Protein AF-0000000073407047 (afdb_homodimer)

Nearest PDB structures (foldseek):
  3fi7-assembly1_A  TM=9.264E-01  e=3.474E-16  Listeria monocytogenes EGD-e
  7qfu-asse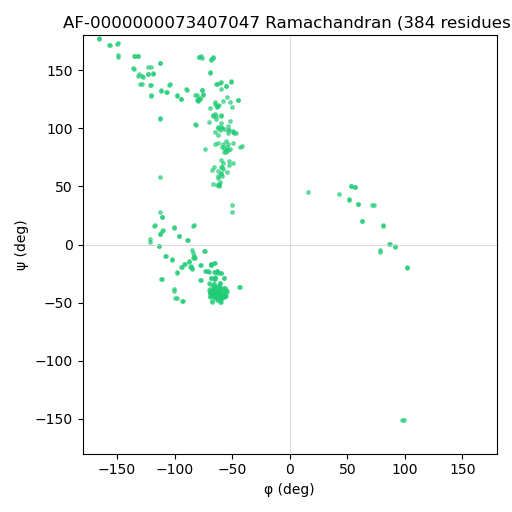mbly1_A  TM=8.166E-01  e=8.270E-16  Enterococcus faecalis
  5t1q-assembly1_A  TM=8.833E-01  e=1.313E-14  Staphylococcus aureus subsp. aureus NCTC 8325
  5t1q-assembly4_D  TM=8.787E-01  e=3.125E-14  Staphylococcus aureus subsp. aureus NCTC 8325
  5t1q-assembly2_B  TM=8.416E-01  e=2.656E-14  Staphylococcus aureus subsp. aureus NCTC 8325

Secondary structure (DSSP, 8-state):
-----------------------------------------HHHHHHHHHHHHHHHHHHHHHHSS--HHHHHHHHHHHHTTTTSTTTSTTT--SS--BS-BTTBEEEEEEEEE-SSS-EEEEEEEEE--SSHHHHHHHHHHHTTSGGGGGGSGGG-SSHHHHHHHHBTTTB--TTHHHHHHHHHHHHTGGGGG-/-----------------------------------------HHHHHHHHHHHHHHHHHHHHHHSS--HHHHHHHHHHHHTTTTSTTTSTTT--SS--BS-BTTBEEEEEEEEE-SSS-EEEEEEEEE--SSHHHHHHHHHHHTTSGGGGGGSGGG-SSHHHHHHHHBTTTB--TTHHHHHHHHHHHHTGGGGG-

Structure (mmCIF, N/CA/C/O backbone):
data_AF-0000000073407047-model_v1
#
loop_
_entity.id
_entity.type
_entity.pdbx_description
1 polymer 'N-acetylmuramoyl-L-alanine amidase, family 4 protein'
#
loop_
_atom_site.group_PDB
_atom_site.id
_atom_site.type_symbol
_atom_site.label_atom_id
_atom_site.label_alt_id
_atom_site.label_comp_id
_atom_site.label_asym_id
_atom_site.label_entity_id
_atom_site.label_seq_id
_atom_site.pdbx_PDB_ins_code
_atom_site.Cartn_x
_atom_site.Cartn_y
_atom_site.Cartn_z
_atom_site.occupancy
_atom_site.B_iso_or_equiv
_atom_site.auth_seq_id
_atom_site.auth_comp_id
_atom_site.auth_asym_id
_atom_site.auth_atom_id
_atom_site.pdbx_PDB_model_num
ATOM 1 N N . MET A 1 1 ? 35.875 -39.969 37.969 1 24.3 1 MET A N 1
ATOM 2 C CA . MET A 1 1 ? 36.219 -38.562 37.844 1 24.3 1 MET A CA 1
ATOM 3 C C . MET A 1 1 ? 36.281 -38.156 36.375 1 24.3 1 MET A C 1
ATOM 5 O O . MET A 1 1 ? 37.125 -37.312 36 1 24.3 1 MET A O 1
ATOM 9 N N . LYS A 1 2 ? 35.375 -38.688 35.469 1 27.47 2 LYS A N 1
ATOM 10 C CA . LYS A 1 2 ? 35.469 -38.656 34 1 27.47 2 LYS A CA 1
ATOM 11 C C . LYS A 1 2 ? 35.281 -37.25 33.469 1 27.47 2 LYS A C 1
ATOM 13 O O . LYS A 1 2 ? 34.312 -36.562 33.844 1 27.47 2 LYS A O 1
ATOM 18 N N . SER A 1 3 ? 36.312 -36.625 32.781 1 27.38 3 SER A N 1
ATOM 19 C CA . SER A 1 3 ? 36.688 -35.281 32.312 1 27.38 3 SER A CA 1
ATOM 20 C C . SER A 1 3 ? 35.844 -34.875 31.109 1 27.38 3 SER A C 1
ATOM 22 O O . SER A 1 3 ? 35.812 -35.562 30.094 1 27.38 3 SER A O 1
ATOM 24 N N . ARG A 1 4 ? 34.562 -34.344 31.25 1 29.38 4 ARG A N 1
ATOM 25 C CA . ARG A 1 4 ? 33.625 -33.844 30.25 1 29.38 4 ARG A CA 1
ATOM 26 C C . ARG A 1 4 ? 34.25 -32.719 29.438 1 29.38 4 ARG A C 1
ATOM 28 O O . ARG A 1 4 ? 34.5 -31.625 29.969 1 29.38 4 ARG A O 1
ATOM 35 N N . LYS A 1 5 ? 35.125 -33 28.406 1 25.81 5 LYS A N 1
ATOM 36 C CA . LYS A 1 5 ? 35.719 -32 27.531 1 25.81 5 LYS A CA 1
ATOM 37 C C . LYS A 1 5 ? 34.688 -31.109 26.891 1 25.81 5 LYS A C 1
ATOM 39 O O . LYS A 1 5 ? 33.75 -31.609 26.219 1 25.81 5 LYS A O 1
ATOM 44 N N . LYS A 1 6 ? 34.438 -29.844 27.328 1 27.92 6 LYS A N 1
ATOM 45 C CA . LYS A 1 6 ? 33.688 -28.656 26.906 1 27.92 6 LYS A CA 1
ATOM 46 C C . LYS A 1 6 ? 34.094 -28.234 25.5 1 27.92 6 LYS A C 1
ATOM 48 O O . LYS A 1 6 ? 35.219 -27.734 25.297 1 27.92 6 LYS A O 1
ATOM 53 N N . ASP A 1 7 ? 33.906 -29.031 24.406 1 24.36 7 ASP A N 1
ATOM 54 C CA . ASP A 1 7 ? 34.344 -28.641 23.078 1 24.36 7 ASP A CA 1
ATOM 55 C C . ASP A 1 7 ? 33.781 -27.281 22.688 1 24.36 7 ASP A C 1
ATOM 57 O O . ASP A 1 7 ? 32.562 -27.109 22.609 1 24.36 7 ASP A O 1
ATOM 61 N N . LYS A 1 8 ? 34.406 -26.125 23.094 1 26.45 8 LYS A N 1
ATOM 62 C CA . LYS A 1 8 ? 34.156 -24.719 22.797 1 26.45 8 LYS A CA 1
ATOM 63 C C . LYS A 1 8 ? 34.094 -24.484 21.297 1 26.45 8 LYS A C 1
ATOM 65 O O . LYS A 1 8 ? 35.094 -24.656 20.594 1 26.45 8 LYS A O 1
ATOM 70 N N . LEU A 1 9 ? 32.969 -24.953 20.547 1 27.11 9 LEU A N 1
ATOM 71 C CA . LEU A 1 9 ? 32.812 -24.703 19.125 1 27.11 9 LEU A CA 1
ATOM 72 C C . LEU A 1 9 ? 33.031 -23.219 18.797 1 27.11 9 LEU A C 1
ATOM 74 O O . LEU A 1 9 ? 32.312 -22.359 19.297 1 27.11 9 LEU A O 1
ATOM 78 N N . VAL A 1 10 ? 34.281 -22.75 18.547 1 25.14 10 VAL A N 1
ATOM 79 C CA . VAL A 1 10 ? 34.812 -21.453 18.156 1 25.14 10 VAL A CA 1
ATOM 80 C C . VAL A 1 10 ? 34.094 -20.969 16.891 1 25.14 10 VAL A C 1
ATOM 82 O O . VAL A 1 10 ? 34.094 -21.656 15.859 1 25.14 10 VAL A O 1
ATOM 85 N N . LEU A 1 11 ? 32.938 -20.281 17.016 1 26 11 LEU A N 1
ATOM 86 C CA . LEU A 1 11 ? 32.156 -19.594 16.031 1 26 11 LEU A CA 1
ATOM 87 C C . LEU A 1 11 ? 33 -18.578 15.258 1 26 11 LEU A C 1
ATOM 89 O O . LEU A 1 11 ? 33.531 -17.641 15.844 1 26 11 LEU A O 1
ATOM 93 N N . ARG A 1 12 ? 33.75 -19.109 14.242 1 22.55 12 ARG A N 1
ATOM 94 C CA . ARG A 1 12 ? 34.656 -18.328 13.367 1 22.55 12 ARG A CA 1
ATOM 95 C C . ARG A 1 12 ? 33.875 -17.172 12.711 1 22.55 12 ARG A C 1
ATOM 97 O O . ARG A 1 12 ? 32.906 -17.391 12 1 22.55 12 ARG A O 1
ATOM 104 N N . LEU A 1 13 ? 33.812 -16.047 13.336 1 26.77 13 LEU A N 1
ATOM 105 C CA . LEU A 1 13 ? 33.281 -14.734 12.938 1 26.77 13 LEU A CA 1
ATOM 106 C C . LEU A 1 13 ? 34 -14.219 11.703 1 26.77 13 LEU A C 1
ATOM 108 O O . LEU A 1 13 ? 35.188 -13.852 11.773 1 26.77 13 LEU A O 1
ATOM 112 N N . THR A 1 14 ? 33.906 -15.008 10.531 1 22.11 14 THR A N 1
ATOM 113 C CA . THR A 1 14 ? 34.719 -14.57 9.398 1 22.11 14 THR A CA 1
ATOM 114 C C . THR A 1 14 ? 34.375 -13.141 9 1 22.11 14 THR A C 1
ATOM 116 O O . THR A 1 14 ? 33.188 -12.82 8.75 1 22.11 14 THR A O 1
ATOM 119 N N . THR A 1 15 ? 34.969 -12.219 9.602 1 23.42 15 THR A N 1
ATOM 120 C CA . THR A 1 15 ? 34.875 -10.773 9.438 1 23.42 15 THR A CA 1
ATOM 121 C C . THR A 1 15 ? 35.281 -10.359 8.039 1 23.42 15 THR A C 1
ATOM 123 O O . THR A 1 15 ? 36.469 -10.461 7.691 1 23.42 15 THR A O 1
ATOM 126 N N . THR A 1 16 ? 34.656 -10.953 6.977 1 21.58 16 THR A N 1
ATOM 127 C CA . THR A 1 16 ? 35.281 -10.625 5.695 1 21.58 16 THR A CA 1
ATOM 128 C C . THR A 1 16 ? 35.281 -9.117 5.465 1 21.58 16 THR A C 1
ATOM 130 O O . THR A 1 16 ? 34.25 -8.461 5.578 1 21.58 16 THR A O 1
ATOM 133 N N . LEU A 1 17 ? 36.344 -8.531 5.707 1 20.89 17 LEU A N 1
ATOM 134 C CA . LEU A 1 17 ? 36.781 -7.141 5.617 1 20.89 17 LEU A CA 1
ATOM 135 C C . LEU A 1 17 ? 36.719 -6.641 4.18 1 20.89 17 LEU A C 1
ATOM 137 O O . LEU A 1 17 ? 37.469 -7.066 3.318 1 20.89 17 LEU A O 1
ATOM 141 N N . LEU A 1 18 ? 35.5 -6.715 3.564 1 20.14 18 LEU A N 1
ATOM 142 C CA . LEU A 1 18 ? 35.5 -6.473 2.127 1 20.14 18 LEU A CA 1
ATOM 143 C C . LEU A 1 18 ? 35.938 -5.047 1.818 1 20.14 18 LEU A C 1
ATOM 145 O O . LEU A 1 18 ? 35.5 -4.098 2.473 1 20.14 18 LEU A O 1
ATOM 149 N N . VAL A 1 19 ? 37.125 -4.922 1.241 1 19.98 19 VAL A N 1
ATOM 150 C CA . VAL A 1 19 ? 37.906 -3.797 0.777 1 19.98 19 VAL A CA 1
ATOM 151 C C . VAL A 1 19 ? 37.188 -3.057 -0.336 1 19.98 19 VAL A C 1
ATOM 153 O O . VAL A 1 19 ? 36.75 -3.67 -1.309 1 19.98 19 VAL A O 1
ATOM 156 N N . PHE A 1 20 ? 36.562 -1.955 -0.025 1 21.55 20 PHE A N 1
ATOM 157 C CA . PHE A 1 20 ? 35.719 -1.015 -0.743 1 21.55 20 PHE A CA 1
ATOM 158 C C . PHE A 1 20 ? 36.5 -0.286 -1.824 1 21.55 20 PHE A C 1
ATOM 160 O O . PHE A 1 20 ? 37.375 0.537 -1.521 1 21.55 20 PHE A O 1
ATOM 167 N N . GLY A 1 21 ? 36.938 -1.065 -2.873 1 20.7 21 GLY A N 1
ATOM 168 C CA . GLY A 1 21 ? 37.688 -0.333 -3.883 1 20.7 21 GLY A CA 1
ATOM 169 C C . GLY A 1 21 ? 36.875 0.702 -4.613 1 20.7 21 GLY A C 1
ATOM 170 O O . GLY A 1 21 ? 35.688 0.478 -4.871 1 20.7 21 GLY A O 1
ATOM 171 N N . LEU A 1 22 ? 37.219 1.962 -4.59 1 24.09 22 LEU A N 1
ATOM 172 C CA . LEU A 1 22 ? 36.781 3.26 -5.078 1 24.09 22 LEU A CA 1
ATOM 173 C C . LEU A 1 22 ? 36.75 3.293 -6.605 1 24.09 22 LEU A C 1
ATOM 175 O O . LEU A 1 22 ? 37.812 3.338 -7.23 1 24.09 22 LEU A O 1
ATOM 179 N N . GLY A 1 23 ? 36.062 2.27 -7.27 1 23.83 23 GLY A N 1
ATOM 180 C CA . GLY A 1 23 ? 36.219 2.355 -8.711 1 23.83 23 GLY A CA 1
ATOM 181 C C . GLY A 1 23 ? 35.719 3.664 -9.297 1 23.83 23 GLY A C 1
ATOM 182 O O . GLY A 1 23 ? 34.812 4.285 -8.75 1 23.83 23 GLY A O 1
ATOM 183 N N . GLY A 1 24 ? 36.5 4.289 -10.172 1 24.61 24 GLY A N 1
ATOM 184 C CA . GLY A 1 24 ? 36.5 5.48 -11 1 24.61 24 GLY A CA 1
ATOM 185 C C . GLY A 1 24 ? 35.375 5.469 -12.039 1 24.61 24 GLY A C 1
ATOM 186 O O . GLY A 1 24 ? 35.188 4.473 -12.742 1 24.61 24 GLY A O 1
ATOM 187 N N . VAL A 1 25 ? 34.312 6.133 -11.836 1 25.11 25 VAL A N 1
ATOM 188 C CA . VAL A 1 25 ? 33.125 6.387 -12.641 1 25.11 25 VAL A CA 1
ATOM 189 C C . VAL A 1 25 ? 33.531 6.977 -13.984 1 25.11 25 VAL A C 1
ATOM 191 O O . VAL A 1 25 ? 34.062 8.086 -14.055 1 25.11 25 VAL A O 1
ATOM 194 N N . TRP A 1 26 ? 33.938 6.094 -14.93 1 28.75 26 TRP A N 1
ATOM 195 C CA . TRP A 1 26 ? 34.188 6.609 -16.266 1 28.75 26 TRP A CA 1
ATOM 196 C C . TRP A 1 26 ? 32.906 7.137 -16.891 1 28.75 26 TRP A C 1
ATOM 198 O O . TRP A 1 26 ? 31.844 6.496 -16.797 1 28.75 26 TRP A O 1
ATOM 208 N N . PHE A 1 27 ? 32.781 8.406 -17.109 1 25.17 27 PHE A N 1
ATOM 209 C CA . PHE A 1 27 ? 31.781 9.227 -17.781 1 25.17 27 PHE A CA 1
ATOM 210 C C . PHE A 1 27 ? 31.625 8.828 -19.234 1 25.17 27 PHE A C 1
ATOM 212 O O . PHE A 1 27 ? 32.562 8.969 -20.031 1 25.17 27 PHE A O 1
ATOM 219 N N . TYR A 1 28 ? 31.016 7.699 -19.594 1 26.75 28 TYR A N 1
ATOM 220 C CA . TYR A 1 28 ? 30.797 7.496 -21.016 1 26.75 28 TYR A CA 1
ATOM 221 C C . TYR A 1 28 ? 29.828 8.531 -21.578 1 26.75 28 TYR A C 1
ATOM 223 O O . TYR A 1 28 ? 28.828 8.852 -20.938 1 26.75 28 TYR A O 1
ATOM 231 N N . ASN A 1 29 ? 30.234 9.25 -22.531 1 27.06 29 ASN A N 1
ATOM 232 C CA . ASN A 1 29 ? 29.609 10.219 -23.438 1 27.06 29 ASN A CA 1
ATOM 233 C C . ASN A 1 29 ? 28.469 9.578 -24.234 1 27.06 29 ASN A C 1
ATOM 235 O O . ASN A 1 29 ? 28.719 8.773 -25.141 1 27.06 29 ASN A O 1
ATOM 239 N N . TYR A 1 30 ? 27.359 9.172 -23.609 1 27.95 30 TYR A N 1
ATOM 240 C CA . TYR A 1 30 ? 26.234 8.641 -24.375 1 27.95 30 TYR A CA 1
ATOM 241 C C . TYR A 1 30 ? 25.641 9.711 -25.297 1 27.95 30 TYR A C 1
ATOM 243 O O . TYR A 1 30 ? 25.344 10.82 -24.844 1 27.95 30 TYR A O 1
ATOM 251 N N . LYS A 1 31 ? 25.875 9.57 -26.562 1 31.86 31 LYS A N 1
ATOM 252 C CA . LYS A 1 31 ? 25.219 10.312 -27.625 1 31.86 31 LYS A CA 1
ATOM 253 C C . LYS A 1 31 ? 23.703 10.25 -27.5 1 31.86 31 LYS A C 1
ATOM 255 O O . LYS A 1 31 ? 23.125 9.172 -27.344 1 31.86 31 LYS A O 1
ATOM 260 N N . ASN A 1 32 ? 22.969 11.391 -27.062 1 29.77 32 ASN A N 1
ATOM 261 C CA . ASN A 1 32 ? 21.578 11.711 -26.781 1 29.77 32 ASN A CA 1
ATOM 262 C C . ASN A 1 32 ? 20.703 11.602 -28.031 1 29.77 32 ASN A C 1
ATOM 264 O O . ASN A 1 32 ? 20.656 12.523 -28.844 1 29.77 32 ASN A O 1
ATOM 268 N N . ASP A 1 33 ? 20.734 10.492 -28.781 1 35.47 33 ASP A N 1
ATOM 269 C CA . ASP A 1 33 ? 19.688 10.508 -29.797 1 35.47 33 ASP A CA 1
ATOM 270 C C . ASP A 1 33 ? 18.328 10.805 -29.156 1 35.47 33 ASP A C 1
ATOM 272 O O . ASP A 1 33 ? 18.031 10.344 -28.047 1 35.47 33 ASP A O 1
ATOM 276 N N . ASN A 1 34 ? 17.625 11.82 -29.562 1 34.31 34 ASN A N 1
ATOM 277 C CA . ASN A 1 34 ? 16.328 12.391 -29.219 1 34.31 34 ASN A CA 1
ATOM 278 C C . ASN A 1 34 ? 15.219 11.336 -29.219 1 34.31 34 ASN A C 1
ATOM 280 O O . ASN A 1 34 ? 14.531 11.156 -30.219 1 34.31 34 ASN A O 1
ATOM 284 N N . VAL A 1 35 ? 15.352 10.094 -28.984 1 34.25 35 VAL A N 1
ATOM 285 C CA . VAL A 1 35 ? 14.164 9.25 -28.828 1 34.25 35 VAL A CA 1
ATOM 286 C C . VAL A 1 35 ? 13.242 9.836 -27.766 1 34.25 35 VAL A C 1
ATOM 288 O O . VAL A 1 35 ? 13.633 9.953 -26.594 1 34.25 35 VAL A O 1
ATOM 291 N N . GLU A 1 36 ? 12.242 10.602 -28.156 1 34.44 36 GLU A N 1
ATOM 292 C CA . GLU A 1 36 ? 11.211 11.016 -27.219 1 34.44 36 GLU A CA 1
ATOM 293 C C . GLU A 1 36 ? 10.664 9.828 -26.438 1 34.44 36 GLU A C 1
ATOM 295 O O . GLU A 1 36 ? 10.195 8.859 -27.031 1 34.44 36 GLU A O 1
ATOM 300 N N . PRO A 1 37 ? 11.023 9.5 -25.297 1 35.75 37 PRO A N 1
ATOM 301 C CA . PRO A 1 37 ? 10.398 8.398 -24.562 1 35.75 37 PRO A CA 1
ATOM 302 C C . PRO A 1 37 ? 8.875 8.469 -24.562 1 35.75 37 PRO A C 1
ATOM 304 O O . PRO A 1 37 ? 8.305 9.508 -24.219 1 35.75 37 PRO A O 1
ATOM 307 N N . THR A 1 38 ? 8.125 7.797 -25.438 1 37.31 38 THR A N 1
ATOM 308 C CA . THR A 1 38 ? 6.676 7.664 -25.344 1 37.31 38 THR A CA 1
ATOM 309 C C . THR A 1 38 ? 6.238 7.41 -23.906 1 37.31 38 THR A C 1
ATOM 311 O O . THR A 1 38 ? 6.555 6.363 -23.344 1 37.31 38 THR A O 1
ATOM 314 N N . VAL A 1 39 ? 6.07 8.375 -23.141 1 40.16 39 VAL A N 1
ATOM 315 C CA . VAL A 1 39 ? 5.516 8.297 -21.797 1 40.16 39 VAL A CA 1
ATOM 316 C C . VAL A 1 39 ? 4.18 7.559 -21.828 1 40.16 39 VAL A C 1
ATOM 318 O O . VAL A 1 39 ? 3.18 8.094 -22.297 1 40.16 39 VAL A O 1
ATOM 321 N N . THR A 1 40 ? 4.09 6.266 -22.094 1 46.72 40 THR A N 1
ATOM 322 C CA . THR A 1 40 ? 2.863 5.496 -21.906 1 46.72 40 THR A CA 1
ATOM 323 C C . THR A 1 40 ? 2.219 5.824 -20.562 1 46.72 40 THR A C 1
ATOM 325 O O . THR A 1 40 ? 2.914 5.996 -19.562 1 46.72 40 THR A O 1
ATOM 328 N N . SER A 1 41 ? 0.945 6.25 -20.516 1 58.03 41 SER A N 1
ATOM 329 C CA . SER A 1 41 ? 0.214 6.617 -19.312 1 58.03 41 SER A CA 1
ATOM 330 C C . SER A 1 41 ? 0.309 5.52 -18.266 1 58.03 41 SER A C 1
ATOM 332 O O . SER A 1 41 ? 0.524 4.352 -18.594 1 58.03 41 SER A O 1
ATOM 334 N N . ALA A 1 42 ? 0.45 5.832 -17.094 1 61 42 ALA A N 1
ATOM 335 C CA . ALA A 1 42 ? 0.489 4.895 -15.969 1 61 42 ALA A CA 1
ATOM 336 C C . ALA A 1 42 ? -0.592 3.826 -16.109 1 61 42 ALA A C 1
ATOM 338 O O . ALA A 1 42 ? -0.365 2.656 -15.789 1 61 42 ALA A O 1
ATOM 339 N N . SER A 1 43 ? -1.713 4.148 -16.594 1 69.75 43 SER A N 1
ATOM 340 C CA . SER A 1 43 ? -2.77 3.172 -16.844 1 69.75 43 SER A CA 1
ATOM 341 C C . SER A 1 43 ? -2.361 2.174 -17.922 1 69.75 43 SER A C 1
ATOM 343 O O . SER A 1 43 ? -2.656 0.982 -17.812 1 69.75 43 SER A O 1
ATOM 345 N N . ASP A 1 44 ? -1.555 2.676 -18.75 1 82.94 44 ASP A N 1
ATOM 346 C CA . ASP A 1 44 ? -1.069 1.796 -19.812 1 82.94 44 ASP A CA 1
ATOM 347 C C . ASP A 1 44 ? 0.011 0.852 -19.281 1 82.94 44 ASP A C 1
ATOM 349 O O . ASP A 1 44 ? 0.038 -0.327 -19.641 1 82.94 44 ASP A O 1
ATOM 353 N N . GLN A 1 45 ? 0.71 1.353 -18.328 1 90.94 45 GLN A N 1
ATOM 354 C CA . GLN A 1 45 ? 1.771 0.537 -17.75 1 90.94 45 GLN A CA 1
ATOM 355 C C . GLN A 1 45 ? 1.195 -0.637 -16.969 1 90.94 45 GLN A C 1
ATOM 357 O O . GLN A 1 45 ? 1.677 -1.766 -17.078 1 90.94 45 GLN A O 1
ATOM 362 N N . THR A 1 46 ? 0.155 -0.375 -16.234 1 95.44 46 THR A N 1
ATOM 363 C CA . THR A 1 46 ? -0.476 -1.426 -15.453 1 95.44 46 THR A CA 1
ATOM 364 C C . THR A 1 46 ? -1.146 -2.457 -16.359 1 95.44 46 THR A C 1
ATOM 366 O O . THR A 1 46 ? -1.031 -3.662 -16.125 1 95.44 46 THR A O 1
ATOM 369 N N . THR A 1 47 ? -1.793 -1.988 -17.359 1 95.88 47 THR A N 1
ATOM 370 C CA . THR A 1 47 ? -2.453 -2.904 -18.281 1 95.88 47 THR A CA 1
ATOM 371 C C . THR A 1 47 ? -1.432 -3.799 -18.969 1 95.88 47 THR A C 1
ATOM 373 O O . THR A 1 47 ? -1.651 -5.004 -19.125 1 95.88 47 THR A O 1
ATOM 376 N N . THR A 1 48 ? -0.292 -3.225 -19.359 1 97 48 THR A N 1
ATOM 377 C CA . THR A 1 48 ? 0.77 -4.012 -19.969 1 97 48 THR A CA 1
ATOM 378 C C . THR A 1 48 ? 1.332 -5.031 -18.984 1 97 48 THR A C 1
ATOM 380 O O . THR A 1 48 ? 1.588 -6.18 -19.344 1 97 48 THR A O 1
ATOM 383 N N . PHE A 1 49 ? 1.506 -4.605 -17.812 1 98.25 49 PHE A N 1
ATOM 384 C CA . PHE A 1 49 ? 1.994 -5.48 -16.75 1 98.25 49 PHE A CA 1
ATOM 385 C C . PHE A 1 49 ? 1.042 -6.652 -16.531 1 98.25 49 PHE A C 1
ATOM 387 O O . PHE A 1 49 ? 1.473 -7.805 -16.469 1 98.25 49 PHE A O 1
ATOM 394 N N . ILE A 1 50 ? -0.271 -6.391 -16.453 1 98.38 50 ILE A N 1
ATOM 395 C CA . ILE A 1 50 ? -1.29 -7.418 -16.281 1 98.38 50 ILE A CA 1
ATOM 396 C C . ILE A 1 50 ? -1.207 -8.43 -17.422 1 98.38 50 ILE A C 1
ATOM 398 O O . ILE A 1 50 ? -1.221 -9.641 -17.188 1 98.38 50 ILE A O 1
ATOM 402 N N . GLN A 1 51 ? -1.081 -7.961 -18.578 1 98 51 GLN A N 1
ATOM 403 C CA . GLN A 1 51 ? -0.993 -8.844 -19.734 1 98 51 GLN A CA 1
ATOM 404 C C . GLN A 1 51 ? 0.233 -9.75 -19.641 1 98 51 GLN A C 1
ATOM 406 O O . GLN A 1 51 ? 0.183 -10.914 -20.047 1 98 51 GLN A O 1
ATOM 411 N N . THR A 1 52 ? 1.238 -9.219 -19.125 1 98.44 52 THR A N 1
ATOM 412 C CA . THR A 1 52 ? 2.496 -9.953 -19.016 1 98.44 52 THR A CA 1
ATOM 413 C C . THR A 1 52 ? 2.383 -11.086 -18 1 98.44 52 THR A C 1
ATOM 415 O O . THR A 1 52 ? 2.871 -12.188 -18.25 1 98.44 52 THR A O 1
ATOM 418 N N . ILE A 1 53 ? 1.683 -10.883 -16.891 1 98.75 53 ILE A N 1
ATOM 419 C CA . ILE A 1 53 ? 1.805 -11.859 -15.812 1 98.75 53 ILE A CA 1
ATOM 420 C C . ILE A 1 53 ? 0.522 -12.68 -15.711 1 98.75 53 ILE A C 1
ATOM 422 O O . ILE A 1 53 ? 0.49 -13.711 -15.031 1 98.75 53 ILE A O 1
ATOM 426 N N . SER A 1 54 ? -0.536 -12.312 -16.406 1 98.69 54 SER A N 1
ATOM 427 C CA . SER A 1 54 ? -1.832 -12.953 -16.219 1 98.69 54 SER A CA 1
ATOM 428 C C . SER A 1 54 ? -1.794 -14.414 -16.656 1 98.69 54 SER A C 1
ATOM 430 O O . SER A 1 54 ? -2.43 -15.273 -16.047 1 98.69 54 SER A O 1
ATOM 432 N N . PRO A 1 55 ? -1.058 -14.797 -17.734 1 98.62 55 PRO A N 1
ATOM 433 C CA . PRO A 1 55 ? -1.039 -16.234 -18.062 1 98.62 55 PRO A CA 1
ATOM 434 C C . PRO A 1 55 ? -0.512 -17.094 -16.922 1 98.62 55 PRO A C 1
ATOM 436 O O . PRO A 1 55 ? -1.104 -18.125 -16.594 1 98.62 55 PRO A O 1
ATOM 439 N N . THR A 1 56 ? 0.527 -16.656 -16.297 1 98.81 56 THR A N 1
ATOM 440 C CA . THR A 1 56 ? 1.077 -17.406 -15.164 1 98.81 56 THR A CA 1
ATOM 441 C C . THR A 1 56 ? 0.109 -17.391 -13.984 1 98.81 56 THR A C 1
ATOM 443 O O . THR A 1 56 ? -0.072 -18.406 -13.312 1 98.81 56 THR A O 1
ATOM 446 N N . ALA A 1 57 ? -0.522 -16.219 -13.75 1 98.88 57 ALA A N 1
ATOM 447 C CA . ALA A 1 57 ? -1.471 -16.109 -12.641 1 98.88 57 ALA A CA 1
ATOM 448 C C . ALA A 1 57 ? -2.645 -17.062 -12.828 1 98.88 57 ALA A C 1
ATOM 450 O O . ALA A 1 57 ? -3.098 -17.688 -11.859 1 98.88 57 ALA A O 1
ATOM 451 N N . ILE A 1 58 ? -3.09 -17.172 -14.031 1 98.56 58 ILE A N 1
ATOM 452 C CA . ILE A 1 58 ? -4.195 -18.078 -14.336 1 98.56 58 ILE A CA 1
ATOM 453 C C . ILE A 1 58 ? -3.764 -19.531 -14.094 1 98.56 58 ILE A C 1
ATOM 455 O O . ILE A 1 58 ? -4.5 -20.312 -13.484 1 98.56 58 ILE A O 1
ATOM 459 N N . GLU A 1 59 ? -2.592 -19.875 -14.539 1 98.25 59 GLU A N 1
ATOM 460 C CA . GLU A 1 59 ? -2.08 -21.219 -14.312 1 98.25 59 GLU A CA 1
ATOM 461 C C . GLU A 1 59 ? -1.981 -21.531 -12.82 1 98.25 59 GLU A C 1
ATOM 463 O O . GLU A 1 59 ? -2.389 -22.609 -12.383 1 98.25 59 GLU A O 1
ATOM 468 N N . ILE A 1 60 ? -1.493 -20.625 -12.078 1 98.5 60 ILE A N 1
ATOM 469 C CA . ILE A 1 60 ? -1.333 -20.797 -10.641 1 98.5 60 ILE A CA 1
ATOM 470 C C . ILE A 1 60 ? -2.701 -20.969 -9.984 1 98.5 60 ILE A C 1
ATOM 472 O O . ILE A 1 60 ? -2.861 -21.812 -9.094 1 98.5 60 ILE A O 1
ATOM 476 N N . SER A 1 61 ? -3.648 -20.172 -10.414 1 97.81 61 SER A N 1
ATOM 477 C CA . SER A 1 61 ? -4.98 -20.25 -9.828 1 97.81 61 SER A CA 1
ATOM 478 C C . SER A 1 61 ? -5.59 -21.641 -10.016 1 97.81 61 SER A C 1
ATOM 480 O O . SER A 1 61 ? -6.414 -22.078 -9.211 1 97.81 61 SER A O 1
ATOM 482 N N . LYS A 1 62 ? -5.156 -22.359 -10.992 1 94.19 62 LYS A N 1
ATOM 483 C CA . LYS A 1 62 ? -5.656 -23.703 -11.281 1 94.19 62 LYS A CA 1
ATOM 484 C C . LYS A 1 62 ? -4.938 -24.75 -10.438 1 94.19 62 LYS A C 1
ATOM 486 O O . LYS A 1 62 ? -5.492 -25.828 -10.164 1 94.19 62 LYS A O 1
ATOM 491 N N . THR A 1 63 ? -3.773 -24.406 -9.93 1 95.25 63 THR A N 1
ATOM 492 C CA . THR A 1 63 ? -2.949 -25.422 -9.273 1 95.25 63 THR A CA 1
ATOM 493 C C . THR A 1 63 ? -2.857 -25.156 -7.773 1 95.25 63 THR A C 1
ATOM 495 O O . THR A 1 63 ? -2.662 -26.078 -6.984 1 95.25 63 THR A O 1
ATOM 498 N N . TYR A 1 64 ? -2.92 -23.875 -7.199 1 95.19 64 TYR A N 1
ATOM 499 C CA . TYR A 1 64 ? -2.703 -23.484 -5.809 1 95.19 64 TYR A CA 1
ATOM 500 C C . TYR A 1 64 ? -3.994 -22.984 -5.172 1 95.19 64 TYR A C 1
ATOM 502 O O . TYR A 1 64 ? -3.965 -22.328 -4.133 1 95.19 64 TYR A O 1
ATOM 510 N N . ASP A 1 65 ? -5.188 -23.328 -5.484 1 96.81 65 ASP A N 1
ATOM 511 C CA . ASP A 1 65 ? -6.473 -22.953 -4.895 1 96.81 65 ASP A CA 1
ATOM 512 C C . ASP A 1 65 ? -6.527 -21.469 -4.57 1 96.81 65 ASP A C 1
ATOM 514 O O . ASP A 1 65 ? -6.93 -21.078 -3.475 1 96.81 65 ASP A O 1
ATOM 518 N N . LEU A 1 66 ? -6.066 -20.578 -5.445 1 98.5 66 LEU A N 1
ATOM 519 C CA . LEU A 1 66 ? -6.02 -19.125 -5.277 1 98.5 66 LEU A CA 1
ATOM 520 C C . LEU A 1 66 ? -6.82 -18.438 -6.371 1 98.5 66 LEU A C 1
ATOM 522 O O . LEU A 1 66 ? -7.027 -19 -7.449 1 98.5 66 LEU A O 1
ATOM 526 N N . TYR A 1 67 ? -7.348 -17.25 -6.094 1 98.75 67 TYR A N 1
ATOM 527 C CA . TYR A 1 67 ? -7.957 -16.422 -7.129 1 98.75 67 TYR A CA 1
ATOM 528 C C . TYR A 1 67 ? -6.891 -15.727 -7.961 1 98.75 67 TYR A C 1
ATOM 530 O O . TYR A 1 67 ? -6.043 -15.008 -7.422 1 98.75 67 TYR A O 1
ATOM 538 N N . ALA A 1 68 ? -6.953 -15.906 -9.281 1 98.88 68 ALA A N 1
ATOM 539 C CA . ALA A 1 68 ? -6.047 -15.172 -10.164 1 98.88 68 ALA A CA 1
ATOM 540 C C . ALA A 1 68 ? -6.18 -13.664 -9.953 1 98.88 68 ALA A C 1
ATOM 542 O O . ALA A 1 68 ? -5.184 -12.938 -9.969 1 98.88 68 ALA A O 1
ATOM 543 N N . SER A 1 69 ? -7.406 -13.219 -9.727 1 98.88 69 SER A N 1
ATOM 544 C CA . SER A 1 69 ? -7.672 -11.797 -9.523 1 98.88 69 SER A CA 1
ATOM 545 C C . SER A 1 69 ? -6.922 -11.273 -8.305 1 98.88 69 SER A C 1
ATOM 547 O O . SER A 1 69 ? -6.305 -10.203 -8.359 1 98.88 69 SER A O 1
ATOM 549 N N . VAL A 1 70 ? -6.945 -12.031 -7.246 1 98.88 70 VAL A N 1
ATOM 550 C CA . VAL A 1 70 ? -6.297 -11.609 -6.012 1 98.88 70 VAL A CA 1
ATOM 551 C C . VAL A 1 70 ? -4.781 -11.617 -6.195 1 98.88 70 VAL A C 1
ATOM 553 O O . VAL A 1 70 ? -4.094 -10.672 -5.801 1 98.88 70 VAL A O 1
ATOM 556 N N . LEU A 1 71 ? -4.262 -12.633 -6.852 1 98.88 71 LEU A N 1
ATOM 557 C CA . LEU A 1 71 ? -2.828 -12.719 -7.117 1 98.88 71 LEU A CA 1
ATOM 558 C C . LEU A 1 71 ? -2.363 -11.547 -7.973 1 98.88 71 LEU A C 1
ATOM 560 O O . LEU A 1 71 ? -1.345 -10.914 -7.672 1 98.88 71 LEU A O 1
ATOM 564 N N . LEU A 1 72 ? -3.094 -11.258 -9.016 1 98.88 72 LEU A N 1
ATOM 565 C CA . LEU A 1 72 ? -2.766 -10.148 -9.898 1 98.88 72 LEU A CA 1
ATOM 566 C C . LEU A 1 72 ? -2.824 -8.82 -9.148 1 98.88 72 LEU A C 1
ATOM 568 O O . LEU A 1 72 ? -1.927 -7.984 -9.281 1 98.88 72 LEU A O 1
ATOM 572 N N . ALA A 1 73 ? -3.863 -8.625 -8.359 1 98.75 73 ALA A N 1
ATOM 573 C CA . ALA A 1 73 ? -4.008 -7.379 -7.602 1 98.75 73 ALA A CA 1
ATOM 574 C C . ALA A 1 73 ? -2.852 -7.191 -6.625 1 98.75 73 ALA A C 1
ATOM 576 O O . ALA A 1 73 ? -2.32 -6.09 -6.484 1 98.75 73 ALA A O 1
ATOM 577 N N . GLN A 1 74 ? -2.48 -8.273 -5.969 1 98.5 74 GLN A N 1
ATOM 578 C CA . GLN A 1 74 ? -1.349 -8.203 -5.051 1 98.5 74 GLN A CA 1
ATOM 579 C C . GLN A 1 74 ? -0.062 -7.844 -5.789 1 98.5 74 GLN A C 1
ATOM 581 O O . GLN A 1 74 ? 0.708 -6.996 -5.332 1 98.5 74 GLN A O 1
ATOM 586 N N . ALA A 1 75 ? 0.171 -8.469 -6.914 1 98.81 75 ALA A N 1
ATOM 587 C CA . ALA A 1 75 ? 1.377 -8.18 -7.688 1 98.81 75 ALA A CA 1
ATOM 588 C C . ALA A 1 75 ? 1.414 -6.719 -8.125 1 98.81 75 ALA A C 1
ATOM 590 O O . ALA A 1 75 ? 2.459 -6.066 -8.055 1 98.81 75 ALA A O 1
ATOM 591 N N . ILE A 1 76 ? 0.282 -6.242 -8.586 1 97.94 76 ILE A N 1
ATOM 592 C CA . ILE A 1 76 ? 0.166 -4.848 -9 1 97.94 76 ILE A CA 1
ATOM 593 C C . ILE A 1 76 ? 0.492 -3.93 -7.828 1 97.94 76 ILE A C 1
ATOM 595 O O . ILE A 1 76 ? 1.33 -3.033 -7.949 1 97.94 76 ILE A O 1
ATOM 599 N N . LEU A 1 77 ? -0.108 -4.172 -6.711 1 97.56 77 LEU A N 1
ATOM 600 C CA . LEU A 1 77 ? 0.052 -3.33 -5.531 1 97.56 77 LEU A CA 1
ATOM 601 C C . LEU A 1 77 ? 1.474 -3.422 -4.984 1 97.56 77 LEU A C 1
ATOM 603 O O . LEU A 1 77 ? 2.146 -2.402 -4.82 1 97.56 77 LEU A O 1
ATOM 607 N N . GLU A 1 78 ? 1.964 -4.621 -4.836 1 96.69 78 GLU A N 1
ATOM 608 C CA . GLU A 1 78 ? 3.211 -4.855 -4.113 1 96.69 78 GLU A CA 1
ATOM 609 C C . GLU A 1 78 ? 4.418 -4.402 -4.93 1 96.69 78 GLU A C 1
ATOM 611 O O . GLU A 1 78 ? 5.457 -4.051 -4.367 1 96.69 78 GLU A O 1
ATOM 616 N N . SER A 1 79 ? 4.305 -4.32 -6.234 1 97.69 79 SER A N 1
ATOM 617 C CA . SER A 1 79 ? 5.453 -4.031 -7.09 1 97.69 79 SER A CA 1
ATOM 618 C C . SER A 1 79 ? 5.305 -2.678 -7.773 1 97.69 79 SER A C 1
ATOM 620 O O . SER A 1 79 ? 6.176 -2.266 -8.539 1 97.69 79 SER A O 1
ATOM 622 N N . SER A 1 80 ? 4.176 -2.02 -7.508 1 96.19 80 SER A N 1
ATOM 623 C CA . SER A 1 80 ? 3.834 -0.854 -8.32 1 96.19 80 SER A CA 1
ATOM 624 C C . SER A 1 80 ? 3.766 -1.212 -9.797 1 96.19 80 SER A C 1
ATOM 626 O O . SER A 1 80 ? 4.43 -0.584 -10.625 1 96.19 80 SER A O 1
ATOM 628 N N . SER A 1 81 ? 3.029 -2.287 -10.086 1 97.31 81 SER A N 1
ATOM 629 C CA . SER A 1 81 ? 2.838 -2.752 -11.453 1 97.31 81 SER A CA 1
ATOM 630 C C . SER A 1 81 ? 4.168 -3.082 -12.117 1 97.31 81 SER A C 1
ATOM 632 O O . SER A 1 81 ? 4.387 -2.752 -13.289 1 97.31 81 SER A O 1
ATOM 634 N N . GLY A 1 82 ? 5.102 -3.596 -11.359 1 97.56 82 GLY A N 1
ATOM 635 C CA . GLY A 1 82 ? 6.383 -4.016 -11.906 1 97.56 82 GLY A CA 1
ATOM 636 C C . GLY A 1 82 ? 7.355 -2.865 -12.094 1 97.56 82 GLY A C 1
ATOM 637 O O . GLY A 1 82 ? 8.398 -3.023 -12.734 1 97.56 82 GLY A O 1
ATOM 638 N N . GLN A 1 83 ? 7.102 -1.758 -11.492 1 95.81 83 GLN A N 1
ATOM 639 C CA . GLN A 1 83 ? 7.918 -0.584 -11.781 1 95.81 83 GLN A CA 1
ATOM 640 C C . GLN A 1 83 ? 8.938 -0.342 -10.672 1 95.81 83 GLN A C 1
ATOM 642 O O . GLN A 1 83 ? 9.875 0.442 -10.852 1 95.81 83 GLN A O 1
ATOM 647 N N . SER A 1 84 ? 8.797 -0.982 -9.57 1 96.56 84 SER A N 1
ATOM 648 C CA . SER A 1 84 ? 9.758 -0.782 -8.5 1 96.56 84 SER A CA 1
ATOM 649 C C . SER A 1 84 ? 11.125 -1.359 -8.867 1 96.56 84 SER A C 1
ATOM 651 O O . SER A 1 84 ? 11.219 -2.266 -9.695 1 96.56 84 SER A O 1
ATOM 653 N N . ASP A 1 85 ? 12.141 -0.869 -8.195 1 95.31 85 ASP A N 1
ATOM 654 C CA . ASP A 1 85 ? 13.492 -1.356 -8.461 1 95.31 85 ASP A CA 1
ATOM 655 C C . ASP A 1 85 ? 13.602 -2.854 -8.188 1 95.31 85 ASP A C 1
ATOM 657 O O . ASP A 1 85 ? 14.258 -3.584 -8.938 1 95.31 85 ASP A O 1
ATOM 661 N N . LEU A 1 86 ? 13.016 -3.295 -7.188 1 97.62 86 LEU A N 1
ATOM 662 C CA . LEU A 1 86 ? 13.094 -4.695 -6.785 1 97.62 86 LEU A CA 1
ATOM 663 C C . LEU A 1 86 ? 12.367 -5.586 -7.785 1 97.62 86 LEU A C 1
ATOM 665 O O . LEU A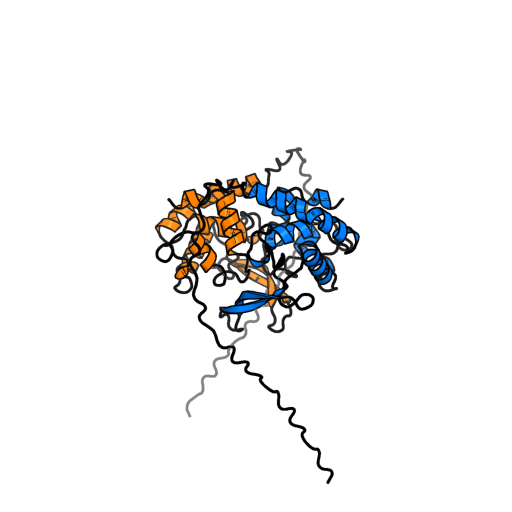 1 86 ? 12.758 -6.734 -8 1 97.62 86 LEU A O 1
ATOM 669 N N . SER A 1 87 ? 11.336 -5.051 -8.453 1 98.44 87 SER A N 1
ATOM 670 C CA . SER A 1 87 ? 10.516 -5.875 -9.336 1 98.44 87 SER A CA 1
ATOM 671 C C . SER A 1 87 ? 11.055 -5.871 -10.766 1 98.44 87 SER A C 1
ATOM 673 O O . SER A 1 87 ? 10.688 -6.723 -11.57 1 98.44 87 SER A O 1
ATOM 675 N N . LYS A 1 88 ? 11.875 -4.977 -11.109 1 98 88 LYS A N 1
ATOM 676 C CA . LYS A 1 88 ? 12.43 -4.879 -12.461 1 98 88 LYS A CA 1
ATOM 677 C C . LYS A 1 88 ? 13.547 -5.895 -12.672 1 98 88 LYS A C 1
ATOM 679 O O . LYS A 1 88 ? 14.102 -6.422 -11.703 1 98 88 LYS A O 1
ATOM 684 N N . ALA A 1 89 ? 13.789 -6.109 -13.93 1 97.88 89 ALA A N 1
ATOM 685 C CA . ALA A 1 89 ? 15 -6.855 -14.273 1 97.88 89 ALA A CA 1
ATOM 686 C C . ALA A 1 89 ? 16.234 -6.203 -13.664 1 97.88 89 ALA A C 1
ATOM 688 O O . ALA A 1 89 ? 16.359 -4.977 -13.648 1 97.88 89 ALA A O 1
ATOM 689 N N . PRO A 1 90 ? 17.109 -7.059 -13.094 1 98.25 90 PRO A N 1
ATOM 690 C CA . PRO A 1 90 ? 17.203 -8.516 -13.156 1 98.25 90 PRO A CA 1
ATOM 691 C C . PRO A 1 90 ? 16.625 -9.195 -11.914 1 98.25 90 PRO A C 1
ATOM 693 O O . PRO A 1 90 ? 16.828 -10.398 -11.703 1 98.25 90 PRO A O 1
ATOM 696 N N . ASN A 1 91 ? 15.867 -8.531 -11.078 1 98.75 91 ASN A N 1
ATOM 697 C CA . ASN A 1 91 ? 15.484 -9.055 -9.773 1 98.75 91 ASN A CA 1
ATOM 698 C C . ASN A 1 91 ? 14.141 -9.773 -9.828 1 98.75 91 ASN A C 1
ATOM 700 O O . ASN A 1 91 ? 13.977 -10.852 -9.242 1 98.75 91 ASN A O 1
ATOM 704 N N . TYR A 1 92 ? 13.117 -9.109 -10.445 1 98.88 92 TYR A N 1
ATOM 705 C CA . TYR A 1 92 ? 11.797 -9.672 -10.727 1 98.88 92 TYR A CA 1
ATOM 706 C C . TYR A 1 92 ? 11.078 -10.047 -9.445 1 98.88 92 TYR A C 1
ATOM 708 O O . TYR A 1 92 ? 10.188 -10.906 -9.445 1 98.88 92 TYR A O 1
ATOM 716 N N . ASN A 1 93 ? 11.461 -9.5 -8.344 1 98.88 93 ASN A N 1
ATOM 717 C CA . ASN A 1 93 ? 10.781 -9.727 -7.07 1 98.88 93 ASN A CA 1
ATOM 718 C C . ASN A 1 93 ? 9.547 -8.844 -6.93 1 98.88 93 ASN A C 1
ATOM 720 O O . ASN A 1 93 ? 9.656 -7.672 -6.559 1 98.88 93 ASN A O 1
ATOM 724 N N . LEU A 1 94 ? 8.43 -9.461 -7.125 1 98.75 94 LEU A N 1
ATOM 725 C CA . LEU A 1 94 ? 7.191 -8.703 -7.215 1 98.75 94 LEU A CA 1
ATOM 726 C C . LEU A 1 94 ? 6.602 -8.461 -5.828 1 98.75 94 LEU A C 1
ATOM 728 O O . LEU A 1 94 ? 5.801 -7.543 -5.641 1 98.75 94 LEU A O 1
ATOM 732 N N . PHE A 1 95 ? 7.027 -9.242 -4.848 1 98.31 95 PHE A N 1
ATOM 733 C CA . PHE A 1 95 ? 6.25 -9.273 -3.613 1 98.31 95 PHE A CA 1
ATOM 734 C C . PHE A 1 95 ? 7.109 -8.859 -2.424 1 98.31 95 PHE A C 1
ATOM 736 O O . PHE A 1 95 ? 6.676 -8.961 -1.274 1 98.31 95 PHE A O 1
ATOM 743 N N . GLY A 1 96 ? 8.352 -8.461 -2.691 1 96.06 96 GLY A N 1
ATOM 744 C CA . GLY A 1 96 ? 9.219 -8 -1.619 1 96.06 96 GLY A CA 1
ATOM 745 C C . GLY A 1 96 ? 9.688 -9.109 -0.703 1 96.06 96 GLY A C 1
ATOM 746 O O . GLY A 1 96 ? 9.836 -8.914 0.505 1 96.06 96 GLY A O 1
ATOM 747 N N . ILE A 1 97 ? 9.883 -10.234 -1.238 1 96.5 97 ILE A N 1
ATOM 748 C CA . ILE A 1 97 ? 10.266 -11.367 -0.405 1 96.5 97 ILE A CA 1
ATOM 749 C C . ILE A 1 97 ? 11.758 -11.297 -0.091 1 96.5 97 ILE A C 1
ATOM 751 O O . ILE A 1 97 ? 12.594 -11.281 -1.001 1 96.5 97 ILE A O 1
ATOM 755 N N . L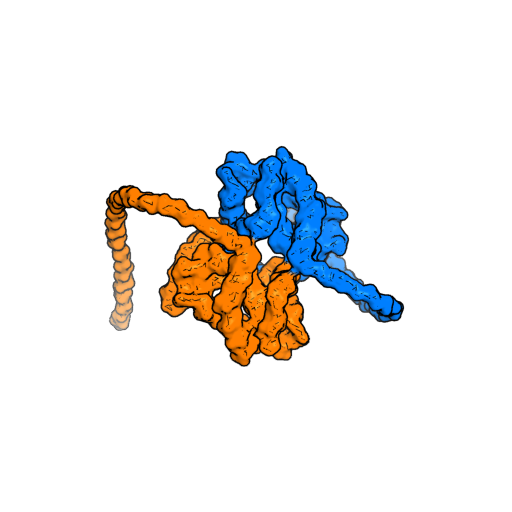YS A 1 98 ? 12.086 -11.289 1.188 1 93.44 98 LYS A N 1
ATOM 756 C CA . LYS A 1 98 ? 13.477 -11.258 1.634 1 93.44 98 LYS A CA 1
ATOM 757 C C . LYS A 1 98 ? 14.133 -12.633 1.484 1 93.44 98 LYS A C 1
ATOM 759 O O . LYS A 1 98 ? 13.445 -13.641 1.333 1 93.44 98 LYS A O 1
ATOM 764 N N . GLY A 1 99 ? 15.477 -12.57 1.485 1 97.44 99 GLY A N 1
ATOM 765 C CA . GLY A 1 99 ? 16.25 -13.797 1.403 1 97.44 99 GLY A CA 1
ATOM 766 C C . GLY A 1 99 ? 16.75 -14.094 0.002 1 97.44 99 GLY A C 1
ATOM 767 O O . GLY A 1 99 ? 17.078 -13.18 -0.754 1 97.44 99 GLY A O 1
ATOM 768 N N . GLU A 1 100 ? 16.875 -15.484 -0.195 1 98.44 100 GLU A N 1
ATOM 769 C CA . GLU A 1 100 ? 17.406 -15.922 -1.482 1 98.44 100 GLU A CA 1
ATOM 770 C C . GLU A 1 100 ? 16.438 -16.875 -2.188 1 98.44 100 GLU A C 1
ATOM 772 O O . GLU A 1 100 ? 15.719 -17.625 -1.536 1 98.44 100 GLU A O 1
ATOM 777 N N . TYR A 1 101 ? 16.438 -16.797 -3.447 1 98.69 101 TYR A N 1
ATOM 778 C CA . TYR A 1 101 ? 15.789 -17.797 -4.297 1 98.69 101 TYR A CA 1
ATOM 779 C C . TYR A 1 101 ? 16.812 -18.578 -5.109 1 98.69 101 TYR A C 1
ATOM 781 O O . TYR A 1 101 ? 17.406 -18.047 -6.051 1 98.69 101 TYR A O 1
ATOM 789 N N . LYS A 1 102 ? 16.953 -19.859 -4.676 1 98.38 102 LYS A N 1
ATOM 790 C CA . LYS A 1 102 ? 17.938 -20.734 -5.316 1 98.38 102 LYS A CA 1
ATOM 791 C C . LYS A 1 102 ? 19.312 -20.062 -5.355 1 98.38 102 LYS A C 1
ATOM 793 O O . LYS A 1 102 ? 19.969 -20.016 -6.402 1 98.38 102 LYS A O 1
ATOM 798 N N . GLY A 1 103 ? 19.609 -19.406 -4.324 1 98.38 103 GLY A N 1
ATOM 799 C CA . GLY A 1 103 ? 20.938 -18.844 -4.129 1 98.38 103 GLY A CA 1
ATOM 800 C C . GLY A 1 103 ? 21.062 -17.422 -4.648 1 98.38 103 GLY A C 1
ATOM 801 O O . GLY A 1 103 ? 22.125 -16.812 -4.531 1 98.38 103 GLY A O 1
ATOM 802 N N . LYS A 1 104 ? 20.047 -16.875 -5.223 1 98.75 104 LYS A N 1
ATOM 803 C CA . LYS A 1 104 ? 20.125 -15.539 -5.812 1 98.75 104 LYS A CA 1
ATOM 804 C C . LYS A 1 104 ? 19.375 -14.516 -4.961 1 98.75 104 LYS A C 1
ATOM 806 O O . LYS A 1 104 ? 18.266 -14.773 -4.5 1 98.75 104 LYS A O 1
ATOM 811 N N . SER A 1 105 ? 20.047 -13.398 -4.688 1 98.69 105 SER A N 1
ATOM 812 C CA . SER A 1 105 ? 19.469 -12.297 -3.922 1 98.69 105 SER A CA 1
ATOM 813 C C . SER A 1 105 ? 20.047 -10.961 -4.359 1 98.69 105 SER A C 1
ATOM 815 O O . SER A 1 105 ? 21.031 -10.914 -5.109 1 98.69 105 SER A O 1
ATOM 817 N N . VAL A 1 106 ? 19.375 -9.906 -4.035 1 98.19 106 VAL A N 1
ATOM 818 C CA . VAL A 1 106 ? 19.859 -8.539 -4.219 1 98.19 106 VAL A CA 1
ATOM 819 C C . VAL A 1 106 ? 19.734 -7.766 -2.908 1 98.19 106 VAL A C 1
ATOM 821 O O . VAL A 1 106 ? 18.766 -7.926 -2.176 1 98.19 106 VAL A O 1
ATOM 824 N N . GLN A 1 107 ? 20.75 -6.977 -2.592 1 96.25 107 GLN A N 1
ATOM 825 C CA . GLN A 1 107 ? 20.703 -6.121 -1.412 1 96.25 107 GLN A CA 1
ATOM 826 C C . GLN A 1 107 ? 19.891 -4.855 -1.685 1 96.25 107 GLN A C 1
ATOM 828 O O . GLN A 1 107 ? 20.141 -4.152 -2.664 1 96.25 107 GLN A O 1
ATOM 833 N N . MET A 1 108 ? 18.891 -4.609 -0.869 1 92.62 108 MET A N 1
ATOM 834 C CA . MET A 1 108 ? 18.078 -3.396 -0.981 1 92.62 108 MET A CA 1
ATOM 835 C C . MET A 1 108 ? 17.938 -2.711 0.373 1 92.62 108 MET A C 1
ATOM 837 O O . MET A 1 108 ? 17.938 -3.373 1.413 1 92.62 108 MET A O 1
ATOM 841 N N . PRO A 1 109 ? 17.875 -1.38 0.333 1 86.69 109 PRO A N 1
ATOM 842 C CA . PRO A 1 109 ? 17.578 -0.693 1.593 1 86.69 109 PRO A CA 1
ATOM 843 C C . PRO A 1 109 ? 16.203 -1.027 2.137 1 86.69 109 PRO A C 1
ATOM 845 O O . PRO A 1 109 ? 15.242 -1.173 1.366 1 86.69 109 PRO A O 1
ATOM 848 N N . THR A 1 110 ? 16.062 -1.242 3.439 1 85.44 110 THR A N 1
ATOM 849 C CA . THR A 1 110 ? 14.789 -1.445 4.137 1 85.44 110 THR A CA 1
ATOM 850 C C . THR A 1 110 ? 14.883 -0.949 5.578 1 85.44 110 THR A C 1
ATOM 852 O O . THR A 1 110 ? 15.906 -0.415 5.992 1 85.44 110 THR A O 1
ATOM 855 N N . LEU A 1 111 ? 13.688 -0.946 6.258 1 79.06 111 LEU A N 1
ATOM 856 C CA . LEU A 1 111 ? 13.641 -0.487 7.641 1 79.06 111 LEU A CA 1
ATOM 857 C C . LEU A 1 111 ? 13.539 -1.667 8.602 1 79.06 111 LEU A C 1
ATOM 859 O O . LEU A 1 111 ? 12.875 -2.66 8.305 1 79.06 111 LEU A O 1
ATOM 863 N N . GLU A 1 112 ? 14.32 -1.464 9.625 1 75.5 112 GLU A N 1
ATOM 864 C CA . GLU A 1 112 ? 14.25 -2.445 10.703 1 75.5 112 GLU A CA 1
ATOM 865 C C . GLU A 1 112 ? 13.844 -1.792 12.023 1 75.5 112 GLU A C 1
ATOM 867 O O . GLU A 1 112 ? 14.273 -0.678 12.328 1 75.5 112 GLU A O 1
ATOM 872 N N . ASP A 1 113 ? 12.828 -2.4 12.641 1 71.12 113 ASP A N 1
ATOM 873 C CA . ASP A 1 113 ? 12.398 -1.95 13.961 1 71.12 113 ASP A CA 1
ATOM 874 C C . ASP A 1 113 ? 13.281 -2.541 15.055 1 71.12 113 ASP A C 1
ATOM 876 O O . ASP A 1 113 ? 13.492 -3.754 15.102 1 71.12 113 ASP A O 1
ATOM 880 N N . ASP A 1 114 ? 13.766 -1.658 15.914 1 66.69 114 ASP A N 1
ATOM 881 C CA . ASP A 1 114 ? 14.656 -2.146 16.969 1 66.69 114 ASP A CA 1
ATOM 882 C C . ASP A 1 114 ? 13.859 -2.682 18.156 1 66.69 114 ASP A C 1
ATOM 884 O O . ASP A 1 114 ? 14.414 -2.916 19.219 1 66.69 114 ASP A O 1
ATOM 888 N N . GLY A 1 115 ? 12.688 -2.906 17.938 1 62.69 115 GLY A N 1
ATOM 889 C CA . GLY A 1 115 ? 11.812 -3.402 19 1 62.69 115 GLY A CA 1
ATOM 890 C C . GLY A 1 115 ? 11.367 -2.32 19.953 1 62.69 115 GLY A C 1
ATOM 891 O O . GLY A 1 115 ? 10.555 -2.572 20.844 1 62.69 115 GLY A O 1
ATOM 892 N N . LYS A 1 116 ? 11.891 -1.122 19.766 1 65.81 116 LYS A N 1
ATOM 893 C CA . LYS A 1 116 ? 11.555 -0.017 20.656 1 65.81 116 LYS A CA 1
ATOM 894 C C . LYS A 1 116 ? 10.859 1.111 19.906 1 65.81 116 LYS A C 1
ATOM 896 O O . LYS A 1 116 ? 10.812 2.246 20.391 1 65.81 116 LYS A O 1
ATOM 901 N N . GLY A 1 117 ? 10.453 0.711 18.797 1 64.56 117 GLY A N 1
ATOM 902 C CA . GLY A 1 117 ? 9.719 1.695 18.016 1 64.56 117 GLY A CA 1
ATOM 903 C C . GLY A 1 117 ? 10.609 2.561 17.156 1 64.56 117 GLY A C 1
ATOM 904 O O . GLY A 1 117 ? 10.125 3.412 16.406 1 64.56 117 GLY A O 1
ATOM 905 N N . ASN A 1 118 ? 11.844 2.242 17.281 1 70.19 118 ASN A N 1
ATOM 906 C CA . ASN A 1 118 ? 12.781 3 16.453 1 70.19 118 ASN A CA 1
ATOM 907 C C . ASN A 1 118 ? 13.086 2.281 15.148 1 70.19 118 ASN A C 1
ATOM 909 O O . ASN A 1 118 ? 13.344 1.076 15.141 1 70.19 118 ASN A O 1
ATOM 913 N N . MET A 1 119 ? 12.852 3.061 14.023 1 71.5 119 MET A N 1
ATOM 914 C CA . MET A 1 119 ? 13.148 2.492 12.711 1 71.5 119 MET A CA 1
ATOM 915 C C . MET A 1 119 ? 14.516 2.949 12.211 1 71.5 119 MET A C 1
ATOM 917 O O . MET A 1 119 ? 14.867 4.121 12.344 1 71.5 119 MET A O 1
ATOM 921 N N . THR A 1 120 ? 15.344 1.922 11.828 1 79.31 120 THR A N 1
ATOM 922 C CA . THR A 1 120 ? 16.641 2.203 11.234 1 79.31 120 THR A CA 1
ATOM 923 C C . THR A 1 120 ? 16.75 1.611 9.828 1 79.31 120 THR A C 1
ATOM 925 O O . THR A 1 120 ? 16.281 0.497 9.586 1 79.31 120 THR A O 1
ATOM 928 N N . GLN A 1 121 ? 17.312 2.389 8.93 1 80.5 121 GLN A N 1
ATOM 929 C CA . GLN A 1 121 ? 17.516 1.896 7.578 1 80.5 121 GLN A CA 1
ATOM 930 C C . GLN A 1 121 ? 18.688 0.919 7.52 1 80.5 121 GLN A C 1
ATOM 932 O O . GLN A 1 121 ? 19.766 1.199 8.055 1 80.5 121 GLN A O 1
ATOM 937 N N . ILE A 1 122 ? 18.438 -0.222 6.945 1 84.12 122 ILE A N 1
ATOM 938 C CA . ILE A 1 122 ? 19.469 -1.229 6.766 1 84.12 122 ILE A CA 1
ATOM 939 C C . ILE A 1 122 ? 19.406 -1.797 5.352 1 84.12 122 ILE A C 1
ATOM 941 O O . ILE A 1 122 ? 18.422 -1.578 4.633 1 84.12 122 ILE A O 1
ATOM 945 N N . GLN A 1 123 ? 20.531 -2.438 4.961 1 90.31 123 GLN A N 1
ATOM 946 C CA . GLN A 1 123 ? 20.516 -3.262 3.76 1 90.31 123 GLN A CA 1
ATOM 947 C C . GLN A 1 123 ? 20.109 -4.699 4.086 1 90.31 123 GLN A C 1
ATOM 949 O O . GLN A 1 123 ? 20.547 -5.254 5.098 1 90.31 123 GLN A O 1
ATOM 954 N N . ALA A 1 124 ? 19.25 -5.227 3.348 1 92 124 ALA A N 1
ATOM 955 C CA . ALA A 1 124 ? 18.844 -6.617 3.533 1 92 124 ALA A CA 1
ATOM 956 C C . ALA A 1 124 ? 18.766 -7.344 2.195 1 92 124 ALA A C 1
ATOM 958 O O . ALA A 1 124 ? 18.531 -6.719 1.156 1 92 124 ALA A O 1
ATOM 959 N N . PRO A 1 125 ? 19 -8.68 2.234 1 96.81 125 PRO A N 1
ATOM 960 C CA . PRO A 1 125 ? 18.828 -9.461 1.005 1 96.81 125 PRO A CA 1
ATOM 961 C C . PRO A 1 125 ? 17.375 -9.711 0.658 1 96.81 125 PRO A C 1
ATOM 963 O O . PRO A 1 125 ? 16.578 -10.094 1.528 1 96.81 125 PRO A O 1
ATOM 966 N N . PHE A 1 126 ? 17.062 -9.469 -0.617 1 97.88 126 PHE A N 1
ATOM 967 C CA . PHE A 1 126 ? 15.773 -9.828 -1.203 1 97.88 126 PHE A CA 1
ATOM 968 C C . PHE A 1 126 ? 15.961 -10.82 -2.34 1 97.88 126 PHE A C 1
ATOM 970 O O . PHE A 1 126 ? 16.953 -10.766 -3.074 1 97.88 126 PHE A O 1
ATOM 977 N N . ARG A 1 127 ? 15.023 -11.648 -2.457 1 98.75 127 ARG A N 1
ATOM 978 C CA . ARG A 1 127 ? 15.125 -12.672 -3.49 1 98.75 127 ARG A CA 1
ATOM 979 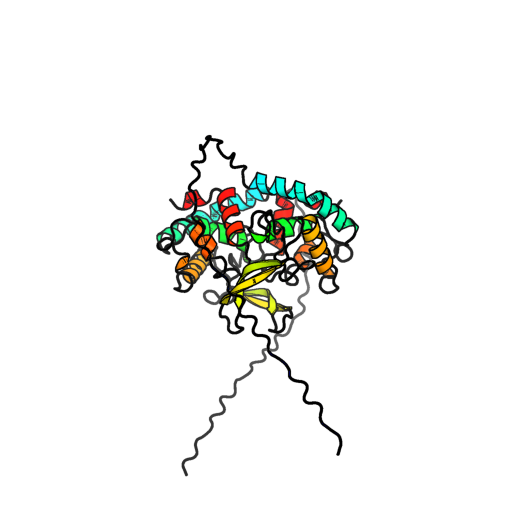C C . ARG A 1 127 ? 15.234 -12.047 -4.875 1 98.75 127 ARG A C 1
ATOM 981 O O . ARG A 1 127 ? 14.562 -11.062 -5.172 1 98.75 127 ARG A O 1
ATOM 988 N N . ALA A 1 128 ? 16.062 -12.609 -5.672 1 98.88 128 ALA A N 1
ATOM 989 C CA . ALA A 1 128 ? 16.094 -12.336 -7.105 1 98.88 128 ALA A CA 1
ATOM 990 C C . ALA A 1 128 ? 15.648 -13.555 -7.906 1 98.88 128 ALA A C 1
ATOM 992 O O . ALA A 1 128 ? 16.094 -14.672 -7.652 1 98.88 128 ALA A O 1
ATOM 993 N N . TYR A 1 129 ? 14.758 -13.359 -8.859 1 98.94 129 TYR A N 1
ATOM 994 C CA . TYR A 1 129 ? 14.188 -14.43 -9.664 1 98.94 129 TYR A CA 1
ATOM 995 C C . TYR A 1 129 ? 14.641 -14.328 -11.109 1 98.94 129 TYR A C 1
ATOM 997 O O . TYR A 1 129 ? 14.969 -13.242 -11.594 1 98.94 129 TYR A O 1
ATOM 1005 N N . PRO A 1 130 ? 14.602 -15.453 -11.789 1 98.88 130 PRO A N 1
ATOM 1006 C CA . PRO A 1 130 ? 14.953 -15.383 -13.211 1 98.88 130 PRO A CA 1
ATOM 1007 C C . PRO A 1 130 ? 13.906 -14.656 -14.047 1 98.88 130 PRO A C 1
ATOM 1009 O O . PRO A 1 130 ? 14.211 -14.164 -15.133 1 98.88 130 PRO A O 1
ATOM 1012 N N . ASN A 1 131 ? 12.648 -14.602 -13.586 1 98.88 131 ASN A N 1
ATOM 1013 C CA . ASN A 1 131 ? 11.531 -13.945 -14.266 1 98.88 131 ASN A CA 1
ATOM 1014 C C . ASN A 1 131 ? 10.336 -13.766 -13.336 1 98.88 131 ASN A C 1
ATOM 1016 O O . ASN A 1 131 ? 10.359 -14.227 -12.195 1 98.88 131 ASN A O 1
ATOM 1020 N N . TYR A 1 132 ? 9.336 -13.156 -13.836 1 98.88 132 TYR A N 1
ATOM 1021 C CA . TYR A 1 132 ? 8.133 -12.891 -13.055 1 98.88 132 TYR A CA 1
ATOM 1022 C C . TYR A 1 132 ? 7.43 -14.188 -12.68 1 98.88 132 TYR A C 1
ATOM 1024 O O . TYR A 1 132 ? 6.895 -14.312 -11.57 1 98.88 132 TYR A O 1
ATOM 1032 N N . SER A 1 133 ? 7.406 -15.109 -13.555 1 98.88 133 SER A N 1
ATOM 1033 C CA . SER A 1 133 ? 6.746 -16.391 -13.289 1 98.88 133 SER A CA 1
ATOM 1034 C C . SER A 1 133 ? 7.301 -17.047 -12.031 1 98.88 133 SER A C 1
ATOM 1036 O O . SER A 1 133 ? 6.543 -17.531 -11.188 1 98.88 133 SER A O 1
ATOM 1038 N N . ALA A 1 134 ? 8.594 -17.031 -11.891 1 98.94 134 ALA A N 1
ATOM 1039 C CA . ALA A 1 134 ? 9.219 -17.625 -10.719 1 98.94 134 ALA A CA 1
ATOM 1040 C C . ALA A 1 134 ? 8.797 -16.891 -9.445 1 98.94 134 ALA A C 1
ATOM 1042 O O . ALA A 1 134 ? 8.562 -17.531 -8.406 1 98.94 134 ALA A O 1
ATOM 1043 N N . SER A 1 135 ? 8.734 -15.586 -9.5 1 98.94 135 SER A N 1
ATOM 1044 C CA . SER A 1 135 ? 8.289 -14.789 -8.359 1 98.94 135 SER A CA 1
ATOM 1045 C C . SER A 1 135 ? 6.848 -15.117 -7.984 1 98.94 135 SER A C 1
ATOM 1047 O O . SER A 1 135 ? 6.535 -15.297 -6.809 1 98.94 135 SER A O 1
ATOM 1049 N N . LEU A 1 136 ? 5.984 -15.266 -8.969 1 98.94 136 LEU A N 1
ATOM 1050 C CA . LEU A 1 136 ? 4.574 -15.57 -8.758 1 98.94 136 LEU A CA 1
ATOM 1051 C C . LEU A 1 136 ? 4.406 -16.953 -8.141 1 98.94 136 LEU A C 1
ATOM 1053 O O . LEU A 1 136 ? 3.645 -17.141 -7.188 1 98.94 136 LEU A O 1
ATOM 1057 N N . TYR A 1 137 ? 5.129 -17.906 -8.641 1 98.88 137 TYR A N 1
ATOM 1058 C CA . TYR A 1 137 ? 5.027 -19.25 -8.117 1 98.88 137 TYR A CA 1
ATOM 1059 C C . TYR A 1 137 ? 5.578 -19.328 -6.695 1 98.88 137 TYR A C 1
ATOM 1061 O O . TYR A 1 137 ? 5.043 -20.062 -5.852 1 98.88 137 TYR A O 1
ATOM 1069 N N . ASP A 1 138 ? 6.676 -18.703 -6.473 1 98.81 138 ASP A N 1
ATOM 1070 C CA . ASP A 1 138 ? 7.234 -18.688 -5.121 1 98.81 138 ASP A CA 1
ATOM 1071 C C . ASP A 1 138 ? 6.238 -18.109 -4.121 1 98.81 138 ASP A C 1
ATOM 1073 O O . ASP A 1 138 ? 6.098 -18.625 -3.01 1 98.81 138 ASP A O 1
ATOM 1077 N N . TYR A 1 139 ? 5.594 -17.078 -4.504 1 98.56 139 TYR A N 1
ATOM 1078 C CA . TYR A 1 139 ? 4.559 -16.484 -3.656 1 98.56 139 TYR A CA 1
ATOM 1079 C C . TYR A 1 139 ? 3.408 -17.469 -3.449 1 98.56 139 TYR A C 1
ATOM 1081 O O . TYR A 1 139 ? 2.896 -17.609 -2.336 1 98.56 139 TYR A O 1
ATOM 1089 N N . ALA A 1 140 ? 2.982 -18.047 -4.527 1 98.62 140 ALA A N 1
ATOM 1090 C CA . ALA A 1 140 ? 1.906 -19.031 -4.418 1 98.62 140 ALA A CA 1
ATOM 1091 C C . ALA A 1 140 ? 2.268 -20.141 -3.43 1 98.62 140 ALA A C 1
ATOM 1093 O O . ALA A 1 140 ? 1.422 -20.578 -2.652 1 98.62 140 ALA A O 1
ATOM 1094 N N . GLU A 1 141 ? 3.514 -20.531 -3.469 1 98.06 141 GLU A N 1
ATOM 1095 C CA . GLU A 1 141 ? 3.979 -21.531 -2.518 1 98.06 141 GLU A CA 1
ATOM 1096 C C . GLU A 1 141 ? 3.883 -21.031 -1.083 1 98.06 141 GLU A C 1
ATOM 1098 O O . GLU A 1 141 ? 3.449 -21.75 -0.186 1 98.06 141 GLU A O 1
ATOM 1103 N N . LEU A 1 142 ? 4.281 -19.828 -0.888 1 96.06 142 LEU A N 1
ATOM 1104 C CA . LEU A 1 142 ? 4.215 -19.219 0.435 1 96.06 142 LEU A CA 1
ATOM 1105 C C . LEU A 1 142 ? 2.787 -19.234 0.969 1 96.06 142 LEU A C 1
ATOM 1107 O O . LEU A 1 142 ? 2.549 -19.625 2.111 1 96.06 142 LEU A O 1
ATOM 1111 N N . VAL A 1 143 ? 1.802 -18.891 0.137 1 96.62 143 VAL A N 1
ATOM 1112 C CA . VAL A 1 143 ? 0.44 -18.703 0.627 1 96.62 143 VAL A CA 1
ATOM 1113 C C . VAL A 1 143 ? -0.317 -20.031 0.567 1 96.62 143 VAL A C 1
ATOM 1115 O O . VAL A 1 143 ? -1.514 -20.078 0.86 1 96.62 143 VAL A O 1
ATOM 1118 N N . SER A 1 144 ? 0.362 -21.016 0.199 1 96.75 144 SER A N 1
ATOM 1119 C CA . SER A 1 144 ? -0.214 -22.359 0.261 1 96.75 144 SER A CA 1
ATOM 1120 C C . SER A 1 144 ? -0.078 -22.953 1.658 1 96.75 144 SER A C 1
ATOM 1122 O O . SER A 1 144 ? -0.679 -23.984 1.96 1 96.75 144 SER A O 1
ATOM 1124 N N . SER A 1 145 ? 0.661 -22.344 2.5 1 95.5 145 SER A N 1
ATOM 1125 C CA . SER A 1 145 ? 0.804 -22.812 3.875 1 95.5 145 SER A CA 1
ATOM 1126 C C . SER A 1 145 ? -0.507 -22.672 4.641 1 95.5 145 SER A C 1
ATOM 1128 O O . SER A 1 145 ? -1.352 -21.844 4.305 1 95.5 145 SER A O 1
ATOM 1130 N N . GLN A 1 146 ? -0.597 -23.406 5.73 1 95 146 GLN A N 1
ATOM 1131 C CA . GLN A 1 146 ? -1.826 -23.469 6.516 1 95 146 GLN A CA 1
ATOM 1132 C C . GLN A 1 146 ? -2.133 -22.109 7.152 1 95 146 GLN A C 1
ATOM 1134 O O . GLN A 1 146 ? -3.295 -21.781 7.395 1 95 146 GLN A O 1
ATOM 1139 N N . LYS A 1 147 ? -1.176 -21.391 7.297 1 90.31 147 LYS A N 1
ATOM 1140 C CA . LYS A 1 147 ? -1.332 -20.047 7.832 1 90.31 147 LYS A CA 1
ATOM 1141 C C . LYS A 1 147 ? -2.312 -19.219 6.992 1 90.31 147 LYS A C 1
ATOM 1143 O O . LYS A 1 147 ? -3.049 -18.391 7.523 1 90.31 147 LYS A O 1
ATOM 1148 N N . TYR A 1 148 ? -2.365 -19.562 5.711 1 94.81 148 TYR A N 1
ATOM 1149 C CA . TYR A 1 148 ? -3.152 -18.75 4.789 1 94.81 148 TYR A CA 1
ATOM 1150 C C . TYR A 1 148 ? -4.387 -19.5 4.312 1 94.81 148 TYR A C 1
ATOM 1152 O O . TYR A 1 148 ? -4.957 -19.172 3.271 1 94.81 148 TYR A O 1
ATOM 1160 N N . ALA A 1 149 ? -4.844 -20.438 5.043 1 96.94 149 ALA A N 1
ATOM 1161 C CA . ALA A 1 149 ? -5.945 -21.297 4.617 1 96.94 149 ALA A CA 1
ATOM 1162 C C . ALA A 1 149 ? -7.207 -20.484 4.363 1 96.94 149 ALA A C 1
ATOM 1164 O O . ALA A 1 149 ? -7.992 -20.797 3.465 1 96.94 149 ALA A O 1
ATOM 1165 N N . SER A 1 150 ? -7.449 -19.438 5.07 1 96.31 150 SER A N 1
ATOM 1166 C CA . SER A 1 150 ? -8.664 -18.656 4.941 1 96.31 150 SER A CA 1
ATOM 1167 C C . SER A 1 150 ? -8.656 -17.812 3.664 1 96.31 150 SER A C 1
ATOM 1169 O O . SER A 1 150 ? -9.672 -17.25 3.283 1 96.31 150 SER A O 1
ATOM 1171 N N . VAL A 1 151 ? -7.555 -17.812 2.93 1 97.25 151 VAL A N 1
ATOM 1172 C CA . VAL A 1 151 ? -7.402 -17.047 1.697 1 97.25 151 VAL A CA 1
ATOM 1173 C C . VAL A 1 151 ? -7.77 -17.922 0.499 1 97.25 151 VAL A C 1
ATOM 1175 O O . VAL A 1 151 ? -8.039 -17.406 -0.589 1 97.25 151 VAL A O 1
ATOM 1178 N N . TRP A 1 152 ? -7.773 -19.234 0.654 1 98.19 152 TRP A N 1
ATOM 1179 C CA . TRP A 1 152 ? -7.902 -20.188 -0.442 1 98.19 152 TRP A CA 1
ATOM 1180 C C . TRP A 1 152 ? -9.305 -20.156 -1.04 1 98.19 152 TRP A C 1
ATOM 1182 O O . TRP A 1 152 ? -10.281 -19.938 -0.324 1 98.19 152 TRP A O 1
ATOM 1192 N N . LYS A 1 153 ? -9.383 -20.406 -2.287 1 97.94 153 LYS A N 1
ATOM 1193 C CA . LYS A 1 153 ? -10.656 -20.422 -2.988 1 97.94 153 LYS A CA 1
ATOM 1194 C C . LYS A 1 153 ? -11.633 -21.391 -2.336 1 97.94 153 LYS A C 1
ATOM 1196 O O . LYS A 1 153 ? -12.805 -21.078 -2.139 1 97.94 153 LYS A O 1
ATOM 1201 N N . SER A 1 154 ? -11.148 -22.484 -1.971 1 97.94 154 SER A N 1
ATOM 1202 C CA . SER A 1 154 ? -11.992 -23.531 -1.423 1 97.94 154 SER A CA 1
ATOM 1203 C C . SER A 1 154 ? -12.562 -23.141 -0.064 1 97.94 154 SER A C 1
ATOM 1205 O O . SER A 1 154 ? -13.531 -23.734 0.409 1 97.94 154 SER A O 1
ATOM 1207 N N . ASN A 1 155 ? -11.992 -22.172 0.566 1 98.25 155 ASN A N 1
ATOM 1208 C CA . ASN A 1 155 ? -12.43 -21.75 1.893 1 98.25 155 ASN A CA 1
ATOM 1209 C C . ASN A 1 155 ? -13.094 -20.375 1.854 1 98.25 155 ASN A C 1
ATOM 1211 O O . ASN A 1 155 ? -13.258 -19.734 2.893 1 98.25 155 ASN A O 1
ATOM 1215 N N . THR A 1 156 ? -13.383 -19.922 0.635 1 98 156 THR A N 1
ATOM 1216 C CA . THR A 1 156 ? -14 -18.609 0.472 1 98 156 THR A CA 1
ATOM 1217 C C . THR A 1 156 ? -15.203 -18.672 -0.463 1 98 156 THR A C 1
ATOM 1219 O O . THR A 1 156 ? -15.328 -19.625 -1.24 1 98 156 THR A O 1
ATOM 1222 N N . SER A 1 157 ? -16.031 -17.641 -0.395 1 98 157 SER A N 1
ATOM 1223 C CA . SER A 1 157 ? -17.188 -17.578 -1.277 1 98 157 SER A CA 1
ATOM 1224 C C . SER A 1 157 ? -16.922 -16.703 -2.488 1 98 157 SER A C 1
ATOM 1226 O O . SER A 1 157 ? -17.625 -16.797 -3.5 1 98 157 SER A O 1
ATOM 1228 N N . SER A 1 158 ? -15.984 -15.781 -2.344 1 97.94 158 SER A N 1
ATOM 1229 C CA . SER A 1 158 ? -15.57 -14.875 -3.41 1 97.94 158 SER A CA 1
ATOM 1230 C C . SER A 1 158 ? -14.156 -14.359 -3.174 1 97.94 158 SER A C 1
ATOM 1232 O O . SER A 1 158 ? -13.586 -14.562 -2.1 1 97.94 158 SER A O 1
ATOM 1234 N N . TYR A 1 159 ? -13.648 -13.68 -4.184 1 98.5 159 TYR A N 1
ATOM 1235 C CA . TYR A 1 159 ? -12.328 -13.086 -4.023 1 98.5 159 TYR A CA 1
ATOM 1236 C C . TYR A 1 159 ? -12.336 -12.039 -2.912 1 98.5 159 TYR A C 1
ATOM 1238 O O . TYR A 1 159 ? -11.297 -11.781 -2.291 1 98.5 159 TYR A O 1
ATOM 1246 N N . LYS A 1 160 ? -13.484 -11.5 -2.602 1 98.25 160 LYS A N 1
ATOM 1247 C CA . LYS A 1 160 ? -13.57 -10.484 -1.553 1 98.25 160 LYS A CA 1
ATOM 1248 C C . LYS A 1 160 ? -13.312 -11.094 -0.178 1 98.25 160 LYS A C 1
ATOM 1250 O O . LYS A 1 160 ? -12.734 -10.438 0.697 1 98.25 160 LYS A O 1
ATOM 1255 N N . ASP A 1 161 ? -13.734 -12.32 -0.006 1 98.19 161 ASP A N 1
ATOM 1256 C CA . ASP A 1 161 ? -13.398 -13.023 1.229 1 98.19 161 ASP A CA 1
ATOM 1257 C C . ASP A 1 161 ? -11.891 -13.25 1.344 1 98.19 161 ASP A C 1
ATOM 1259 O O . ASP A 1 161 ? -11.328 -13.148 2.434 1 98.19 161 ASP A O 1
ATOM 1263 N N . ALA A 1 162 ? -11.297 -13.562 0.261 1 98.19 162 ALA A N 1
ATOM 1264 C CA . ALA A 1 162 ? -9.859 -13.812 0.247 1 98.19 162 ALA A CA 1
ATOM 1265 C C . ALA A 1 162 ? -9.078 -12.539 0.564 1 98.19 162 ALA A C 1
ATOM 1267 O O . ALA A 1 162 ? -8.133 -12.562 1.357 1 98.19 162 ALA A O 1
ATOM 1268 N N . THR A 1 163 ? -9.484 -11.398 -0.065 1 98.06 163 THR A N 1
ATOM 1269 C CA . THR A 1 163 ? -8.797 -10.141 0.214 1 98.06 163 THR A CA 1
ATOM 1270 C C . THR A 1 163 ? -9 -9.727 1.666 1 98.06 163 THR A C 1
ATOM 1272 O O . THR A 1 163 ? -8.094 -9.188 2.299 1 98.06 163 THR A O 1
ATOM 1275 N N . ALA A 1 164 ? -10.148 -9.969 2.195 1 95.25 164 ALA A N 1
ATOM 1276 C CA . ALA A 1 164 ? -10.398 -9.688 3.607 1 95.25 164 ALA A CA 1
ATOM 1277 C C . ALA A 1 164 ? -9.484 -10.523 4.5 1 95.25 164 ALA A C 1
ATOM 1279 O O . ALA A 1 164 ? -8.914 -10.008 5.465 1 95.25 164 ALA A O 1
ATOM 1280 N N . ALA A 1 165 ? -9.344 -11.773 4.129 1 94.19 165 ALA A N 1
ATOM 1281 C CA . ALA A 1 165 ? -8.5 -12.672 4.918 1 94.19 165 ALA A CA 1
ATOM 1282 C C . ALA A 1 165 ? -7.039 -12.25 4.852 1 94.19 165 ALA A C 1
ATOM 1284 O O . ALA A 1 165 ? -6.301 -12.383 5.832 1 94.19 165 ALA A O 1
ATOM 1285 N N . LEU A 1 166 ? -6.641 -11.734 3.748 1 94.56 166 LEU A N 1
ATOM 1286 C CA . LEU A 1 166 ? -5.262 -11.297 3.584 1 94.56 166 LEU A CA 1
ATOM 1287 C C . LEU A 1 166 ? -4.949 -10.125 4.516 1 94.56 166 LEU A C 1
ATOM 1289 O O . LEU A 1 166 ? -3.801 -9.945 4.922 1 94.56 166 LEU A O 1
ATOM 1293 N N . THR A 1 167 ? -6.039 -9.359 4.781 1 89.5 167 THR A N 1
ATOM 1294 C CA . THR A 1 167 ? -5.875 -8.266 5.734 1 89.5 167 THR A CA 1
ATOM 1295 C C . THR A 1 167 ? -5.602 -8.812 7.137 1 89.5 167 THR A C 1
ATOM 1297 O O . THR A 1 167 ? -6.418 -9.547 7.691 1 89.5 167 THR A O 1
ATOM 1300 N N . GLY A 1 168 ? -4.43 -8.688 7.754 1 81.56 168 GLY A N 1
ATOM 1301 C CA . GLY A 1 168 ? -4.062 -9.219 9.055 1 81.56 168 GLY A CA 1
ATOM 1302 C C . GLY A 1 168 ? -3.209 -10.469 8.977 1 81.56 168 GLY A C 1
ATOM 1303 O O . GLY A 1 168 ? -2.615 -10.883 9.977 1 81.56 168 GLY A O 1
ATOM 1304 N N . LEU A 1 169 ? -3.26 -11.094 7.852 1 85.06 169 LEU A N 1
ATOM 1305 C CA . LEU A 1 169 ? -2.396 -12.258 7.676 1 85.06 169 LEU A CA 1
ATOM 1306 C C . LEU A 1 169 ? -1.142 -11.891 6.891 1 85.06 169 LEU A C 1
ATOM 1308 O O . LEU A 1 169 ? -0.028 -12.227 7.297 1 85.06 169 LEU A O 1
ATOM 1312 N N . TYR A 1 170 ? -1.442 -11.148 5.805 1 87.25 170 TYR A N 1
ATOM 1313 C CA . TYR A 1 170 ? -0.341 -10.773 4.926 1 87.25 170 TYR A CA 1
ATOM 1314 C C . TYR A 1 170 ? 0.103 -9.344 5.18 1 87.25 170 TYR A C 1
ATOM 1316 O O . TYR A 1 170 ? 1.299 -9.039 5.145 1 87.25 170 TYR A O 1
ATOM 1324 N N . ALA A 1 171 ? -0.899 -8.492 5.41 1 85.38 171 ALA A N 1
ATOM 1325 C CA . ALA A 1 171 ? -0.62 -7.066 5.57 1 85.38 171 ALA A CA 1
ATOM 1326 C C . ALA A 1 171 ? -1.229 -6.531 6.863 1 85.38 171 ALA A C 1
ATOM 1328 O O . ALA A 1 171 ? -2.346 -6.902 7.23 1 85.38 171 ALA A O 1
ATOM 1329 N N . THR A 1 172 ? -0.521 -5.57 7.531 1 79.88 172 THR A N 1
ATOM 1330 C CA . THR A 1 172 ? -1.019 -4.91 8.734 1 79.88 172 THR A CA 1
ATOM 1331 C C . THR A 1 172 ? -1.87 -3.695 8.367 1 79.88 172 THR A C 1
ATOM 1333 O O . THR A 1 172 ? -2.592 -3.16 9.211 1 79.88 172 THR A O 1
ATOM 1336 N N . ASP A 1 173 ? -1.764 -3.324 7.16 1 87.25 173 ASP A N 1
ATOM 1337 C CA . ASP A 1 173 ? -2.582 -2.229 6.645 1 87.25 173 ASP A CA 1
ATOM 1338 C C . ASP A 1 173 ? -4.066 -2.586 6.684 1 87.25 173 ASP A C 1
ATOM 1340 O O . ASP A 1 173 ? -4.516 -3.465 5.945 1 87.25 173 ASP A O 1
ATOM 1344 N N . THR A 1 174 ? -4.863 -1.777 7.469 1 88.81 174 THR A N 1
ATOM 1345 C CA . THR A 1 174 ? -6.281 -2.072 7.625 1 88.81 174 THR A CA 1
ATOM 1346 C C . THR A 1 174 ? -7.031 -1.849 6.312 1 88.81 174 THR A C 1
ATOM 1348 O O . THR A 1 174 ? -8.156 -2.312 6.148 1 88.81 174 THR A O 1
ATOM 1351 N N . ALA A 1 175 ? -6.43 -1.128 5.371 1 93.31 175 ALA A N 1
ATOM 1352 C CA . ALA A 1 175 ? -7.082 -0.836 4.098 1 93.31 175 ALA A CA 1
ATOM 1353 C C . ALA A 1 175 ? -6.66 -1.835 3.023 1 93.31 175 ALA A C 1
ATOM 1355 O O . ALA A 1 175 ? -7.035 -1.696 1.857 1 93.31 175 ALA A O 1
ATOM 1356 N N . TYR A 1 176 ? -5.926 -2.865 3.393 1 94.62 176 TYR A N 1
ATOM 1357 C CA . TYR A 1 176 ? -5.32 -3.746 2.4 1 94.62 176 TYR A CA 1
ATOM 1358 C C . TYR A 1 176 ? -6.387 -4.391 1.522 1 94.62 176 TYR A C 1
ATOM 1360 O O . TYR A 1 176 ? -6.27 -4.395 0.295 1 94.62 176 TYR A O 1
ATOM 1368 N N . ALA A 1 177 ? -7.488 -4.93 2.082 1 96.75 177 ALA A N 1
ATOM 1369 C CA . ALA A 1 177 ? -8.562 -5.543 1.31 1 96.75 177 ALA A CA 1
ATOM 1370 C C . ALA A 1 177 ? -9.203 -4.531 0.358 1 96.75 177 ALA A C 1
ATOM 1372 O O . ALA A 1 177 ? -9.438 -4.84 -0.813 1 96.75 177 ALA A O 1
ATOM 1373 N N . SER A 1 178 ? -9.406 -3.355 0.87 1 96.25 178 SER A N 1
ATOM 1374 C CA . SER A 1 178 ? -10.031 -2.318 0.053 1 96.25 178 SER A CA 1
ATOM 1375 C C . SER A 1 178 ? -9.141 -1.929 -1.121 1 96.25 178 SER A C 1
ATOM 1377 O O . SER A 1 178 ? -9.625 -1.709 -2.23 1 96.25 178 SER A O 1
ATOM 1379 N N . LYS A 1 179 ? -7.828 -1.854 -0.844 1 96.06 179 LYS A N 1
ATOM 1380 C CA . LYS A 1 179 ? -6.891 -1.549 -1.92 1 96.06 179 LYS A CA 1
ATOM 1381 C C . LYS A 1 179 ? -6.938 -2.617 -3.01 1 96.06 179 LYS A C 1
ATOM 1383 O O . LYS A 1 179 ? -7.035 -2.297 -4.195 1 96.06 179 LYS A O 1
ATOM 1388 N N . LEU A 1 180 ? -6.918 -3.855 -2.6 1 98.25 180 LEU A N 1
ATOM 1389 C CA . LEU A 1 180 ? -6.949 -4.949 -3.562 1 98.25 180 LEU A CA 1
ATOM 1390 C C . LEU A 1 180 ? -8.266 -4.965 -4.328 1 98.25 180 LEU A C 1
ATOM 1392 O O . LEU A 1 180 ? -8.281 -5.129 -5.551 1 98.25 180 LEU A O 1
ATOM 1396 N N . ASN A 1 181 ? -9.359 -4.797 -3.633 1 97.81 181 ASN A N 1
ATOM 1397 C CA . ASN A 1 181 ? -10.664 -4.801 -4.277 1 97.81 181 ASN A CA 1
ATOM 1398 C C . ASN A 1 181 ? -10.797 -3.658 -5.281 1 97.81 181 ASN A C 1
ATOM 1400 O O . ASN A 1 181 ? -11.383 -3.832 -6.352 1 97.81 181 ASN A O 1
ATOM 1404 N N . GLN A 1 182 ? -10.227 -2.551 -4.934 1 95 182 GLN A N 1
ATOM 1405 C CA . GLN A 1 182 ? -10.258 -1.424 -5.863 1 95 182 GLN A CA 1
ATOM 1406 C C . GLN A 1 182 ? -9.469 -1.733 -7.129 1 95 182 GLN A C 1
ATOM 1408 O O . GLN A 1 182 ? -9.906 -1.404 -8.234 1 95 182 GLN A O 1
ATOM 1413 N N . ILE A 1 183 ? -8.32 -2.334 -6.957 1 95.75 183 ILE A N 1
ATOM 1414 C CA . ILE A 1 183 ? -7.496 -2.701 -8.102 1 95.75 183 ILE A CA 1
ATOM 1415 C C . ILE A 1 183 ? -8.242 -3.721 -8.969 1 95.75 183 ILE A C 1
ATOM 1417 O O . ILE A 1 183 ? -8.281 -3.59 -10.195 1 95.75 183 ILE A O 1
ATOM 1421 N N . ILE A 1 184 ? -8.875 -4.703 -8.367 1 97.94 184 ILE A N 1
ATOM 1422 C CA . ILE A 1 184 ? -9.609 -5.742 -9.078 1 97.94 184 ILE A CA 1
ATOM 1423 C C . ILE A 1 184 ? -10.758 -5.117 -9.859 1 97.94 184 ILE A C 1
ATOM 1425 O O . ILE A 1 184 ? -10.984 -5.453 -11.023 1 97.94 184 ILE A O 1
ATOM 1429 N N . GLU A 1 185 ? -11.391 -4.207 -9.227 1 95.38 185 GLU A N 1
ATOM 1430 C CA . GLU A 1 185 ? -12.508 -3.539 -9.891 1 95.38 185 GLU A CA 1
ATOM 1431 C C . GLU A 1 185 ? -12.031 -2.648 -11.031 1 95.38 185 GLU A C 1
ATOM 1433 O O . GLU A 1 185 ? -12.594 -2.674 -12.125 1 95.38 185 GLU A O 1
ATOM 1438 N N . THR A 1 186 ? -11.016 -1.915 -10.781 1 92.44 186 THR A N 1
ATOM 1439 C CA . THR A 1 186 ? -10.5 -0.966 -11.758 1 92.44 186 THR A CA 1
ATOM 1440 C C . THR A 1 186 ? -10.086 -1.683 -13.047 1 92.44 186 THR A C 1
ATOM 1442 O O . THR A 1 186 ? -10.352 -1.194 -14.141 1 92.44 186 THR A O 1
ATOM 1445 N N . TYR A 1 187 ? -9.531 -2.844 -12.883 1 95.12 187 TYR A N 1
ATOM 1446 C CA . TYR A 1 187 ? -8.953 -3.502 -14.055 1 95.12 187 TYR A CA 1
ATOM 1447 C C . TYR A 1 187 ? -9.742 -4.754 -14.414 1 95.12 187 TYR A C 1
ATOM 1449 O O . TYR A 1 187 ? -9.312 -5.551 -15.25 1 95.12 187 TYR A O 1
ATOM 1457 N N . SER A 1 188 ? -10.859 -4.934 -13.766 1 96.94 188 SER A N 1
ATOM 1458 C CA . SER A 1 188 ? -11.742 -6.066 -14.023 1 96.94 188 SER A CA 1
ATOM 1459 C C . SER A 1 188 ? -10.984 -7.387 -13.938 1 96.94 188 SER A C 1
ATOM 1461 O O . SER A 1 188 ? -11.086 -8.227 -14.836 1 96.94 188 SER A O 1
ATOM 1463 N N . LEU A 1 189 ? -10.289 -7.516 -12.859 1 98.44 189 LEU A N 1
ATOM 1464 C CA . LEU A 1 189 ? -9.391 -8.664 -12.758 1 98.44 189 LEU A CA 1
ATOM 1465 C C . LEU A 1 189 ? -10.18 -9.93 -12.43 1 98.44 189 LEU A C 1
ATOM 1467 O O . LEU A 1 189 ? -9.664 -11.039 -12.594 1 98.44 189 LEU A O 1
ATOM 1471 N N . ASP A 1 190 ? -11.406 -9.789 -11.938 1 98 190 ASP A N 1
ATOM 1472 C CA . ASP A 1 190 ?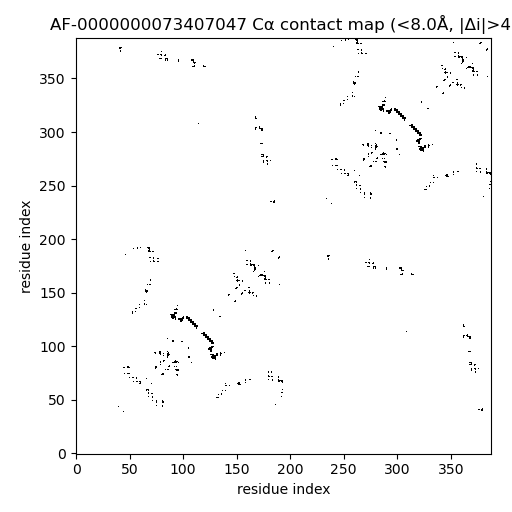 -12.219 -10.953 -11.586 1 98 190 ASP A CA 1
ATOM 1473 C C . ASP A 1 190 ? -12.555 -11.781 -12.82 1 98 190 ASP A C 1
ATOM 1475 O O . ASP A 1 190 ? -12.961 -12.945 -12.711 1 98 190 ASP A O 1
ATOM 1479 N N . ALA A 1 191 ? -12.398 -11.266 -13.977 1 97.38 191 ALA A N 1
ATOM 1480 C CA . ALA A 1 191 ? -12.594 -12.008 -15.219 1 97.38 191 ALA A CA 1
ATOM 1481 C C . ALA A 1 191 ? -11.602 -13.156 -15.328 1 97.38 191 ALA A C 1
ATOM 1483 O O . ALA A 1 191 ? -11.859 -14.148 -16.016 1 97.38 191 ALA A O 1
ATOM 1484 N N . TYR A 1 192 ? -10.469 -13.055 -14.625 1 97.81 192 TYR A N 1
ATOM 1485 C CA . TYR A 1 192 ? -9.422 -14.07 -14.711 1 97.81 192 TYR A CA 1
ATOM 1486 C C . TYR A 1 192 ? -9.695 -15.227 -13.758 1 97.81 192 TYR A C 1
ATOM 1488 O O . TYR A 1 192 ? -8.977 -16.219 -13.758 1 97.81 192 TYR A O 1
ATOM 1496 N N . ASP A 1 193 ? -10.719 -15.109 -12.961 1 97.31 193 ASP A N 1
ATOM 1497 C CA . ASP A 1 193 ? -11.039 -16.141 -11.984 1 97.31 193 ASP A CA 1
ATOM 1498 C C . ASP A 1 193 ? -11.867 -17.266 -12.625 1 97.31 193 ASP A C 1
ATOM 1500 O O . ASP A 1 193 ? -12.141 -18.281 -11.984 1 97.31 193 ASP A O 1
ATOM 1504 N N . LYS A 1 194 ? -12.367 -17.078 -13.805 1 87.69 194 LYS A N 1
ATOM 1505 C CA . LYS A 1 194 ? -13.234 -18.031 -14.484 1 87.69 194 LYS A CA 1
ATOM 1506 C C . LYS A 1 194 ? -12.438 -19.219 -15.023 1 87.69 194 LYS A C 1
ATOM 1508 O O . LYS A 1 194 ? -11.25 -19.078 -15.328 1 87.69 194 LYS A O 1
ATOM 1513 N N . MET B 1 1 ? 7.02 8.492 67.562 1 27.81 1 MET B N 1
ATOM 1514 C CA . MET B 1 1 ? 5.852 7.652 67.312 1 27.81 1 MET B CA 1
ATOM 1515 C C . MET B 1 1 ? 5.129 8.07 66.062 1 27.81 1 MET B C 1
ATOM 1517 O O . MET B 1 1 ? 3.896 8.125 66 1 27.81 1 MET B O 1
ATOM 1521 N N . LYS B 1 2 ? 5.852 8.469 64.875 1 32.06 2 LYS B N 1
ATOM 1522 C CA . LYS B 1 2 ? 5.355 9.141 63.656 1 32.06 2 LYS B CA 1
ATOM 1523 C C . LYS B 1 2 ? 4.469 8.219 62.812 1 32.06 2 LYS B C 1
ATOM 1525 O O . LYS B 1 2 ? 4.859 7.09 62.5 1 32.06 2 LYS B O 1
ATOM 1530 N N . SER B 1 3 ? 3.033 8.344 62.75 1 29.5 3 SER B N 1
ATOM 1531 C CA . SER B 1 3 ? 1.827 7.68 62.281 1 29.5 3 SER B CA 1
ATOM 1532 C C . SER B 1 3 ? 1.825 7.59 60.75 1 29.5 3 SER B C 1
ATOM 1534 O O . SER B 1 3 ? 1.963 8.602 60.062 1 29.5 3 SER B O 1
ATOM 1536 N N . ARG B 1 4 ? 2.252 6.414 60.062 1 33.69 4 ARG B N 1
ATOM 1537 C CA . ARG B 1 4 ? 2.293 6.016 58.656 1 33.69 4 ARG B CA 1
ATOM 1538 C C . ARG B 1 4 ? 0.891 5.973 58.062 1 33.69 4 ARG B C 1
ATOM 1540 O O . ARG B 1 4 ? 0.047 5.191 58.5 1 33.69 4 ARG B O 1
ATOM 1547 N N . LYS B 1 5 ? 0.279 7.09 57.5 1 30.16 5 LYS B N 1
ATOM 1548 C CA . LYS B 1 5 ? -1.01 7.262 56.812 1 30.16 5 LYS B CA 1
ATOM 1549 C C . LYS B 1 5 ? -1.176 6.266 55.688 1 30.16 5 LYS B C 1
ATOM 1551 O O . LYS B 1 5 ? -0.47 6.344 54.688 1 30.16 5 LYS B O 1
ATOM 1556 N N . LYS B 1 6 ? -1.578 5.02 55.781 1 32.69 6 LYS B N 1
ATOM 1557 C CA . LYS B 1 6 ? -1.85 3.932 54.844 1 32.69 6 LYS B CA 1
ATOM 1558 C C . LYS B 1 6 ? -3.041 4.258 53.969 1 32.69 6 LYS B C 1
ATOM 1560 O O . LYS B 1 6 ? -4.191 4.152 54.406 1 32.69 6 LYS B O 1
ATOM 1565 N N . ASP B 1 7 ? -3.166 5.461 53.219 1 29.8 7 ASP B N 1
ATOM 1566 C CA . ASP B 1 7 ? -4.434 5.695 52.531 1 29.8 7 ASP B CA 1
ATOM 1567 C C . ASP B 1 7 ? -4.785 4.523 51.625 1 29.8 7 ASP B C 1
ATOM 1569 O O . ASP B 1 7 ? -3.904 3.92 51 1 29.8 7 ASP B O 1
ATOM 1573 N N . LYS B 1 8 ? -6.023 3.889 51.719 1 28.95 8 LYS B N 1
ATOM 1574 C CA . LYS B 1 8 ? -6.93 2.848 51.25 1 28.95 8 LYS B CA 1
ATOM 1575 C C . LYS B 1 8 ? -7.211 3.014 49.75 1 28.95 8 LYS B C 1
ATOM 1577 O O . LYS B 1 8 ? -7.762 4.031 49.344 1 28.95 8 LYS B O 1
ATOM 1582 N N . LEU B 1 9 ? -6.371 2.51 48.781 1 28.98 9 LEU B N 1
ATOM 1583 C CA . LEU B 1 9 ? -6.512 2.463 47.312 1 28.98 9 LEU B CA 1
ATOM 1584 C C . LEU B 1 9 ? -7.762 1.685 46.906 1 28.98 9 LEU B C 1
ATOM 1586 O O . LEU B 1 9 ? -7.828 0.467 47.094 1 28.98 9 LEU B O 1
ATOM 1590 N N . VAL B 1 10 ? -9.062 2.154 47.188 1 25.7 10 VAL B N 1
ATOM 1591 C CA . VAL B 1 10 ? -10.328 1.48 46.906 1 25.7 10 VAL B CA 1
ATOM 1592 C C . VAL B 1 10 ? -10.461 1.235 45.406 1 25.7 10 VAL B C 1
ATOM 1594 O O . VAL B 1 10 ? -10.359 2.17 44.625 1 25.7 10 VAL B O 1
ATOM 1597 N N . LEU B 1 11 ? -10.211 0.037 44.906 1 26.59 11 LEU B N 1
ATOM 1598 C CA . LEU B 1 11 ? -10.336 -0.618 43.594 1 26.59 11 LEU B CA 1
ATOM 1599 C C . LEU B 1 11 ? -11.789 -0.669 43.156 1 26.59 11 LEU B C 1
ATOM 1601 O O . LEU B 1 11 ? -12.609 -1.359 43.75 1 26.59 11 LEU B O 1
ATOM 1605 N N . ARG B 1 12 ? -12.523 0.55 42.906 1 23.22 12 ARG B N 1
ATOM 1606 C CA . ARG B 1 12 ? -13.93 0.538 42.5 1 23.22 12 ARG B CA 1
ATOM 1607 C C . ARG B 1 12 ? -14.148 -0.266 41.25 1 23.22 12 ARG B C 1
ATOM 1609 O O . ARG B 1 12 ? -13.625 0.089 40.188 1 23.22 12 ARG B O 1
ATOM 1616 N N . LEU B 1 13 ? -14.281 -1.561 41.312 1 27.27 13 LEU B N 1
ATOM 1617 C CA . LEU B 1 13 ? -14.57 -2.543 40.281 1 27.27 13 LEU B CA 1
ATOM 1618 C C . LEU B 1 13 ? -15.945 -2.301 39.656 1 27.27 13 LEU B C 1
ATOM 1620 O O . LEU B 1 13 ? -16.969 -2.506 40.312 1 27.27 13 LEU B O 1
ATOM 1624 N N . THR B 1 14 ? -16.219 -1.064 39.031 1 22.58 14 THR B N 1
ATOM 1625 C CA . THR B 1 14 ? -17.594 -0.791 38.625 1 22.58 14 THR B CA 1
ATOM 1626 C C . THR B 1 14 ? -18.062 -1.831 37.625 1 22.58 14 THR B C 1
ATOM 1628 O O . THR B 1 14 ? -17.359 -2.148 36.656 1 22.58 14 THR B O 1
ATOM 1631 N N . THR B 1 15 ? -18.766 -2.801 38.031 1 24.38 15 THR B N 1
ATOM 1632 C CA . THR B 1 15 ? -19.406 -3.969 37.438 1 24.38 15 THR B CA 1
ATOM 1633 C C . THR B 1 15 ? -20.438 -3.545 36.406 1 24.38 15 THR B C 1
ATOM 1635 O O . THR B 1 15 ? -21.5 -3.01 36.75 1 24.38 15 THR B O 1
ATOM 1638 N N . THR B 1 16 ? -20.094 -2.662 35.375 1 21.78 16 THR B N 1
ATOM 1639 C CA . THR B 1 16 ? -21.219 -2.143 34.594 1 21.78 16 THR B CA 1
ATOM 1640 C C . THR B 1 16 ? -21.984 -3.279 33.938 1 21.78 16 THR B C 1
ATOM 1642 O O . THR B 1 16 ? -21.375 -4.16 33.312 1 21.78 16 THR B O 1
ATOM 1645 N N . LEU B 1 17 ? -23.141 -3.529 34.375 1 21.34 17 LEU B N 1
ATOM 1646 C CA . LEU B 1 17 ? -24.203 -4.484 34.094 1 21.34 17 LEU B CA 1
ATOM 1647 C C . LEU B 1 17 ? -24.688 -4.363 32.656 1 21.34 17 LEU B C 1
ATOM 1649 O O . LEU B 1 17 ? -25.266 -3.348 32.281 1 21.34 17 LEU B O 1
ATOM 1653 N N . LEU B 1 18 ? -23.828 -4.598 31.703 1 19.95 18 LEU B N 1
ATOM 1654 C CA . LEU B 1 18 ? -24.219 -4.305 30.328 1 19.95 18 LEU B CA 1
ATOM 1655 C C . LEU B 1 18 ? -25.375 -5.199 29.875 1 19.95 18 LEU B C 1
ATOM 1657 O O . LEU B 1 18 ? -25.25 -6.426 29.891 1 19.95 18 LEU B O 1
ATOM 1661 N N . VAL B 1 19 ? -26.562 -4.746 30.172 1 20.98 19 VAL B N 1
ATOM 1662 C CA . VAL B 1 19 ? -27.828 -5.395 29.844 1 20.98 19 VAL B CA 1
ATOM 1663 C C . VAL B 1 19 ? -27.984 -5.5 28.328 1 20.98 19 VAL B C 1
ATOM 1665 O O . VAL B 1 19 ? -27.875 -4.496 27.625 1 20.98 19 VAL B O 1
ATOM 1668 N N . PHE B 1 20 ? -27.625 -6.555 27.75 1 21.81 20 PHE B N 1
ATOM 1669 C CA . PHE B 1 20 ? -27.594 -6.934 26.344 1 21.81 20 PHE B CA 1
ATOM 1670 C C . PHE B 1 20 ? -29.016 -7.062 25.797 1 21.81 20 PHE B C 1
ATOM 1672 O O . PHE B 1 20 ? -29.75 -7.98 26.156 1 21.81 20 PHE B O 1
ATOM 1679 N N . GLY B 1 21 ? -29.766 -5.926 25.766 1 21 21 GLY B N 1
ATOM 1680 C CA . GLY B 1 21 ? -31.109 -6.082 25.25 1 21 21 GLY B CA 1
ATOM 1681 C C . GLY B 1 21 ? -31.156 -6.551 23.812 1 21 21 GLY B C 1
ATOM 1682 O O . GLY B 1 21 ? -30.328 -6.156 23 1 21 21 GLY B O 1
ATOM 1683 N N . LEU B 1 22 ? -31.75 -7.684 23.516 1 24.58 22 LEU B N 1
ATOM 1684 C CA . LEU B 1 22 ? -32.062 -8.5 22.344 1 24.58 22 LEU B CA 1
ATOM 1685 C C . LEU B 1 22 ? -32.969 -7.75 21.375 1 24.58 22 LEU B C 1
ATOM 1687 O O . LEU B 1 22 ? -34.156 -7.594 21.641 1 24.58 22 LEU B O 1
ATOM 1691 N N . GLY B 1 23 ? -32.594 -6.469 21 1 24.22 23 GLY B N 1
ATOM 1692 C CA . GLY B 1 23 ? -33.594 -5.801 20.188 1 24.22 23 GLY B CA 1
ATOM 1693 C C . GLY B 1 23 ? -33.938 -6.559 18.906 1 24.22 23 GLY B C 1
ATOM 1694 O O . GLY B 1 23 ? -33.062 -7.211 18.328 1 24.22 23 GLY B O 1
ATOM 1695 N N . GLY B 1 24 ? -35.188 -6.871 18.703 1 24.78 24 GLY B N 1
ATOM 1696 C CA . GLY B 1 24 ? -35.969 -7.484 17.625 1 24.78 24 GLY B CA 1
ATOM 1697 C C . GLY B 1 24 ? -35.844 -6.73 16.312 1 24.78 24 GLY B C 1
ATOM 1698 O O . GLY B 1 24 ? -36 -5.504 16.281 1 24.78 24 GLY B O 1
ATOM 1699 N N . VAL B 1 25 ? -35.062 -7.16 15.445 1 24.56 25 VAL B N 1
ATOM 1700 C CA . VAL B 1 25 ? -34.812 -6.711 14.078 1 24.56 25 VAL B CA 1
ATOM 1701 C C . VAL B 1 25 ? -36.094 -6.688 13.281 1 24.56 25 VAL B C 1
ATOM 1703 O O . VAL B 1 25 ? -36.719 -7.73 13.055 1 24.56 25 VAL B O 1
ATOM 1706 N N . TRP B 1 26 ? -36.906 -5.609 13.492 1 29.02 26 TRP B N 1
ATOM 1707 C CA . TRP B 1 26 ? -38.062 -5.457 12.617 1 29.02 26 TRP B CA 1
ATOM 1708 C C . TRP B 1 26 ? -37.625 -5.34 11.156 1 29.02 26 TRP B C 1
ATOM 1710 O O . TRP B 1 26 ? -36.688 -4.605 10.844 1 29.02 26 TRP B O 1
ATOM 1720 N N . PHE B 1 27 ? -37.906 -6.312 10.375 1 25.16 27 PHE B N 1
ATOM 1721 C CA . PHE B 1 27 ? -37.781 -6.465 8.93 1 25.16 27 PHE B CA 1
ATOM 1722 C C . PHE B 1 27 ? -38.562 -5.391 8.195 1 25.16 27 PHE B C 1
ATOM 1724 O O . PHE B 1 27 ? -39.781 -5.328 8.305 1 25.16 27 PHE B O 1
ATOM 1731 N N . TYR B 1 28 ? -38.156 -4.141 8.211 1 26.52 28 TYR B N 1
ATOM 1732 C CA . TYR B 1 28 ? -38.906 -3.232 7.332 1 26.52 28 TYR B CA 1
ATOM 1733 C C . TYR B 1 28 ? -38.75 -3.643 5.875 1 26.52 28 TYR B C 1
ATOM 1735 O O . TYR B 1 28 ? -37.656 -3.977 5.43 1 26.52 28 TYR B O 1
ATOM 1743 N N . ASN B 1 29 ? -39.812 -3.947 5.266 1 27.06 29 ASN B N 1
ATOM 1744 C CA . ASN B 1 29 ? -40.094 -4.188 3.854 1 27.06 29 ASN B CA 1
ATOM 1745 C C . ASN B 1 29 ? -39.719 -2.977 2.998 1 27.06 29 ASN B C 1
ATOM 1747 O O . ASN B 1 29 ? -40.406 -1.952 3.041 1 27.06 29 ASN B O 1
ATOM 1751 N N . TYR B 1 30 ? -38.438 -2.607 2.916 1 28.03 30 TYR B N 1
ATOM 1752 C CA . TYR B 1 30 ? -38.062 -1.523 2.008 1 28.03 30 TYR B CA 1
ATOM 1753 C C . TYR B 1 30 ? -38.438 -1.874 0.57 1 28.03 30 TYR B C 1
ATOM 1755 O O . TYR B 1 30 ? -38.094 -2.949 0.079 1 28.03 30 TYR B O 1
ATOM 1763 N N . LYS B 1 31 ? -39.469 -1.264 0.112 1 30.94 31 LYS B N 1
ATOM 1764 C CA . LYS B 1 31 ? -39.812 -1.245 -1.309 1 30.94 31 LYS B CA 1
ATOM 1765 C C . LYS B 1 31 ? -38.594 -0.863 -2.154 1 30.94 31 LYS B C 1
ATOM 1767 O O . LYS B 1 31 ? -37.969 0.18 -1.927 1 30.94 31 LYS B O 1
ATOM 1772 N N . ASN B 1 32 ? -37.812 -1.885 -2.752 1 29.38 32 ASN B N 1
ATOM 177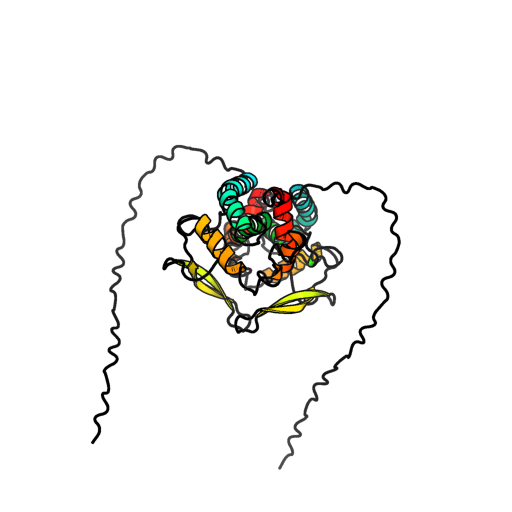3 C CA . ASN B 1 32 ? -36.625 -1.874 -3.607 1 29.38 32 ASN B CA 1
ATOM 1774 C C . ASN B 1 32 ? -36.875 -1.094 -4.895 1 29.38 32 ASN B C 1
ATOM 1776 O O . ASN B 1 32 ? -37.531 -1.591 -5.812 1 29.38 32 ASN B O 1
ATOM 1780 N N . ASP B 1 33 ? -37.219 0.179 -4.789 1 34.28 33 ASP B N 1
ATOM 1781 C CA . ASP B 1 33 ? -37.125 0.845 -6.086 1 34.28 33 ASP B CA 1
ATOM 1782 C C . ASP B 1 33 ? -35.781 0.571 -6.738 1 34.28 33 ASP B C 1
ATOM 1784 O O . ASP B 1 33 ? -34.75 0.545 -6.059 1 34.28 33 ASP B O 1
ATOM 1788 N N . ASN B 1 34 ? -35.719 -0.049 -7.855 1 32.78 34 ASN B N 1
ATOM 1789 C CA . ASN B 1 34 ? -34.625 -0.457 -8.742 1 32.78 34 ASN B CA 1
ATOM 1790 C C . ASN B 1 34 ? -33.688 0.702 -9.047 1 32.78 34 ASN B C 1
ATOM 1792 O O . ASN B 1 34 ? -33.875 1.408 -10.039 1 32.78 34 ASN B O 1
ATOM 1796 N N . VAL B 1 35 ? -33.375 1.663 -8.25 1 34.28 35 VAL B N 1
ATOM 1797 C CA . VAL B 1 35 ? -32.281 2.545 -8.617 1 34.28 35 VAL B CA 1
ATOM 1798 C C . VAL B 1 35 ? -31.031 1.714 -8.914 1 34.28 35 VAL B C 1
ATOM 1800 O O . VAL B 1 35 ? -30.531 1 -8.039 1 34.28 35 VAL B O 1
ATOM 1803 N N . GLU B 1 36 ? -30.734 1.452 -10.117 1 33.41 36 GLU B N 1
ATOM 1804 C CA . GLU B 1 36 ? -29.484 0.817 -10.5 1 33.41 36 GLU B CA 1
ATOM 1805 C C . GLU B 1 36 ? -28.281 1.562 -9.914 1 33.41 36 GLU B C 1
ATOM 1807 O O . GLU B 1 36 ? -28.125 2.768 -10.133 1 33.41 36 GLU B O 1
ATOM 1812 N N . PRO B 1 37 ? -27.672 1.223 -8.891 1 35.5 37 PRO B N 1
ATOM 1813 C CA . PRO B 1 37 ? -26.469 1.919 -8.43 1 35.5 37 PRO B CA 1
ATOM 1814 C C . PRO B 1 37 ? -25.453 2.166 -9.555 1 35.5 37 PRO B C 1
ATOM 1816 O O . PRO B 1 37 ? -25.078 1.23 -10.258 1 35.5 37 PRO B O 1
ATOM 1819 N N . THR B 1 38 ? -25.391 3.305 -10.227 1 37.22 38 THR B N 1
ATOM 1820 C CA . THR B 1 38 ? -24.344 3.678 -11.18 1 37.22 38 THR B CA 1
ATOM 1821 C C . THR B 1 38 ? -22.969 3.316 -10.648 1 37.22 38 THR B C 1
ATOM 1823 O O . THR B 1 38 ? -22.516 3.885 -9.648 1 37.22 38 THR B O 1
ATOM 1826 N N . VAL B 1 39 ? -22.5 2.17 -10.781 1 39.88 39 VAL B N 1
ATOM 1827 C CA . VAL B 1 39 ? -21.141 1.733 -10.484 1 39.88 39 VAL B CA 1
ATOM 1828 C C . VAL B 1 39 ? -20.125 2.686 -11.133 1 39.88 39 VAL B C 1
ATOM 1830 O O . VAL B 1 39 ? -19.984 2.697 -12.352 1 39.88 39 VAL B O 1
ATOM 1833 N N . THR B 1 40 ? -19.953 3.939 -10.672 1 47.06 40 THR B N 1
ATOM 1834 C CA . THR B 1 40 ? -18.844 4.789 -11.117 1 47.06 40 THR B CA 1
ATOM 1835 C C . THR B 1 40 ? -17.531 4.016 -11.125 1 47.06 40 THR B C 1
ATOM 1837 O O . THR B 1 40 ? -17.266 3.221 -10.227 1 47.06 40 THR B O 1
ATOM 1840 N N . SER B 1 41 ? -16.812 3.945 -12.242 1 58 41 SER B N 1
ATOM 1841 C CA . SER B 1 41 ? -15.547 3.232 -12.398 1 58 41 SER B CA 1
ATOM 1842 C C . SER B 1 41 ? -14.555 3.627 -11.312 1 58 41 SER B C 1
ATOM 1844 O O . SER B 1 41 ? -14.656 4.711 -10.734 1 58 41 SER B O 1
ATOM 1846 N N . ALA B 1 42 ? -13.844 2.773 -10.812 1 61.69 42 ALA B N 1
ATOM 1847 C CA . ALA B 1 42 ? -12.812 3.016 -9.805 1 61.69 42 ALA B CA 1
ATOM 1848 C C . ALA B 1 42 ? -11.984 4.246 -10.164 1 61.69 42 ALA B C 1
ATOM 1850 O O . ALA B 1 42 ? -11.602 5.02 -9.281 1 61.69 42 ALA B O 1
ATOM 1851 N N . SER B 1 43 ? -11.727 4.477 -11.359 1 70.06 43 SER B N 1
ATOM 1852 C CA . SER B 1 43 ? -11.016 5.676 -11.789 1 70.06 43 SER B CA 1
ATOM 1853 C C . SER B 1 43 ? -11.828 6.934 -11.5 1 70.06 43 SER B C 1
ATOM 1855 O O . SER B 1 43 ? -11.273 7.957 -11.102 1 70.06 43 SER B O 1
ATOM 1857 N N . ASP B 1 44 ? -13.07 6.715 -11.508 1 82.56 44 ASP B N 1
ATOM 1858 C CA . ASP B 1 44 ? -13.945 7.848 -11.203 1 82.56 44 ASP B CA 1
ATOM 1859 C C . ASP B 1 44 ? -13.984 8.125 -9.703 1 82.56 44 ASP B C 1
ATOM 1861 O O . ASP B 1 44 ? -13.977 9.281 -9.281 1 82.56 44 ASP B O 1
ATOM 1865 N N . GLN B 1 45 ? -13.82 7.078 -8.984 1 91 45 GLN B N 1
ATOM 1866 C CA . GLN B 1 45 ? -13.836 7.227 -7.531 1 91 45 GLN B CA 1
ATOM 1867 C C . GLN B 1 45 ? -12.602 7.98 -7.043 1 91 45 GLN B C 1
ATOM 1869 O O . GLN B 1 45 ? -12.703 8.867 -6.195 1 91 45 GLN B O 1
ATOM 1874 N N . THR B 1 46 ? -11.492 7.668 -7.621 1 95.44 46 THR B N 1
ATOM 1875 C CA . THR B 1 46 ? -10.25 8.328 -7.227 1 95.44 46 THR B CA 1
ATOM 1876 C C . THR B 1 46 ? -10.258 9.797 -7.648 1 95.44 46 THR B C 1
ATOM 1878 O O . THR B 1 46 ? -9.859 10.672 -6.879 1 95.44 46 THR B O 1
ATOM 1881 N N . THR B 1 47 ? -10.719 10.047 -8.805 1 95.88 47 THR B N 1
ATOM 1882 C CA . THR B 1 47 ? -10.781 11.422 -9.289 1 95.88 47 THR B CA 1
ATOM 1883 C C . THR B 1 47 ? -11.711 12.258 -8.414 1 95.88 47 THR B C 1
ATOM 1885 O O . THR B 1 47 ? -11.383 13.398 -8.07 1 95.88 47 THR B O 1
ATOM 1888 N N . THR B 1 48 ? -12.828 11.695 -8.016 1 96.94 48 THR B N 1
ATOM 1889 C CA . THR B 1 48 ? -13.75 12.391 -7.125 1 96.94 48 THR B CA 1
ATOM 1890 C C . THR B 1 48 ? -13.109 12.633 -5.762 1 96.94 48 THR B C 1
ATOM 1892 O O . THR B 1 48 ? -13.25 13.711 -5.184 1 96.94 48 THR B O 1
ATOM 1895 N N . PHE B 1 49 ? -12.445 11.648 -5.305 1 98.25 49 PHE B N 1
ATOM 1896 C CA . PHE B 1 49 ? -11.734 11.758 -4.035 1 98.25 49 PHE B CA 1
ATOM 1897 C C . PHE B 1 49 ? -10.703 12.875 -4.086 1 98.25 49 PHE B C 1
ATOM 1899 O O . PHE B 1 49 ? -10.633 13.711 -3.178 1 98.25 49 PHE B O 1
ATOM 1906 N N . ILE B 1 50 ? -9.898 12.953 -5.148 1 98.44 50 ILE B N 1
ATOM 1907 C CA . ILE B 1 50 ? -8.883 13.984 -5.336 1 98.44 50 ILE B CA 1
ATOM 1908 C C . ILE B 1 50 ? -9.539 15.367 -5.309 1 98.44 50 ILE B C 1
ATOM 1910 O O . ILE B 1 50 ? -9.055 16.281 -4.633 1 98.44 50 ILE B O 1
ATOM 1914 N N . GLN B 1 51 ? -10.594 15.484 -5.965 1 98 51 GLN B N 1
ATOM 1915 C CA . GLN B 1 51 ? -11.297 16.766 -6 1 98 51 GLN B CA 1
ATOM 1916 C C . GLN B 1 51 ? -11.758 17.188 -4.609 1 98 51 GLN B C 1
ATOM 1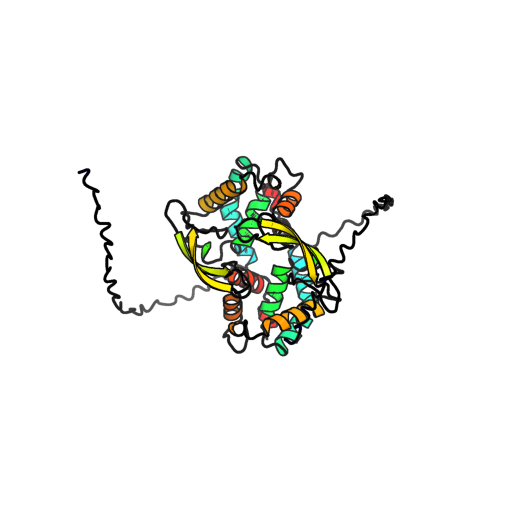918 O O . GLN B 1 51 ? -11.742 18.359 -4.27 1 98 51 GLN B O 1
ATOM 1923 N N . THR B 1 52 ? -12.109 16.25 -3.881 1 98.44 52 THR B N 1
ATOM 1924 C CA . THR B 1 52 ? -12.633 16.5 -2.541 1 98.44 52 THR B CA 1
ATOM 1925 C C . THR B 1 52 ? -11.523 17 -1.616 1 98.44 52 THR B C 1
ATOM 1927 O O . THR B 1 52 ? -11.727 17.922 -0.825 1 98.44 52 THR B O 1
ATOM 1930 N N . ILE B 1 53 ? -10.312 16.453 -1.732 1 98.75 53 ILE B N 1
ATOM 1931 C CA . ILE B 1 53 ? -9.336 16.719 -0.679 1 98.75 53 ILE B CA 1
ATOM 1932 C C . ILE B 1 53 ? -8.273 17.672 -1.195 1 98.75 53 ILE B C 1
ATOM 1934 O O . ILE B 1 53 ? -7.484 18.219 -0.414 1 98.75 53 ILE B O 1
ATOM 1938 N N . SER B 1 54 ? -8.219 17.969 -2.475 1 98.69 54 SER B N 1
ATOM 1939 C CA . SER B 1 54 ? -7.117 18.734 -3.047 1 98.69 54 SER B CA 1
ATOM 1940 C C . SER B 1 54 ? -7.117 20.172 -2.523 1 98.69 54 SER B C 1
ATOM 1942 O O . SER B 1 54 ? -6.051 20.75 -2.307 1 98.69 54 SER B O 1
ATOM 1944 N N . PRO B 1 55 ? -8.281 20.828 -2.279 1 98.62 55 PRO B N 1
ATOM 1945 C CA . PRO B 1 55 ? -8.188 22.188 -1.728 1 98.62 55 PRO B CA 1
ATOM 1946 C C . PRO B 1 55 ? -7.441 22.219 -0.396 1 98.62 55 PRO B C 1
ATOM 1948 O O . PRO B 1 55 ? -6.578 23.078 -0.192 1 98.62 55 PRO B O 1
ATOM 1951 N N . THR B 1 56 ? -7.723 21.312 0.459 1 98.81 56 THR B N 1
ATOM 1952 C CA . THR B 1 56 ? -7.031 21.25 1.742 1 98.81 56 THR B CA 1
ATOM 1953 C C . THR B 1 56 ? -5.559 20.906 1.547 1 98.81 56 THR B C 1
ATOM 1955 O O . THR B 1 56 ? -4.688 21.484 2.207 1 98.81 56 THR B O 1
ATOM 1958 N N . ALA B 1 57 ? -5.277 19.984 0.62 1 98.88 57 ALA B N 1
ATOM 1959 C CA . ALA B 1 57 ? -3.896 19.578 0.358 1 98.88 57 ALA B CA 1
ATOM 1960 C C . ALA B 1 57 ? -3.072 20.766 -0.139 1 98.88 57 ALA B C 1
ATOM 1962 O O . ALA B 1 57 ? -1.919 20.938 0.263 1 98.88 57 ALA B O 1
ATOM 1963 N N . ILE B 1 58 ? -3.67 21.547 -0.963 1 98.56 58 ILE B N 1
ATOM 1964 C CA . ILE B 1 58 ? -2.994 22.719 -1.494 1 98.56 58 ILE B CA 1
ATOM 1965 C C . ILE B 1 58 ? -2.723 23.719 -0.364 1 98.56 58 ILE B C 1
ATOM 1967 O O . ILE B 1 58 ? -1.622 24.266 -0.261 1 98.56 58 ILE B O 1
ATOM 1971 N N . GLU B 1 59 ? -3.688 23.953 0.466 1 98.25 59 GLU B N 1
ATOM 1972 C CA . GLU B 1 59 ? -3.5 24.844 1.6 1 98.25 59 GLU B CA 1
ATOM 1973 C C . GLU B 1 59 ? -2.369 24.359 2.506 1 98.25 59 GLU B C 1
ATOM 1975 O O . GLU B 1 59 ? -1.521 25.156 2.924 1 98.25 59 GLU B O 1
ATOM 1980 N N . ILE B 1 60 ? -2.348 23.109 2.766 1 98.5 60 ILE B N 1
ATOM 1981 C CA . ILE B 1 60 ? -1.328 22.516 3.625 1 98.5 60 ILE B CA 1
ATOM 1982 C C . ILE B 1 60 ? 0.049 22.703 2.988 1 98.5 60 ILE B C 1
ATOM 1984 O O . ILE B 1 60 ? 1.023 23 3.68 1 98.5 60 ILE B O 1
ATOM 1988 N N . SER B 1 61 ? 0.12 22.469 1.706 1 97.81 61 SER B N 1
ATOM 1989 C CA . SER B 1 61 ? 1.399 22.594 1.015 1 97.81 61 SER B CA 1
ATOM 1990 C C . SER B 1 61 ? 1.974 24 1.142 1 97.81 61 SER B C 1
ATOM 1992 O O . SER B 1 61 ? 3.191 24.172 1.104 1 97.81 61 SER B O 1
ATOM 1994 N N . LYS B 1 62 ? 1.146 24.953 1.366 1 94.06 62 LYS B N 1
ATOM 1995 C CA . LYS B 1 62 ? 1.569 26.344 1.505 1 94.06 62 LYS B CA 1
ATOM 1996 C C . LYS B 1 62 ? 2.018 26.641 2.934 1 94.06 62 LYS B C 1
ATOM 1998 O O . LYS B 1 62 ? 2.834 27.531 3.16 1 94.06 62 LYS B O 1
ATOM 2003 N N . THR B 1 63 ? 1.573 25.828 3.859 1 95.12 63 THR B N 1
ATOM 2004 C CA . THR B 1 63 ? 1.811 26.156 5.262 1 95.12 63 THR B CA 1
ATOM 2005 C C . THR B 1 63 ? 2.803 25.172 5.883 1 95.12 63 THR B C 1
ATOM 2007 O O . THR B 1 63 ? 3.502 25.516 6.84 1 95.12 63 THR B O 1
ATOM 2010 N N . TYR B 1 64 ? 2.838 23.906 5.383 1 94.69 64 TYR B N 1
ATOM 2011 C CA . TYR B 1 64 ? 3.676 22.828 5.918 1 94.69 64 TYR B CA 1
ATOM 2012 C C . TYR B 1 64 ? 4.758 22.438 4.922 1 94.69 64 TYR B C 1
ATOM 2014 O O . TYR B 1 64 ? 5.344 21.359 5.031 1 94.69 64 TYR B O 1
ATOM 2022 N N . ASP B 1 65 ? 5.633 23.094 4.402 1 96.69 65 ASP B N 1
ATOM 2023 C CA . ASP B 1 65 ? 6.773 22.812 3.533 1 96.69 65 ASP B CA 1
ATOM 2024 C C . ASP B 1 65 ? 6.672 21.438 2.904 1 96.69 65 ASP B C 1
ATOM 2026 O O . ASP B 1 65 ? 7.637 20.672 2.91 1 96.69 65 ASP B O 1
ATOM 2030 N N . LEU B 1 66 ? 5.449 21.031 2.365 1 98.44 66 LEU B N 1
ATOM 2031 C CA . LEU B 1 66 ? 5.188 19.719 1.774 1 98.44 66 LEU B CA 1
ATOM 2032 C C . LEU B 1 66 ? 4.684 19.859 0.342 1 98.44 66 LEU B C 1
ATOM 2034 O O . LEU B 1 66 ? 4.152 20.906 -0.034 1 98.44 66 LEU B O 1
ATOM 2038 N N . TYR B 1 67 ? 4.91 18.859 -0.489 1 98.75 67 TYR B N 1
ATOM 2039 C CA . TYR B 1 67 ? 4.301 18.812 -1.813 1 98.75 67 TYR B CA 1
ATOM 2040 C C . TYR B 1 67 ? 2.848 18.359 -1.731 1 98.75 67 TYR B C 1
ATOM 2042 O O . TYR B 1 67 ? 2.553 17.281 -1.2 1 98.75 67 TYR B O 1
ATOM 2050 N N . ALA B 1 68 ? 1.941 19.156 -2.297 1 98.88 68 ALA B N 1
ATOM 2051 C CA . ALA B 1 68 ? 0.543 18.734 -2.369 1 98.88 68 ALA B CA 1
ATOM 2052 C C . ALA B 1 68 ? 0.403 17.406 -3.104 1 98.88 68 ALA B C 1
ATOM 2054 O O . ALA B 1 68 ? -0.404 16.562 -2.715 1 98.88 68 ALA B O 1
ATOM 2055 N N . SER B 1 69 ? 1.212 17.234 -4.129 1 98.88 69 SER B N 1
ATOM 2056 C CA . SER B 1 69 ? 1.175 16 -4.914 1 98.88 69 SER B CA 1
ATOM 2057 C C . SER B 1 69 ? 1.493 14.781 -4.055 1 98.88 69 SER B C 1
ATOM 2059 O O . SER B 1 69 ? 0.805 13.758 -4.133 1 98.88 69 SER B O 1
ATOM 2061 N N . VAL B 1 70 ? 2.488 14.906 -3.232 1 98.88 70 VAL B N 1
ATOM 2062 C CA . VAL B 1 70 ? 2.91 13.797 -2.383 1 98.88 70 VAL B CA 1
ATOM 2063 C C . VAL B 1 70 ? 1.841 13.516 -1.33 1 98.88 70 VAL B C 1
ATOM 2065 O O . VAL B 1 70 ? 1.48 12.359 -1.096 1 98.88 70 VAL B O 1
ATOM 2068 N N . LEU B 1 71 ? 1.293 14.555 -0.742 1 98.88 71 LEU B N 1
ATOM 2069 C CA . LEU B 1 71 ? 0.236 14.398 0.251 1 98.88 71 LEU B CA 1
ATOM 2070 C C . LEU B 1 71 ? -0.983 13.711 -0.357 1 98.88 71 LEU B C 1
ATOM 2072 O O . LEU B 1 71 ? -1.541 12.789 0.238 1 98.88 71 LEU B O 1
ATOM 2076 N N . LEU B 1 72 ? -1.383 14.156 -1.52 1 98.88 72 LEU B N 1
ATOM 2077 C CA . LEU B 1 72 ? -2.523 13.57 -2.213 1 98.88 72 LEU B CA 1
ATOM 2078 C C . LEU B 1 72 ? -2.258 12.102 -2.555 1 98.88 72 LEU B C 1
ATOM 2080 O O . LEU B 1 72 ? -3.119 11.25 -2.344 1 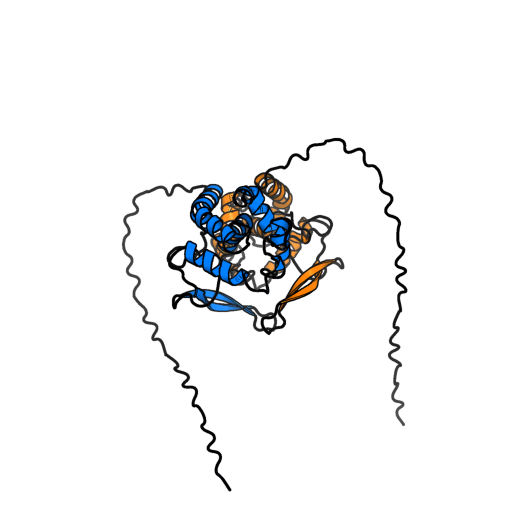98.88 72 LEU B O 1
ATOM 2084 N N . ALA B 1 73 ? -1.075 11.812 -3.059 1 98.75 73 ALA B N 1
ATOM 2085 C CA . ALA B 1 73 ? -0.733 10.445 -3.422 1 98.75 73 ALA B CA 1
ATOM 2086 C C . ALA B 1 73 ? -0.759 9.531 -2.199 1 98.75 73 ALA B C 1
ATOM 2088 O O . ALA B 1 73 ? -1.256 8.398 -2.27 1 98.75 73 ALA B O 1
ATOM 2089 N N . GLN B 1 74 ? -0.22 10.016 -1.111 1 98.56 74 GLN B N 1
ATOM 2090 C CA . GLN B 1 74 ? -0.247 9.234 0.12 1 98.56 74 GLN B CA 1
ATOM 2091 C C . GLN B 1 74 ? -1.68 8.977 0.575 1 98.56 74 GLN B C 1
ATOM 2093 O O . GLN B 1 74 ? -2.023 7.852 0.952 1 98.56 74 GLN B O 1
ATOM 2098 N N . ALA B 1 75 ? -2.52 9.992 0.544 1 98.81 75 ALA B N 1
ATOM 2099 C CA . ALA B 1 75 ? -3.91 9.82 0.957 1 98.81 75 ALA B CA 1
ATOM 2100 C C . ALA B 1 75 ? -4.621 8.797 0.078 1 98.81 75 ALA B C 1
ATOM 2102 O O . ALA B 1 75 ? -5.371 7.957 0.578 1 98.81 75 ALA B O 1
ATOM 2103 N N . ILE B 1 76 ? -4.379 8.891 -1.205 1 98 76 ILE B N 1
ATOM 2104 C CA . ILE B 1 76 ? -4.969 7.953 -2.154 1 98 76 ILE B CA 1
ATOM 2105 C C . ILE B 1 76 ? -4.516 6.531 -1.82 1 98 76 ILE B C 1
ATOM 2107 O O . ILE B 1 76 ? -5.344 5.629 -1.678 1 98 76 ILE B O 1
ATOM 2111 N N . LEU B 1 77 ? -3.256 6.34 -1.635 1 97.56 77 LEU B N 1
ATOM 2112 C CA . LEU B 1 77 ? -2.678 5.023 -1.384 1 97.56 77 LEU B CA 1
ATOM 2113 C C . LEU B 1 77 ? -3.123 4.484 -0.028 1 97.56 77 LEU B C 1
ATOM 2115 O O . LEU B 1 77 ? -3.668 3.381 0.057 1 97.56 77 LEU B O 1
ATOM 2119 N N . GLU B 1 78 ? -3.002 5.289 0.983 1 96.69 78 GLU B N 1
ATOM 2120 C CA . GLU B 1 78 ? -3.17 4.828 2.357 1 96.69 78 GLU B CA 1
ATOM 2121 C C . GLU B 1 78 ? -4.637 4.543 2.67 1 96.69 78 GLU B C 1
ATOM 2123 O O . GLU B 1 78 ? -4.945 3.723 3.535 1 96.69 78 GLU B O 1
ATOM 2128 N N . SER B 1 79 ? -5.57 5.137 1.948 1 97.69 79 SER B N 1
ATOM 2129 C CA . SER B 1 79 ? -6.988 5.027 2.277 1 97.69 79 SER B CA 1
ATOM 2130 C C . SER B 1 79 ? -7.746 4.254 1.203 1 97.69 79 SER B C 1
ATOM 2132 O O . SER B 1 79 ? -8.961 4.07 1.305 1 97.69 79 SER B O 1
ATOM 2134 N N . SER B 1 80 ? -7.02 3.842 0.174 1 96.19 80 SER B N 1
ATOM 2135 C CA . SER B 1 80 ? -7.703 3.338 -1.013 1 96.19 80 SER B CA 1
ATOM 2136 C C . SER B 1 80 ? -8.672 4.371 -1.572 1 96.19 80 SER B C 1
ATOM 2138 O O . SER B 1 80 ? -9.859 4.078 -1.754 1 96.19 80 SER B O 1
ATOM 2140 N N . SER B 1 81 ? -8.172 5.59 -1.742 1 97.31 81 SER B N 1
ATOM 2141 C CA . SER B 1 81 ? -8.961 6.691 -2.291 1 97.31 81 SER B CA 1
ATOM 2142 C C . SER B 1 81 ? -10.195 6.965 -1.438 1 97.31 81 SER B C 1
ATOM 2144 O O . SER B 1 81 ? -11.281 7.207 -1.967 1 97.31 81 SER B O 1
ATOM 2146 N N . GLY B 1 82 ? -10.078 6.809 -0.146 1 97.5 82 GLY B N 1
ATOM 2147 C CA . GLY B 1 82 ? -11.164 7.113 0.765 1 97.5 82 GLY B CA 1
ATOM 2148 C C . GLY B 1 82 ? -12.195 6.004 0.855 1 97.5 82 GLY B C 1
ATOM 2149 O O . GLY B 1 82 ? -13.273 6.195 1.42 1 97.5 82 GLY B O 1
ATOM 2150 N N . GLN B 1 83 ? -11.859 4.84 0.414 1 95.88 83 GLN B N 1
ATOM 2151 C CA . GLN B 1 83 ? -12.875 3.795 0.331 1 95.88 83 GLN B CA 1
ATOM 2152 C C . GLN B 1 83 ? -12.734 2.805 1.484 1 95.88 83 GLN B C 1
ATOM 2154 O O . GLN B 1 83 ? -13.641 2 1.728 1 95.88 83 GLN B O 1
ATOM 2159 N N . SER B 1 84 ? -11.68 2.83 2.189 1 96.56 84 SER B N 1
ATOM 2160 C CA . SER B 1 84 ? -11.523 1.904 3.307 1 96.56 84 SER B CA 1
ATOM 2161 C C . SER B 1 84 ? -12.492 2.232 4.438 1 96.56 84 SER B C 1
ATOM 2163 O O . SER B 1 84 ? -12.945 3.371 4.559 1 96.56 84 SER B O 1
ATOM 2165 N N . ASP B 1 85 ? -12.727 1.263 5.281 1 95.31 85 ASP B N 1
ATOM 2166 C CA . ASP B 1 85 ? -13.633 1.473 6.402 1 95.31 85 ASP B CA 1
ATOM 2167 C C . ASP B 1 85 ? -13.117 2.568 7.332 1 95.31 85 ASP B C 1
ATOM 2169 O O . ASP B 1 85 ? -13.898 3.383 7.832 1 95.31 85 ASP B O 1
ATOM 2173 N N . LEU B 1 86 ? -11.906 2.598 7.559 1 97.62 86 LEU B N 1
ATOM 2174 C CA . LEU B 1 86 ? -11.305 3.562 8.469 1 97.62 86 LEU B CA 1
ATOM 2175 C C . LEU B 1 86 ? -11.375 4.973 7.895 1 97.62 86 LEU B C 1
ATOM 2177 O O . LEU B 1 86 ? -11.5 5.945 8.641 1 97.62 86 LEU B O 1
ATOM 2181 N N . SER B 1 87 ? -11.383 5.102 6.559 1 98.44 87 SER B N 1
ATOM 2182 C CA . SER B 1 87 ? -11.328 6.422 5.938 1 98.44 87 SER B CA 1
ATOM 2183 C C . SER B 1 87 ? -12.727 6.973 5.684 1 98.44 87 SER B C 1
ATOM 2185 O O . SER B 1 87 ? -12.898 8.172 5.449 1 98.44 87 SER B O 1
ATOM 2187 N N . LYS B 1 88 ? -13.711 6.184 5.707 1 98 88 LYS B N 1
ATOM 2188 C CA . LYS B 1 88 ? -15.078 6.617 5.453 1 98 88 LYS B CA 1
ATOM 2189 C C . LYS B 1 88 ? -15.672 7.301 6.684 1 98 88 LYS B C 1
ATOM 2191 O O . LYS B 1 88 ? -15.164 7.148 7.793 1 98 88 LYS B O 1
ATOM 2196 N N . ALA B 1 89 ? -16.703 8.023 6.402 1 97.81 89 ALA B N 1
ATOM 2197 C CA . ALA B 1 89 ? -17.516 8.531 7.504 1 97.81 89 ALA B CA 1
ATOM 2198 C C . ALA B 1 89 ? -17.984 7.391 8.406 1 97.81 89 ALA B C 1
ATOM 2200 O O . ALA B 1 89 ? -18.359 6.316 7.914 1 97.81 89 ALA B O 1
ATOM 2201 N N . PRO B 1 90 ? -17.891 7.613 9.703 1 98.25 90 PRO B N 1
ATOM 2202 C CA . PRO B 1 90 ? -17.641 8.844 10.445 1 98.25 90 PRO B CA 1
ATOM 2203 C C . PRO B 1 90 ? -16.188 8.961 10.914 1 98.25 90 PRO B C 1
ATOM 2205 O O . PRO B 1 90 ? -15.867 9.812 11.742 1 98.25 90 PRO B O 1
ATOM 2208 N N . ASN B 1 91 ? -15.273 8.172 10.414 1 98.75 91 ASN B N 1
ATOM 2209 C CA . ASN B 1 91 ? -13.93 8.078 10.977 1 98.75 91 ASN B CA 1
ATOM 2210 C C . ASN B 1 91 ? -12.961 9.047 10.297 1 98.75 91 ASN B C 1
ATOM 2212 O O . ASN B 1 91 ? -12.172 9.711 10.961 1 98.75 91 ASN B O 1
ATOM 2216 N N . TYR B 1 92 ? -12.961 9.039 8.93 1 98.88 92 TYR B N 1
ATOM 2217 C CA . TYR B 1 92 ? -12.227 9.977 8.094 1 98.88 92 TYR B CA 1
ATOM 2218 C C . TYR B 1 92 ? -10.727 9.852 8.32 1 98.88 92 TYR B C 1
ATOM 2220 O O . TYR B 1 92 ? -9.969 10.789 8.062 1 98.88 92 TYR B O 1
ATOM 2228 N N . ASN B 1 93 ? -10.281 8.75 8.844 1 98.88 93 ASN B N 1
ATOM 2229 C CA . ASN B 1 93 ? -8.852 8.5 9.023 1 98.88 93 ASN B CA 1
ATOM 2230 C C . ASN B 1 93 ? -8.211 7.988 7.738 1 98.88 93 ASN B C 1
ATOM 2232 O O . ASN B 1 93 ? -8.289 6.797 7.43 1 98.88 93 ASN B O 1
ATOM 2236 N N . LEU B 1 94 ? -7.512 8.875 7.121 1 98.69 94 LEU B N 1
ATOM 2237 C CA . LEU B 1 94 ? -7.004 8.594 5.785 1 98.69 94 LEU B CA 1
ATOM 2238 C C . LEU B 1 94 ? -5.664 7.867 5.855 1 98.69 94 LEU B C 1
ATOM 2240 O O . LEU B 1 94 ? -5.262 7.207 4.895 1 98.69 94 LEU B O 1
ATOM 2244 N N . PHE B 1 95 ? -4.996 7.949 6.992 1 98.31 95 PHE B N 1
ATOM 2245 C CA . PHE B 1 95 ? -3.586 7.578 6.992 1 98.31 95 PHE B CA 1
ATOM 2246 C C . PHE B 1 95 ? -3.328 6.438 7.973 1 98.31 95 PHE B C 1
ATOM 2248 O O . PHE B 1 95 ? -2.178 6.07 8.219 1 98.31 95 PHE B O 1
ATOM 2255 N N . GLY B 1 96 ? -4.395 5.949 8.609 1 96.06 96 GLY B N 1
ATOM 2256 C CA . GLY B 1 96 ? -4.242 4.824 9.516 1 96.06 96 GLY B CA 1
ATOM 2257 C C . GLY B 1 96 ? -3.562 5.195 10.82 1 96.06 96 GLY B C 1
ATOM 2258 O O . GLY B 1 96 ? -2.801 4.402 11.383 1 96.06 96 GLY B O 1
ATOM 2259 N N . ILE B 1 97 ? -3.807 6.344 11.266 1 96.62 97 ILE B N 1
ATOM 2260 C CA . ILE B 1 97 ? -3.135 6.797 12.484 1 96.62 97 ILE B CA 1
ATOM 2261 C C . ILE B 1 97 ? -3.838 6.215 13.703 1 96.62 97 ILE B C 1
ATOM 2263 O O . ILE B 1 97 ? -5.035 6.438 13.906 1 96.62 97 ILE B O 1
ATOM 2267 N N . LYS B 1 98 ? -3.082 5.516 14.531 1 93.38 98 LYS B N 1
ATOM 2268 C CA . LYS B 1 98 ? -3.617 4.93 15.758 1 93.38 98 LYS B CA 1
ATOM 2269 C C . LYS B 1 98 ? -3.791 5.992 16.844 1 93.38 98 LYS B C 1
ATOM 2271 O O . LYS B 1 98 ? -3.234 7.09 16.734 1 93.38 98 LYS B O 1
ATOM 2276 N N . GLY B 1 99 ? -4.609 5.594 17.828 1 97.5 99 GLY B N 1
ATOM 2277 C CA . GLY B 1 99 ? -4.84 6.477 18.953 1 97.5 99 GLY B CA 1
ATOM 2278 C C . GLY B 1 99 ? -6.117 7.285 18.828 1 97.5 99 GLY B C 1
ATOM 2279 O O . GLY B 1 99 ? -7.113 6.805 18.297 1 97.5 99 GLY B O 1
ATOM 2280 N N . GLU B 1 100 ? -6.012 8.523 19.5 1 98.5 100 GLU B N 1
ATOM 2281 C CA . GLU B 1 100 ? -7.195 9.375 19.531 1 98.5 100 GLU B CA 1
ATOM 2282 C C . GLU B 1 100 ? -6.895 10.75 18.938 1 98.5 100 GLU B C 1
ATOM 2284 O O . GLU B 1 100 ? -5.773 11.25 19.062 1 98.5 100 GLU B O 1
ATOM 2289 N N . TYR B 1 101 ? -7.859 11.312 18.312 1 98.69 101 TYR B N 1
ATOM 2290 C CA . TYR B 1 101 ? -7.848 12.711 17.922 1 98.69 101 TYR B CA 1
ATOM 2291 C C . TYR B 1 101 ? -8.891 13.516 18.688 1 98.69 101 TYR B C 1
ATOM 2293 O O . TYR B 1 101 ? -10.094 13.367 18.453 1 98.69 101 TYR B O 1
ATOM 2301 N N . LYS B 1 102 ? -8.336 14.359 19.625 1 98.38 102 LYS B N 1
ATOM 2302 C CA . LYS B 1 102 ? -9.203 15.148 20.484 1 98.38 102 LYS B CA 1
ATOM 2303 C C . LYS B 1 102 ? -10.25 14.273 21.172 1 98.38 102 LYS B C 1
ATOM 2305 O O . LYS B 1 102 ? -11.438 14.586 21.156 1 98.38 102 LYS B O 1
ATOM 2310 N N . GLY B 1 103 ? -9.812 13.133 21.547 1 98.38 103 GLY B N 1
ATOM 2311 C CA . GLY B 1 103 ? -10.625 12.234 22.359 1 98.38 103 GLY B CA 1
ATOM 2312 C C . GLY B 1 103 ? -11.445 11.266 21.531 1 98.38 103 GLY B C 1
ATOM 2313 O O . GLY B 1 103 ? -12.172 10.43 22.078 1 98.38 103 GLY B O 1
ATOM 2314 N N . LYS B 1 104 ? -11.383 11.336 20.25 1 98.75 104 LYS B N 1
ATOM 2315 C CA . LYS B 1 104 ? -12.203 10.484 19.406 1 98.75 104 LYS B CA 1
ATOM 2316 C C . LYS B 1 104 ? -11.367 9.391 18.734 1 98.75 104 LYS B C 1
ATOM 2318 O O . LYS B 1 104 ? -10.273 9.664 18.234 1 98.75 104 LYS B O 1
ATOM 2323 N N . SER B 1 105 ? -11.859 8.156 18.828 1 98.69 105 SER B N 1
ATOM 2324 C CA . SER B 1 105 ? -11.211 7.004 18.203 1 98.69 105 SER B CA 1
ATOM 2325 C C . SER B 1 105 ? -12.234 5.949 17.797 1 98.69 105 SER B C 1
ATOM 2327 O O . SER B 1 105 ? -13.406 6.035 18.172 1 98.69 105 SER B O 1
ATOM 2329 N N . VAL B 1 106 ? -11.82 5.059 16.953 1 98.19 106 VAL B N 1
ATOM 2330 C CA . VAL B 1 106 ? -12.602 3.885 16.578 1 98.19 106 VAL B CA 1
ATOM 2331 C C . VAL B 1 106 ? -11.742 2.631 16.703 1 98.19 106 VAL B C 1
ATOM 2333 O O . VAL B 1 106 ? -10.547 2.65 16.375 1 98.19 106 VAL B O 1
ATOM 2336 N N . GLN B 1 107 ? -12.328 1.559 17.234 1 96.31 107 GLN B N 1
ATOM 2337 C CA . GLN B 1 107 ? -11.633 0.28 17.328 1 96.31 107 GLN B CA 1
ATOM 2338 C C . GLN B 1 107 ? -11.656 -0.449 15.984 1 96.31 107 GLN B C 1
ATOM 2340 O O . GLN B 1 107 ? -12.719 -0.626 15.383 1 96.31 107 GLN B O 1
ATOM 2345 N N . MET B 1 108 ? -10.469 -0.817 15.484 1 92.81 108 MET B N 1
ATOM 2346 C CA . MET B 1 108 ? -10.359 -1.572 14.242 1 92.81 108 MET B CA 1
ATOM 2347 C C . MET B 1 108 ? -9.43 -2.768 14.414 1 92.81 108 MET B C 1
ATOM 2349 O O . MET B 1 108 ? -8.484 -2.719 15.203 1 92.81 108 MET B O 1
ATOM 2353 N N . PRO B 1 109 ? -9.766 -3.836 13.734 1 86.88 109 PRO B N 1
ATOM 2354 C CA . PRO B 1 109 ? -8.812 -4.953 13.758 1 86.88 109 PRO B CA 1
ATOM 2355 C C . PRO B 1 109 ? -7.473 -4.598 13.125 1 86.88 109 PRO B C 1
ATOM 2357 O O . PRO B 1 109 ? -7.426 -3.869 12.125 1 86.88 109 PRO B O 1
ATOM 2360 N N . THR B 1 110 ? -6.367 -5.008 13.727 1 85.5 110 THR B N 1
ATOM 2361 C CA . THR B 1 110 ? -5.016 -4.871 13.195 1 85.5 110 THR B CA 1
ATOM 2362 C C . THR B 1 110 ? -4.125 -6.012 13.672 1 85.5 110 THR B C 1
ATOM 2364 O O . THR B 1 110 ? -4.59 -6.918 14.367 1 85.5 110 THR B O 1
ATOM 2367 N N . LEU B 1 111 ? -2.885 -6.027 13.094 1 79.38 111 LEU B N 1
ATOM 2368 C CA . LEU B 1 111 ? -1.942 -7.078 13.461 1 79.38 111 LEU B CA 1
ATOM 2369 C C . LEU B 1 111 ? -0.862 -6.535 14.391 1 79.38 111 LEU B C 1
ATOM 2371 O O . LEU B 1 111 ? -0.412 -5.398 14.234 1 79.38 111 LEU B O 1
ATOM 2375 N N . GLU B 1 112 ? -0.638 -7.395 15.359 1 75.69 112 GLU B N 1
ATOM 2376 C CA . GLU B 1 112 ? 0.465 -7.09 16.266 1 75.69 112 GLU B CA 1
ATOM 2377 C C . GLU B 1 112 ? 1.521 -8.188 16.25 1 75.69 112 GLU B C 1
ATOM 2379 O O . GLU B 1 112 ? 1.189 -9.375 16.172 1 75.69 112 GLU B O 1
ATOM 2384 N N . ASP B 1 113 ? 2.762 -7.73 16.031 1 71.12 113 ASP B N 1
ATOM 2385 C CA . ASP B 1 113 ? 3.891 -8.656 16.094 1 71.12 113 ASP B CA 1
ATOM 2386 C C . ASP B 1 113 ? 4.32 -8.906 17.547 1 71.12 113 ASP B C 1
ATOM 2388 O O . ASP B 1 113 ? 4.539 -7.961 18.297 1 71.12 113 ASP B O 1
ATOM 2392 N N . ASP B 1 114 ? 4.41 -10.18 17.875 1 66.75 114 ASP B N 1
ATOM 2393 C CA . ASP B 1 114 ? 4.777 -10.492 19.25 1 66.75 114 ASP B CA 1
ATOM 2394 C C . ASP B 1 114 ? 6.289 -10.445 19.453 1 66.75 114 ASP B C 1
ATOM 2396 O O . ASP B 1 114 ? 6.809 -10.898 20.469 1 66.75 114 ASP B O 1
ATOM 2400 N N . GLY B 1 115 ? 6.918 -9.859 18.562 1 62.78 115 GLY B N 1
ATOM 2401 C CA . GLY B 1 115 ? 8.367 -9.75 18.625 1 62.78 115 GLY B CA 1
ATOM 2402 C C . GLY B 1 115 ? 9.078 -11.031 18.203 1 62.78 115 GLY B C 1
ATOM 2403 O O . GLY B 1 115 ? 10.305 -11.062 18.109 1 62.78 115 GLY B O 1
ATOM 2404 N N . LYS B 1 116 ? 8.312 -12.062 17.969 1 66.25 116 LYS B N 1
ATOM 2405 C CA . LYS B 1 116 ? 8.898 -13.352 17.609 1 66.25 116 LYS B CA 1
ATOM 2406 C C . LYS B 1 116 ? 8.469 -13.766 16.203 1 66.25 116 LYS B C 1
ATOM 2408 O O . LYS B 1 116 ? 8.555 -14.945 15.844 1 66.25 116 LYS B O 1
ATOM 2413 N N . GLY B 1 117 ? 8.016 -12.789 15.562 1 64.38 117 GLY B N 1
ATOM 2414 C CA . GLY B 1 117 ? 7.633 -13.062 14.188 1 64.38 117 GLY B CA 1
ATOM 2415 C C . GLY B 1 117 ? 6.211 -13.578 14.055 1 64.38 117 GLY B C 1
ATOM 2416 O O . GLY B 1 117 ? 5.73 -13.812 12.945 1 64.38 117 GLY B O 1
ATOM 2417 N N . ASN B 1 118 ? 5.625 -13.664 15.18 1 70.56 118 ASN B N 1
ATOM 2418 C CA . ASN B 1 118 ? 4.242 -14.117 15.156 1 70.56 118 ASN B CA 1
ATOM 2419 C C . ASN B 1 118 ? 3.266 -12.945 15.133 1 70.56 118 ASN B C 1
ATOM 2421 O O . ASN B 1 118 ? 3.416 -11.992 15.906 1 70.56 118 ASN B O 1
ATOM 2425 N N . MET B 1 119 ? 2.385 -13.008 14.078 1 72.06 119 MET B N 1
ATOM 2426 C CA . MET B 1 119 ? 1.375 -11.953 13.977 1 72.06 119 MET B CA 1
ATOM 2427 C C . MET B 1 119 ? 0.044 -12.422 14.555 1 72.06 119 MET B C 1
ATOM 2429 O O . MET B 1 119 ? -0.382 -13.555 14.312 1 72.06 119 MET B O 1
ATOM 2433 N N . THR B 1 120 ? -0.492 -11.578 15.469 1 79.75 120 THR B N 1
ATOM 2434 C CA . THR B 1 120 ? -1.808 -11.836 16.047 1 79.75 120 THR B CA 1
ATOM 2435 C C . THR B 1 120 ? -2.758 -10.672 15.773 1 79.75 120 THR B C 1
ATOM 2437 O O . THR B 1 120 ? -2.361 -9.508 15.852 1 79.75 120 THR B O 1
ATOM 2440 N N . GLN B 1 121 ? -3.973 -11.047 15.414 1 80.81 121 GLN B N 1
ATOM 2441 C CA . GLN B 1 121 ? -4.98 -10.016 15.203 1 80.81 121 GLN B CA 1
ATOM 2442 C C . GLN B 1 121 ? -5.488 -9.461 16.531 1 80.81 121 GLN B C 1
ATOM 2444 O O . GLN B 1 121 ? -5.828 -10.219 17.438 1 80.81 121 GLN B O 1
ATOM 2449 N N . ILE B 1 122 ? -5.469 -8.164 16.609 1 84.31 122 ILE B N 1
ATOM 2450 C CA . ILE B 1 122 ? -5.988 -7.492 17.797 1 84.31 122 ILE B CA 1
ATOM 2451 C C . ILE B 1 122 ? -6.859 -6.309 17.375 1 84.31 122 ILE B C 1
ATOM 2453 O O . ILE B 1 122 ? -6.848 -5.902 16.219 1 84.31 122 ILE B O 1
ATOM 2457 N N . GLN B 1 123 ? -7.676 -5.852 18.344 1 90.5 123 GLN B N 1
ATOM 2458 C CA . GLN B 1 123 ? -8.352 -4.566 18.172 1 90.5 123 GLN B CA 1
ATOM 2459 C C . GLN B 1 123 ? -7.5 -3.424 18.719 1 90.5 123 GLN B C 1
ATOM 2461 O O . GLN B 1 123 ? -6.867 -3.557 19.781 1 90.5 123 GLN B O 1
ATOM 2466 N N . ALA B 1 124 ? -7.398 -2.406 17.984 1 92.06 124 ALA B N 1
ATOM 2467 C CA . ALA B 1 124 ? -6.664 -1.229 18.438 1 92.06 124 ALA B CA 1
ATOM 2468 C C . ALA B 1 124 ? -7.422 0.053 18.109 1 92.06 124 ALA B C 1
ATOM 2470 O O . ALA B 1 124 ? -8.219 0.087 17.172 1 92.06 124 ALA B O 1
ATOM 2471 N N . PRO B 1 125 ? -7.207 1.103 18.938 1 96.88 125 PRO B N 1
ATOM 2472 C CA . PRO B 1 125 ? -7.828 2.393 18.625 1 96.88 125 PRO B CA 1
ATOM 2473 C C . PRO B 1 125 ? -7.125 3.133 17.5 1 96.88 125 PRO B C 1
ATOM 2475 O O . PRO B 1 125 ? -5.895 3.232 17.484 1 96.88 125 PRO B O 1
ATOM 2478 N N . PHE B 1 126 ? -7.945 3.617 16.578 1 97.88 126 PHE B N 1
ATOM 2479 C CA . PHE B 1 126 ? -7.504 4.516 15.516 1 97.88 126 PHE B CA 1
ATOM 2480 C C . PHE B 1 126 ? -8.219 5.859 15.617 1 97.88 126 PHE B C 1
ATOM 2482 O O . PHE B 1 126 ? -9.391 5.922 15.984 1 97.88 126 PHE B O 1
ATOM 2489 N N . ARG B 1 127 ? -7.523 6.859 15.234 1 98.75 127 ARG B N 1
ATOM 2490 C CA . ARG B 1 127 ? -8.102 8.195 15.336 1 98.75 127 ARG B CA 1
ATOM 2491 C C . ARG B 1 127 ? -9.367 8.305 14.484 1 98.75 127 ARG B C 1
ATOM 2493 O O . ARG B 1 127 ? -9.414 7.781 13.367 1 98.75 127 ARG B O 1
ATOM 2500 N N . ALA B 1 128 ? -10.336 8.953 15.016 1 98.88 128 ALA B N 1
ATOM 2501 C CA . ALA B 1 128 ? -11.492 9.406 14.25 1 98.88 128 ALA B CA 1
ATOM 2502 C C . ALA B 1 128 ? -11.508 10.93 14.133 1 98.88 128 ALA B C 1
ATOM 2504 O O . ALA B 1 128 ? -11.32 11.641 15.125 1 98.88 128 ALA B O 1
ATOM 2505 N N . TYR B 1 129 ? -11.727 11.445 12.93 1 98.94 129 TYR B N 1
ATOM 2506 C CA . TYR B 1 129 ? -11.711 12.875 12.648 1 98.94 129 TYR B CA 1
ATOM 2507 C C . TYR B 1 129 ? -13.102 13.375 12.281 1 98.94 129 TYR B C 1
ATOM 2509 O O . TYR B 1 129 ? -13.93 12.617 11.773 1 98.94 129 TYR B O 1
ATOM 2517 N N . PRO B 1 130 ? -13.305 14.656 12.484 1 98.88 130 PRO B N 1
ATOM 2518 C CA . PRO B 1 130 ? -14.609 15.188 12.062 1 98.88 130 PRO B CA 1
ATOM 2519 C C . PRO B 1 130 ? -14.758 15.25 10.547 1 98.88 130 PRO B C 1
ATOM 2521 O O . PRO B 1 130 ? -15.883 15.289 10.039 1 98.88 130 PRO B O 1
ATOM 2524 N N . ASN B 1 131 ? -13.648 15.289 9.797 1 98.88 131 ASN B N 1
ATOM 2525 C CA . ASN B 1 131 ? -13.633 15.352 8.344 1 98.88 131 ASN B CA 1
ATOM 2526 C C . ASN B 1 131 ? -12.25 15.039 7.777 1 98.88 131 ASN B C 1
ATOM 2528 O O . ASN B 1 131 ? -11.289 14.859 8.539 1 98.88 131 ASN B O 1
ATOM 2532 N N . TYR B 1 132 ? -12.164 15.008 6.5 1 98.88 132 TYR B N 1
ATOM 2533 C CA . TYR B 1 132 ? -10.914 14.711 5.824 1 98.88 132 TYR B CA 1
ATOM 2534 C C . TYR B 1 132 ? -9.875 15.789 6.094 1 98.88 132 TYR B C 1
ATOM 2536 O O . TYR B 1 132 ? -8.688 15.492 6.25 1 98.88 132 TYR B O 1
ATOM 2544 N N . SER B 1 133 ? -10.289 17.016 6.125 1 98.88 133 SER B N 1
ATOM 2545 C CA . SER B 1 133 ? -9.359 18.109 6.367 1 98.88 133 SER B CA 1
ATOM 2546 C C . SER B 1 133 ? -8.602 17.906 7.672 1 98.88 133 SER B C 1
ATOM 2548 O O . SER B 1 133 ? -7.379 18.094 7.719 1 98.88 133 SER B O 1
ATOM 2550 N N . ALA B 1 134 ? -9.297 17.516 8.688 1 98.94 134 ALA B N 1
ATOM 2551 C CA . ALA B 1 134 ? -8.648 17.281 9.977 1 98.94 134 ALA B CA 1
ATOM 2552 C C . ALA B 1 134 ? -7.621 16.172 9.891 1 98.94 134 ALA B C 1
ATOM 2554 O O . ALA B 1 134 ? -6.551 16.25 10.492 1 98.94 134 ALA B O 1
ATOM 2555 N N . SER B 1 135 ? -7.953 15.117 9.203 1 98.94 135 SER B N 1
ATOM 2556 C CA . SER B 1 135 ? -7.027 14 9 1 98.94 135 SER B CA 1
ATOM 2557 C C . SER B 1 135 ? -5.777 14.453 8.25 1 98.94 135 SER B C 1
ATOM 2559 O O . SER B 1 135 ? -4.66 14.109 8.633 1 98.94 135 SER B O 1
ATOM 2561 N N . LEU B 1 136 ? -5.949 15.25 7.227 1 98.94 136 LEU B N 1
ATOM 2562 C CA . LEU B 1 136 ? -4.848 15.758 6.418 1 98.94 136 LEU B CA 1
ATOM 2563 C C . LEU B 1 136 ? -3.939 16.672 7.238 1 98.94 136 LEU B C 1
ATOM 2565 O O . LEU B 1 136 ? -2.715 16.547 7.184 1 98.94 136 LEU B O 1
ATOM 2569 N N . TYR B 1 137 ? -4.508 17.531 8.008 1 98.88 137 TYR B N 1
ATOM 2570 C CA . TYR B 1 137 ? -3.713 18.438 8.828 1 98.88 137 TYR B CA 1
ATOM 2571 C C . TYR B 1 137 ? -2.971 17.688 9.922 1 98.88 137 TYR B C 1
ATOM 2573 O O . TYR B 1 137 ? -1.832 18.016 10.258 1 98.88 137 TYR B O 1
ATOM 2581 N N . ASP B 1 138 ? -3.646 16.766 10.523 1 98.81 138 ASP B N 1
ATOM 2582 C CA . ASP B 1 138 ? -2.984 15.961 11.547 1 98.81 138 ASP B CA 1
ATOM 2583 C C . ASP B 1 138 ? -1.764 15.242 10.977 1 98.81 138 ASP B C 1
ATOM 2585 O O . ASP B 1 138 ? -0.718 15.172 11.625 1 98.81 138 ASP B O 1
ATOM 2589 N N . TYR B 1 139 ? -1.901 14.719 9.828 1 98.56 139 TYR B N 1
ATOM 2590 C CA . TYR B 1 139 ? -0.776 14.078 9.156 1 98.56 139 TYR B CA 1
ATOM 2591 C C . TYR B 1 139 ? 0.33 15.086 8.867 1 98.56 139 TYR B C 1
ATOM 2593 O O . TYR B 1 139 ? 1.513 14.789 9.055 1 98.56 139 TYR B O 1
ATOM 2601 N N . ALA B 1 140 ? -0.069 16.203 8.328 1 98.62 140 ALA B N 1
ATOM 2602 C CA . ALA B 1 140 ? 0.918 17.25 8.047 1 98.62 140 ALA B CA 1
ATOM 2603 C C . ALA B 1 140 ? 1.71 17.609 9.297 1 98.62 140 ALA B C 1
ATOM 2605 O O . ALA B 1 140 ? 2.924 17.812 9.234 1 98.62 140 ALA B O 1
ATOM 2606 N N . GLU B 1 141 ? 1.016 17.656 10.422 1 98.06 141 GLU B N 1
ATOM 2607 C CA . GLU B 1 141 ? 1.693 17.922 11.688 1 98.06 141 GLU B CA 1
ATOM 2608 C C . GLU B 1 141 ? 2.693 16.812 12.023 1 98.06 141 GLU B C 1
ATOM 2610 O O . GLU B 1 141 ? 3.812 17.094 12.453 1 98.06 141 GLU B O 1
ATOM 2615 N N . LEU B 1 142 ? 2.287 15.633 11.828 1 96.12 142 LEU B N 1
ATOM 2616 C CA . LEU B 1 142 ? 3.162 14.492 12.086 1 96.12 142 LEU B CA 1
ATOM 2617 C C . LEU B 1 142 ? 4.445 14.602 11.266 1 96.12 142 LEU B C 1
ATOM 2619 O O . LEU B 1 142 ? 5.543 14.445 11.797 1 96.12 142 LEU B O 1
ATOM 2623 N N . VAL B 1 143 ? 4.352 14.938 9.977 1 96.69 143 VAL B N 1
ATOM 2624 C CA . VAL B 1 143 ? 5.512 14.883 9.094 1 96.69 143 VAL B CA 1
ATOM 2625 C C . VAL B 1 143 ? 6.262 16.219 9.141 1 96.69 143 VAL B C 1
ATOM 2627 O O . VAL B 1 143 ? 7.23 16.422 8.406 1 96.69 143 VAL B O 1
ATOM 2630 N N . SER B 1 144 ? 5.812 17.078 9.961 1 96.69 144 SER B N 1
ATOM 2631 C CA . SER B 1 144 ? 6.547 18.312 10.203 1 96.69 144 SER B CA 1
ATOM 2632 C C . SER B 1 144 ? 7.656 18.094 11.227 1 96.69 144 SER B C 1
ATOM 2634 O O . SER B 1 144 ? 8.516 18.969 11.414 1 96.69 144 SER B O 1
ATOM 2636 N N . SER B 1 145 ? 7.672 16.984 11.867 1 95.5 145 SER B N 1
ATOM 2637 C CA . SER B 1 145 ? 8.727 16.672 12.828 1 95.5 145 SER B CA 1
ATOM 2638 C C . SER B 1 145 ? 10.078 16.516 12.133 1 95.5 145 SER B C 1
ATOM 2640 O O . SER B 1 145 ? 10.141 16.188 10.945 1 95.5 145 SER B O 1
ATOM 2642 N N . GLN B 1 146 ? 11.141 16.641 12.93 1 95 146 GLN B N 1
ATOM 2643 C CA . GLN B 1 146 ? 12.5 16.609 12.398 1 95 146 GLN B CA 1
ATOM 2644 C C . GLN B 1 146 ? 12.828 15.242 11.797 1 95 146 GLN B C 1
ATOM 2646 O O . GLN B 1 146 ? 13.641 15.141 10.883 1 95 146 GLN B O 1
ATOM 2651 N N . LYS B 1 147 ? 12.156 14.328 12.227 1 90.31 147 LYS B N 1
ATOM 2652 C CA . LYS B 1 147 ? 12.32 12.977 11.703 1 90.31 147 LYS B CA 1
ATOM 2653 C C . LYS B 1 147 ? 12.094 12.945 10.195 1 90.31 147 LYS B C 1
ATOM 2655 O O . LYS B 1 147 ? 12.742 12.172 9.484 1 90.31 147 LYS B O 1
ATOM 2660 N N . TYR B 1 148 ? 11.266 13.852 9.727 1 94.81 148 TYR B N 1
ATOM 2661 C CA . TYR B 1 148 ? 10.859 13.805 8.328 1 94.81 148 TYR B CA 1
ATOM 2662 C C . TYR B 1 148 ? 11.445 14.977 7.551 1 94.81 148 TYR B C 1
ATOM 2664 O O . TYR B 1 148 ? 10.938 15.344 6.492 1 94.81 148 TYR B O 1
ATOM 2672 N N . ALA B 1 149 ? 12.5 15.531 8 1 96.94 149 ALA B N 1
ATOM 2673 C CA . ALA B 1 149 ? 13.07 16.734 7.398 1 96.94 149 ALA B CA 1
ATOM 2674 C C . ALA B 1 149 ? 13.453 16.484 5.941 1 96.94 149 ALA B C 1
ATOM 2676 O O . ALA B 1 149 ? 13.344 17.375 5.102 1 96.94 149 ALA B O 1
ATOM 2677 N N . SER B 1 150 ? 13.875 15.328 5.574 1 96.38 150 SER B N 1
ATOM 2678 C CA . SER B 1 150 ? 14.328 15.023 4.223 1 96.38 150 SER B CA 1
ATOM 2679 C C . SER B 1 150 ? 13.156 14.938 3.252 1 96.38 150 SER B C 1
ATOM 2681 O O . SER B 1 150 ? 13.359 14.898 2.035 1 96.38 150 SER B O 1
ATOM 2683 N N . VAL B 1 151 ? 11.93 15.031 3.748 1 97.31 151 VAL B N 1
ATOM 2684 C CA . VAL B 1 151 ? 10.727 14.945 2.934 1 97.31 151 VAL B CA 1
ATOM 2685 C C . VAL B 1 151 ? 10.266 16.344 2.531 1 97.31 151 VAL B C 1
ATOM 2687 O O . VAL B 1 151 ? 9.492 16.5 1.584 1 97.31 151 VAL B O 1
ATOM 2690 N N . TRP B 1 152 ? 10.711 17.359 3.225 1 98.19 152 TRP B N 1
ATOM 2691 C CA . TRP B 1 152 ? 10.203 18.719 3.088 1 98.19 152 TRP B CA 1
ATOM 2692 C C . TRP B 1 152 ? 10.609 19.312 1.746 1 98.19 152 TRP B C 1
ATOM 2694 O O . TRP B 1 152 ? 11.695 19.047 1.237 1 98.19 152 TRP B O 1
ATOM 2704 N N . LYS B 1 153 ? 9.781 20.156 1.234 1 97.94 153 LYS B N 1
ATOM 2705 C CA . LYS B 1 153 ? 10.047 20.812 -0.035 1 97.94 153 LYS B CA 1
ATOM 2706 C C . LYS B 1 153 ? 11.375 21.578 0.009 1 97.94 153 LYS B C 1
ATOM 2708 O O . LYS B 1 153 ? 12.164 21.5 -0.933 1 97.94 153 LYS B O 1
ATOM 2713 N N . SER B 1 154 ? 11.625 22.188 1.066 1 97.94 154 SER B N 1
ATOM 2714 C CA . SER B 1 154 ? 12.812 23.031 1.193 1 97.94 154 SER B CA 1
ATOM 2715 C C . SER B 1 154 ? 14.086 22.172 1.191 1 97.94 154 SER B C 1
ATOM 2717 O O . SER B 1 154 ? 15.18 22.703 0.965 1 97.94 154 SER B O 1
ATOM 2719 N N . ASN B 1 155 ? 13.969 20.922 1.434 1 98.25 155 ASN B N 1
ATOM 2720 C CA . ASN B 1 155 ? 15.125 20.031 1.502 1 98.25 155 ASN B CA 1
ATOM 2721 C C . ASN B 1 155 ? 15.164 19.062 0.324 1 98.25 155 ASN B C 1
ATOM 2723 O O . ASN B 1 155 ? 15.883 18.062 0.365 1 98.25 155 ASN B O 1
ATOM 2727 N N . THR B 1 156 ? 14.32 19.344 -0.678 1 98 156 THR B N 1
ATOM 2728 C CA . THR B 1 156 ? 14.25 18.469 -1.844 1 98 156 THR B CA 1
ATOM 2729 C C . THR B 1 156 ? 14.312 19.281 -3.133 1 98 156 THR B C 1
ATOM 2731 O O . THR B 1 156 ? 14.055 20.484 -3.129 1 98 156 THR B O 1
ATOM 2734 N N . SER B 1 157 ? 14.617 18.578 -4.219 1 98 157 SER B N 1
ATOM 2735 C CA . SER B 1 157 ? 14.664 19.234 -5.52 1 98 157 SER B CA 1
ATOM 2736 C C . SER B 1 157 ? 13.367 19.016 -6.297 1 98 157 SER B C 1
ATOM 2738 O O . SER B 1 157 ? 13.062 19.75 -7.234 1 98 157 SER B O 1
ATOM 2740 N N . SER B 1 158 ? 12.68 17.953 -5.953 1 97.94 158 SER B N 1
ATOM 2741 C CA . SER B 1 158 ? 11.398 17.594 -6.562 1 97.94 158 SER B CA 1
ATOM 2742 C C . SER B 1 158 ? 10.578 16.703 -5.648 1 97.94 158 SER B C 1
ATOM 2744 O O . SER B 1 158 ? 11.086 16.219 -4.633 1 97.94 158 SER B O 1
ATOM 2746 N N . TYR B 1 159 ? 9.336 16.484 -6.062 1 98.5 159 TYR B N 1
ATOM 2747 C CA . TYR B 1 159 ? 8.492 15.586 -5.285 1 98.5 159 TYR B CA 1
ATOM 2748 C C . TYR B 1 159 ? 9.062 14.172 -5.285 1 98.5 159 TYR B C 1
ATOM 2750 O O . TYR B 1 159 ? 8.836 13.406 -4.348 1 98.5 159 TYR B O 1
ATOM 2758 N N . LYS B 1 160 ? 9.867 13.844 -6.254 1 98.25 160 LYS B N 1
ATOM 2759 C CA . LYS B 1 160 ? 10.445 12.508 -6.324 1 98.25 160 LYS B CA 1
ATOM 2760 C C . LYS B 1 160 ? 11.469 12.281 -5.215 1 98.25 160 LYS B C 1
ATOM 2762 O O . LYS B 1 160 ? 11.602 11.172 -4.703 1 98.25 160 LYS B O 1
ATOM 2767 N N . ASP B 1 161 ? 12.164 13.344 -4.859 1 98.19 161 ASP B N 1
ATOM 2768 C CA . ASP B 1 161 ? 13.062 13.258 -3.709 1 98.19 161 ASP B CA 1
ATOM 2769 C C . ASP B 1 161 ? 12.273 13.016 -2.422 1 98.19 161 ASP B C 1
ATOM 2771 O O . ASP B 1 161 ? 12.719 12.258 -1.552 1 98.19 161 ASP B O 1
ATOM 2775 N N . ALA B 1 162 ? 11.18 13.648 -2.322 1 98.19 162 ALA B N 1
ATOM 2776 C CA . ALA B 1 162 ? 10.344 13.516 -1.132 1 98.19 162 ALA B CA 1
ATOM 2777 C C . ALA B 1 162 ? 9.789 12.102 -1.017 1 98.19 162 ALA B C 1
ATOM 2779 O O . ALA B 1 162 ? 9.805 11.5 0.063 1 98.19 162 ALA B O 1
ATOM 2780 N N . THR B 1 163 ? 9.281 11.531 -2.146 1 98.12 163 THR B N 1
ATOM 2781 C CA . THR B 1 163 ? 8.75 10.172 -2.109 1 98.12 163 THR B CA 1
ATOM 2782 C C . THR B 1 163 ? 9.859 9.172 -1.808 1 98.12 163 THR B C 1
ATOM 2784 O O . THR B 1 163 ? 9.633 8.188 -1.095 1 98.12 163 THR B O 1
ATOM 2787 N N . ALA B 1 164 ? 11.023 9.406 -2.312 1 95.31 164 ALA B N 1
ATOM 2788 C CA . ALA B 1 164 ? 12.156 8.547 -1.992 1 95.31 164 ALA B CA 1
ATOM 2789 C C . ALA B 1 164 ? 12.477 8.594 -0.499 1 95.31 164 ALA B C 1
ATOM 2791 O O . ALA B 1 164 ? 12.719 7.551 0.119 1 95.31 164 ALA B O 1
ATOM 2792 N N . ALA B 1 165 ? 12.43 9.789 0.047 1 94.25 165 ALA B N 1
ATOM 2793 C CA . ALA B 1 165 ? 12.727 9.953 1.469 1 94.25 165 ALA B CA 1
ATOM 2794 C C . ALA B 1 165 ? 11.672 9.266 2.328 1 94.25 165 ALA B C 1
ATOM 2796 O O . ALA B 1 165 ? 11.984 8.719 3.393 1 94.25 165 ALA B O 1
ATOM 2797 N N . LEU B 1 166 ? 10.469 9.266 1.877 1 94.56 166 LEU B N 1
ATOM 2798 C CA . LEU B 1 166 ? 9.391 8.633 2.621 1 94.56 166 LEU B CA 1
ATOM 2799 C C . LEU B 1 166 ? 9.602 7.129 2.711 1 94.56 166 LEU B C 1
ATOM 2801 O O . LEU B 1 166 ? 9.148 6.488 3.668 1 94.56 166 LEU B O 1
ATOM 2805 N N . THR B 1 167 ? 10.273 6.617 1.651 1 89.62 167 THR B N 1
ATOM 2806 C CA . THR B 1 167 ? 10.617 5.199 1.682 1 89.62 167 THR B CA 1
ATOM 2807 C C . THR B 1 167 ? 11.633 4.91 2.787 1 89.62 167 THR B C 1
ATOM 2809 O O . THR B 1 167 ? 12.734 5.465 2.787 1 89.62 167 THR B O 1
ATOM 2812 N N . GLY B 1 168 ? 11.344 4.211 3.875 1 81.94 168 GLY B N 1
ATOM 2813 C CA . GLY B 1 168 ? 12.227 3.932 4.996 1 81.94 168 GLY B CA 1
ATOM 2814 C C . GLY B 1 168 ? 11.953 4.809 6.203 1 81.94 168 GLY B C 1
ATOM 2815 O O . GLY B 1 168 ? 12.438 4.527 7.301 1 81.94 168 GLY B O 1
ATOM 2816 N N . LEU B 1 169 ? 11.305 5.906 5.965 1 85.25 169 LEU B N 1
ATOM 2817 C CA . LEU B 1 169 ? 10.93 6.754 7.094 1 85.25 169 LEU B CA 1
ATOM 2818 C C . LEU B 1 169 ? 9.484 6.512 7.504 1 85.25 169 LEU B C 1
ATOM 2820 O O . LEU B 1 169 ? 9.188 6.32 8.688 1 85.25 169 LEU B O 1
ATOM 2824 N N . TYR B 1 170 ? 8.672 6.488 6.418 1 87.5 170 TYR B N 1
ATOM 2825 C CA . TYR B 1 170 ? 7.238 6.332 6.668 1 87.5 170 TYR B CA 1
ATOM 2826 C C . TYR B 1 170 ? 6.797 4.895 6.426 1 87.5 170 TYR B C 1
ATOM 2828 O O . TYR B 1 170 ? 5.957 4.363 7.16 1 87.5 170 TYR B O 1
ATOM 2836 N N . ALA B 1 171 ? 7.383 4.305 5.383 1 85.81 171 ALA B N 1
ATOM 2837 C CA . ALA B 1 171 ? 6.973 2.963 4.977 1 85.81 171 ALA B CA 1
ATOM 2838 C C . ALA B 1 171 ? 8.18 2.037 4.844 1 85.81 171 ALA B C 1
ATOM 2840 O O . ALA B 1 171 ? 9.227 2.445 4.348 1 85.81 171 ALA B O 1
ATOM 2841 N N . THR B 1 172 ? 7.996 0.73 5.207 1 80 172 THR B N 1
ATOM 2842 C CA . THR B 1 172 ? 9.031 -0.287 5.059 1 80 172 THR B CA 1
ATOM 2843 C C . THR B 1 172 ? 8.977 -0.909 3.664 1 80 172 THR B C 1
ATOM 2845 O O . THR B 1 172 ? 9.922 -1.582 3.242 1 80 172 THR B O 1
ATOM 2848 N N . ASP B 1 173 ? 7.914 -0.663 3.033 1 87.25 173 ASP B N 1
ATOM 2849 C CA . ASP B 1 173 ? 7.758 -1.129 1.658 1 87.25 173 ASP B CA 1
ATOM 2850 C C . ASP B 1 173 ? 8.789 -0.481 0.737 1 87.25 173 ASP B C 1
ATOM 2852 O O . ASP B 1 173 ? 8.734 0.724 0.485 1 87.25 173 ASP B O 1
ATOM 2856 N N . THR B 1 174 ? 9.672 -1.339 0.106 1 88.81 174 THR B N 1
ATOM 2857 C CA . THR B 1 174 ? 10.734 -0.816 -0.744 1 88.81 174 THR B CA 1
ATOM 2858 C C . THR B 1 174 ? 10.164 -0.185 -2.008 1 88.81 174 THR B C 1
ATOM 2860 O O . THR B 1 174 ? 10.852 0.565 -2.703 1 88.81 174 THR B O 1
ATOM 2863 N N . ALA B 1 175 ? 8.898 -0.485 -2.332 1 93.38 175 ALA B N 1
ATOM 2864 C CA . ALA B 1 175 ? 8.273 0.049 -3.539 1 93.38 175 ALA B CA 1
ATOM 2865 C C . ALA B 1 175 ? 7.461 1.303 -3.229 1 93.38 175 ALA B C 1
ATOM 2867 O O . ALA B 1 175 ? 6.785 1.844 -4.105 1 93.38 175 ALA B O 1
ATOM 2868 N N . TYR B 1 176 ? 7.543 1.812 -2.012 1 94.62 176 TYR B N 1
ATOM 2869 C CA . TYR B 1 176 ? 6.648 2.883 -1.586 1 94.62 176 TYR B CA 1
ATOM 2870 C C . TYR B 1 176 ? 6.812 4.113 -2.473 1 94.62 176 TYR B C 1
ATOM 2872 O O . TYR B 1 176 ? 5.824 4.68 -2.943 1 94.62 176 TYR B O 1
ATOM 2880 N N . ALA B 1 177 ? 8.055 4.559 -2.787 1 96.81 177 ALA B N 1
ATOM 2881 C CA . ALA B 1 177 ? 8.297 5.711 -3.652 1 96.81 177 ALA B CA 1
ATOM 2882 C C . ALA B 1 177 ? 7.723 5.48 -5.047 1 96.81 177 ALA B C 1
ATOM 2884 O O . ALA B 1 177 ? 7.062 6.359 -5.609 1 96.81 177 ALA B O 1
ATOM 2885 N N . SER B 1 178 ? 7.922 4.305 -5.535 1 96.31 178 SER B N 1
ATOM 2886 C CA . SER B 1 178 ? 7.438 3.984 -6.875 1 96.31 178 SER B CA 1
ATOM 2887 C C . SER B 1 178 ? 5.914 4 -6.926 1 96.31 178 SER B C 1
ATOM 2889 O O . SER B 1 178 ? 5.324 4.473 -7.902 1 96.31 178 SER B O 1
ATOM 2891 N N . LYS B 1 179 ? 5.312 3.471 -5.863 1 96.12 179 LYS B N 1
ATOM 2892 C CA . LYS B 1 179 ? 3.855 3.502 -5.793 1 96.12 179 LYS B CA 1
ATOM 2893 C C . LYS B 1 179 ? 3.334 4.938 -5.812 1 96.12 179 LYS B C 1
ATOM 2895 O O . LYS B 1 179 ? 2.426 5.262 -6.578 1 96.12 179 LYS B O 1
ATOM 2900 N N . LEU B 1 180 ? 3.926 5.781 -5.012 1 98.31 180 LEU B N 1
ATOM 2901 C CA . LEU B 1 180 ? 3.498 7.176 -4.949 1 98.31 180 LEU B CA 1
ATOM 2902 C C . LEU B 1 180 ? 3.74 7.879 -6.281 1 98.31 180 LEU B C 1
ATOM 2904 O O . LEU B 1 180 ? 2.873 8.602 -6.77 1 98.31 180 LEU B O 1
ATOM 2908 N N . ASN B 1 181 ? 4.895 7.672 -6.852 1 97.81 181 ASN B N 1
ATOM 2909 C CA . ASN B 1 181 ? 5.219 8.305 -8.125 1 97.81 181 ASN B CA 1
ATOM 2910 C C . ASN B 1 181 ? 4.262 7.863 -9.234 1 97.81 181 ASN B C 1
ATOM 2912 O O . ASN B 1 181 ? 3.865 8.672 -10.078 1 97.81 181 ASN B O 1
ATOM 2916 N N . GLN B 1 182 ? 3.895 6.633 -9.18 1 95.12 182 GLN B N 1
ATOM 2917 C CA . GLN B 1 182 ? 2.941 6.141 -10.172 1 95.12 182 GLN B CA 1
ATOM 2918 C C . GLN B 1 182 ? 1.583 6.816 -10.008 1 95.12 182 GLN B C 1
ATOM 2920 O O . GLN B 1 182 ? 0.942 7.18 -11 1 95.12 182 GLN B O 1
ATOM 2925 N N . ILE B 1 183 ? 1.157 6.949 -8.781 1 95.88 183 ILE B N 1
ATOM 2926 C CA . ILE B 1 183 ? -0.116 7.605 -8.516 1 95.88 183 ILE B CA 1
ATOM 2927 C C . ILE B 1 183 ? -0.052 9.062 -8.977 1 95.88 183 ILE B C 1
ATOM 2929 O O . ILE B 1 183 ? -0.974 9.555 -9.633 1 95.88 183 ILE B O 1
ATOM 2933 N N . ILE B 1 184 ? 1.032 9.758 -8.703 1 98 184 ILE B N 1
ATOM 2934 C CA . ILE B 1 184 ? 1.209 11.156 -9.086 1 98 184 ILE B CA 1
ATOM 2935 C C . ILE B 1 184 ? 1.175 11.289 -10.602 1 98 184 ILE B C 1
ATOM 2937 O O . ILE B 1 184 ? 0.522 12.188 -11.141 1 98 184 ILE B O 1
ATOM 2941 N N . GLU B 1 185 ? 1.811 10.375 -11.227 1 95.5 185 GLU B N 1
ATOM 2942 C CA . GLU B 1 185 ? 1.838 10.406 -12.68 1 95.5 185 GLU B CA 1
ATOM 2943 C C . GLU B 1 185 ? 0.466 10.086 -13.266 1 95.5 185 GLU B C 1
ATOM 2945 O O . GLU B 1 185 ? -0.004 10.773 -14.18 1 95.5 185 GLU B O 1
ATOM 2950 N N . THR B 1 186 ? -0.147 9.102 -12.75 1 92.62 186 THR B N 1
ATOM 2951 C CA . THR B 1 186 ? -1.434 8.641 -13.258 1 92.62 186 THR B CA 1
ATOM 2952 C C . THR B 1 186 ? -2.469 9.766 -13.203 1 92.62 186 THR B C 1
ATOM 2954 O O . THR B 1 186 ? -3.252 9.945 -14.133 1 92.62 186 THR B O 1
ATOM 2957 N N . TYR B 1 187 ? -2.402 10.531 -12.148 1 95.25 187 TYR B N 1
ATOM 2958 C CA . TYR B 1 187 ? -3.467 11.508 -11.938 1 95.25 187 TYR B CA 1
ATOM 2959 C C . TYR B 1 187 ? -2.941 12.93 -12.094 1 95.25 187 TYR B C 1
ATOM 2961 O O . TYR B 1 187 ? -3.635 13.891 -11.758 1 95.25 187 TYR B O 1
ATOM 2969 N N . SER B 1 188 ? -1.732 13.039 -12.547 1 96.94 188 SER B N 1
ATOM 2970 C CA . SER B 1 188 ? -1.103 14.336 -12.789 1 96.94 188 SER B CA 1
ATOM 2971 C C . SER B 1 188 ? -1.177 15.219 -11.547 1 96.94 188 SER B C 1
ATOM 2973 O O . SER B 1 188 ? -1.58 16.375 -11.633 1 96.94 188 SER B O 1
ATOM 2975 N N . LEU B 1 189 ? -0.767 14.641 -10.469 1 98.5 189 LEU B N 1
ATOM 2976 C CA . LEU B 1 189 ? -0.951 15.336 -9.203 1 98.5 189 LEU B CA 1
ATOM 2977 C C . LEU B 1 189 ? 0.088 16.438 -9.031 1 98.5 189 LEU B C 1
ATOM 2979 O O . LEU B 1 189 ? -0.074 17.328 -8.188 1 98.5 189 LEU B O 1
ATOM 2983 N N . ASP B 1 190 ? 1.177 16.391 -9.797 1 98 190 ASP B N 1
ATOM 2984 C CA . ASP B 1 190 ? 2.225 17.406 -9.672 1 98 190 ASP B CA 1
ATOM 2985 C C . ASP B 1 190 ? 1.714 18.781 -10.094 1 98 190 ASP B C 1
ATOM 2987 O O . ASP B 1 190 ? 2.334 19.797 -9.789 1 98 190 ASP B O 1
ATOM 2991 N N . ALA B 1 191 ? 0.63 18.859 -10.758 1 97.38 191 ALA B N 1
ATOM 2992 C CA . ALA B 1 191 ? -0.001 20.125 -11.109 1 97.38 191 ALA B CA 1
ATOM 2993 C C . ALA B 1 191 ? -0.406 20.906 -9.859 1 97.38 191 ALA B C 1
ATOM 2995 O O . ALA B 1 191 ? -0.515 22.125 -9.891 1 97.38 191 ALA B O 1
ATOM 2996 N N . TYR B 1 192 ? -0.604 20.203 -8.758 1 97.88 192 TYR B N 1
ATOM 2997 C CA . TYR B 1 192 ? -1.063 20.828 -7.523 1 97.88 192 TYR B CA 1
ATOM 2998 C C . TYR B 1 192 ? 0.106 21.422 -6.742 1 97.88 192 TYR B C 1
ATOM 3000 O O . TYR B 1 192 ? -0.092 22.078 -5.723 1 97.88 192 TYR B O 1
ATOM 3008 N N . ASP B 1 193 ? 1.298 21.172 -7.184 1 97.31 193 ASP B N 1
ATOM 3009 C CA . ASP B 1 193 ? 2.484 21.672 -6.484 1 97.31 193 ASP B CA 1
ATOM 3010 C C . ASP B 1 193 ? 2.785 23.109 -6.855 1 97.31 193 ASP B C 1
ATOM 3012 O O . ASP B 1 193 ? 3.682 23.734 -6.281 1 97.31 193 ASP B O 1
ATOM 3016 N N . LYS B 1 194 ? 2.164 23.641 -7.859 1 87.56 194 LYS B N 1
ATOM 3017 C CA . LYS B 1 194 ? 2.426 25 -8.352 1 87.56 194 LYS B CA 1
ATOM 3018 C C . LYS B 1 194 ? 1.818 26.047 -7.434 1 87.56 194 LYS B C 1
ATOM 3020 O O . LYS B 1 194 ? 0.823 25.781 -6.754 1 87.56 194 LYS B O 1
#

Radius of gyration: 25.47 Å; Cα contacts (8 Å, |Δi|>4): 583; chains: 2; bounding box: 78×65×97 Å

Organism: Streptococcus agalactiae serotype V (strain ATCC BAA-611 / 2603 V/R) (NCBI:txid208435)

Foldseek 3Di:
DDDPPPPPPPPPPPPVPPDPPPDDPPPPPPDPPPPPPPPDPLVRLLVVLCVVCLVLLLVLCVPLQAFSLLLSLQLCVQCVSQPHPCCDPPANQSHFAFDEDVNAWDWDWDWDDPVPRDTDIDIGTDYGDRHNSVNSVVVSVVCSDPLNVQLGNVNDDDNLSNQCSCDVSVDVPNCRSVSSVVSCVVNVSNVSRD/DDDDCPPDPPPPPPPPPPPPPPDDPPPPPPPPPPPPPPPDPLVRLLVVLCVVCLVLLLVLVVVQLAFSLLLSLQLCVQCVSQPHPCCDPPANQSHFAFDEDVNAWDWDWDWDDPVPRDIDIDIGTDYGDRHNSVNSVVVSVVCSDPLNVQLGNVNDPDNLSNQCSCDVSVDVPNCRSVSSVVSCVVNVSNVSRD

pLDDT: mean 80.21, std 27.82, range [19.95, 98.94]

Solvent-accessible surface area (backbone atoms only — not comparable to full-atom values): 22031 Å² total; per-residue (Å²): 135,86,80,79,82,78,79,75,80,77,78,79,76,78,71,77,77,78,79,82,74,83,77,80,83,76,81,74,84,73,81,79,72,82,71,76,75,79,78,69,53,49,68,49,46,40,53,53,40,46,65,67,48,43,66,55,36,41,53,44,28,75,73,61,46,38,47,18,23,56,53,50,26,47,37,34,64,50,7,36,38,48,64,14,78,56,19,24,88,79,23,16,24,32,73,71,50,68,39,63,42,95,83,29,54,43,79,40,70,33,46,42,70,72,82,74,79,45,72,42,76,41,76,42,50,23,29,24,27,97,35,56,60,54,33,53,50,53,49,49,56,61,55,62,37,75,90,35,47,57,38,24,46,89,61,36,91,45,68,67,46,21,35,48,43,36,36,43,72,76,37,61,48,78,27,44,28,45,39,38,50,46,47,23,59,56,65,52,29,62,70,51,56,111,137,89,82,82,82,78,81,81,83,78,80,80,76,77,75,77,77,77,76,77,73,80,75,77,81,75,80,74,84,70,82,77,71,84,70,74,77,78,78,68,51,50,68,52,46,39,54,51,40,47,65,69,47,43,67,54,35,40,56,42,28,73,73,58,51,38,46,19,23,57,54,50,25,47,38,34,65,51,7,37,38,48,65,11,78,56,19,24,88,79,22,16,24,32,74,72,49,67,40,62,43,96,83,28,55,42,79,40,72,34,46,42,70,72,81,76,81,46,70,42,75,40,76,42,50,23,28,24,27,97,35,57,62,54,34,52,50,52,49,51,55,61,54,64,36,76,90,35,49,57,38,23,45,89,60,37,92,45,69,66,46,21,35,47,42,37,36,43,71,76,37,61,48,78,25,46,28,44,39,38,52,45,46,23,60,57,66,53,28,62,69,51,57,109

Sequence (388 aa):
MKSRKKDKLVLRLTTTLLVFGLGGVWFYNYKNDNVEPTVTSASDQTTTFIQTISPTAIEISKTYDLYASVLLAQAILESSSGQSDLSKAPNYNLFGIKGEYKGKSVQMPTLEDDGKGNMTQIQAPFRAYPNYSASLYDYAELVSSQKYASVWKSNTSSYKDATAALTGLYATDTAYASKLNQIIETYSLDAYDKMKSRKKDKLVLRLTTTLLVFGLGGVWFYNYKNDNVEPTVTSASDQTTTFIQTISPTAIEISKTYDLYASVLLAQAILESSSGQSDLSKAPNYNLFGIKGEYKGKSVQMPTLEDDGKGNMTQIQAPFRAYPNYSASLYDYAELVSSQKYASVWKSNTSSYKDATAALTGLYATDTAYASKLNQIIETYSLDAYDK

InterPro domains:
  IPR002901 Mannosyl-glycoprotein endo-beta-N-acetylglucosamidase-like domain [PF01832] (55-189)
  IPR002901 Mannosyl-glycoprotein endo-beta-N-acetylglucosamidase-like domain [SM00047] (39-193)
  IPR051056 Glycosyl Hydrolase Family 73 [PTHR33308] (38-194)